Protein AF-A0A443HRE0-F1 (afdb_monomer_lite)

pLDDT: mean 71.19, std 25.76, range [24.81, 97.94]

Organism: Byssochlamys spectabilis (NCBI:txid264951)

InterPro domains:
  IPR018306 Bacteriophage T5, Orf172 DNA-binding [PF10544] (260-358)
  IPR018306 Bacteriophage T5, Orf172 DNA-binding [SM00974] (268-358)

Structure (mmCIF, N/CA/C/O backbone):
data_AF-A0A443HRE0-F1
#
_entry.id   AF-A0A443HRE0-F1
#
loop_
_atom_site.group_PDB
_atom_site.id
_atom_site.type_symbol
_atom_site.label_atom_id
_atom_site.label_alt_id
_atom_site.label_comp_id
_atom_site.label_asym_id
_atom_site.label_entity_id
_atom_site.label_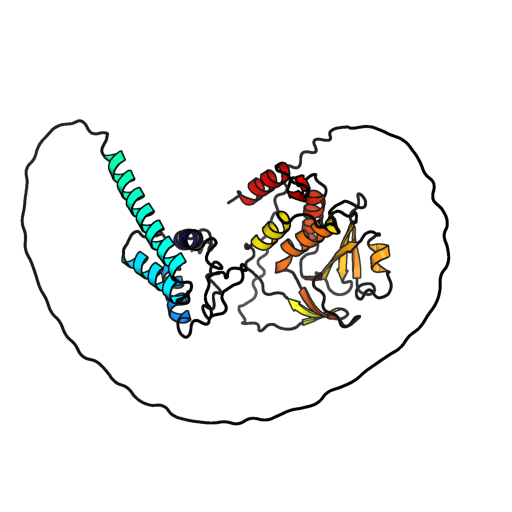seq_id
_atom_site.pdbx_PDB_ins_code
_atom_site.Cartn_x
_atom_site.Cartn_y
_atom_site.Cartn_z
_atom_site.occupancy
_atom_site.B_iso_or_equiv
_atom_site.auth_seq_id
_atom_site.auth_comp_id
_atom_site.auth_asym_id
_atom_site.auth_atom_id
_atom_site.pdbx_PDB_model_num
ATOM 1 N N . MET A 1 1 ? -12.395 -32.234 4.002 1.00 35.81 1 MET A N 1
ATOM 2 C CA . MET A 1 1 ? -12.830 -31.294 5.057 1.00 35.81 1 MET A CA 1
ATOM 3 C C . MET A 1 1 ? -12.174 -29.959 4.759 1.00 35.81 1 MET A C 1
ATOM 5 O O . MET A 1 1 ? -11.003 -29.970 4.407 1.00 35.81 1 MET A O 1
ATOM 9 N N . VAL A 1 2 ? -12.918 -28.852 4.799 1.00 30.12 2 VAL A N 1
ATOM 10 C CA . VAL A 1 2 ? -12.347 -27.514 4.576 1.00 30.12 2 VAL A CA 1
ATOM 11 C C . VAL A 1 2 ? -11.712 -27.064 5.886 1.00 30.12 2 VAL A C 1
ATOM 13 O O . VAL A 1 2 ? -12.402 -27.007 6.900 1.00 30.12 2 VAL A O 1
ATOM 16 N N . THR A 1 3 ? -10.411 -26.787 5.883 1.00 31.67 3 THR A N 1
ATOM 17 C CA . THR A 1 3 ? -9.740 -26.171 7.030 1.00 31.67 3 THR A CA 1
ATOM 18 C C . THR A 1 3 ? -10.227 -24.723 7.169 1.00 31.67 3 THR A C 1
ATOM 20 O O . THR A 1 3 ? -10.134 -23.974 6.193 1.00 31.67 3 THR A O 1
ATOM 23 N N . PRO A 1 4 ? -10.760 -24.305 8.337 1.00 34.38 4 PRO A N 1
ATOM 24 C CA . PRO A 1 4 ? -11.161 -22.918 8.557 1.00 34.38 4 PRO A CA 1
ATOM 25 C C . PRO A 1 4 ? -9.984 -21.981 8.315 1.00 34.38 4 PRO A C 1
ATOM 27 O O . PRO A 1 4 ? -8.842 -22.308 8.659 1.00 34.38 4 PRO A O 1
ATOM 30 N N . THR A 1 5 ? -10.234 -20.801 7.750 1.00 41.81 5 THR A N 1
ATOM 31 C CA . THR A 1 5 ? -9.138 -19.844 7.596 1.00 41.81 5 THR A CA 1
ATOM 32 C C . THR A 1 5 ? -8.691 -19.339 8.976 1.00 41.81 5 THR A C 1
ATOM 34 O O . THR A 1 5 ? -9.512 -19.254 9.892 1.00 41.81 5 THR A O 1
ATOM 37 N N . PRO A 1 6 ? -7.406 -18.986 9.183 1.00 48.91 6 PRO A N 1
ATOM 38 C CA . PRO A 1 6 ? -6.866 -18.732 10.524 1.00 48.91 6 PRO A CA 1
ATOM 39 C C . PRO A 1 6 ? -7.588 -17.691 11.396 1.00 48.91 6 PRO A C 1
ATOM 41 O O . PRO A 1 6 ? -7.419 -17.711 12.611 1.00 48.91 6 PRO A O 1
ATOM 44 N N . CYS A 1 7 ? -8.375 -16.788 10.805 1.00 52.47 7 CYS A N 1
ATOM 45 C CA . CYS A 1 7 ? -9.161 -15.780 11.527 1.00 52.47 7 CYS A CA 1
ATOM 46 C C . CYS A 1 7 ? -10.557 -16.272 11.966 1.00 52.47 7 CYS A C 1
ATOM 48 O O . CYS A 1 7 ? -11.161 -15.661 12.843 1.00 52.47 7 CYS A O 1
ATOM 50 N N . GLU A 1 8 ? -11.065 -17.359 11.379 1.00 65.62 8 GLU A N 1
ATOM 51 C CA . GLU A 1 8 ? -12.365 -17.971 11.713 1.00 65.62 8 GLU A CA 1
ATOM 52 C C . GLU A 1 8 ? -12.234 -19.015 12.830 1.00 65.62 8 GLU A C 1
ATOM 54 O O . GLU A 1 8 ? -13.201 -19.318 13.528 1.00 65.62 8 GLU A O 1
ATOM 59 N N . HIS A 1 9 ? -11.031 -19.561 13.024 1.00 80.75 9 HIS A N 1
ATOM 60 C CA . HIS A 1 9 ? -10.769 -20.580 14.032 1.00 80.75 9 HIS A CA 1
ATOM 61 C C . HIS A 1 9 ? -10.960 -20.015 15.456 1.00 80.75 9 HIS A C 1
ATOM 63 O O . HIS A 1 9 ? -10.274 -19.051 15.825 1.00 80.75 9 HIS A O 1
ATOM 69 N N . PRO A 1 10 ? -11.820 -20.612 16.305 1.00 84.94 10 PRO A N 1
ATOM 70 C CA . PRO A 1 10 ? -12.246 -19.990 17.559 1.00 84.94 10 PRO A CA 1
ATOM 71 C C . PRO A 1 10 ? -11.085 -19.728 18.523 1.00 84.94 10 PRO A C 1
ATOM 73 O O . PRO A 1 10 ? -11.045 -18.683 19.166 1.00 84.94 10 PRO A O 1
ATOM 76 N N . ILE A 1 11 ? -10.098 -20.627 18.586 1.00 87.19 11 ILE A N 1
ATOM 77 C CA . ILE A 1 11 ? -8.918 -20.430 19.442 1.00 87.19 11 ILE A CA 1
ATOM 78 C C . ILE A 1 11 ? -8.002 -19.318 18.923 1.00 87.19 11 ILE A C 1
ATOM 80 O O . ILE A 1 11 ? -7.480 -18.550 19.727 1.00 87.19 11 ILE A O 1
ATOM 84 N N . PHE A 1 12 ? -7.820 -19.175 17.606 1.00 86.56 12 PHE A N 1
ATOM 85 C CA . PHE A 1 12 ? -6.947 -18.126 17.069 1.00 86.56 12 PHE A CA 1
ATOM 86 C C . PHE A 1 12 ? -7.596 -16.744 17.136 1.00 86.56 12 PHE A C 1
ATOM 88 O O . PHE A 1 12 ? -6.883 -15.767 17.353 1.00 86.56 12 PHE A O 1
ATOM 95 N N . LYS A 1 13 ? -8.932 -16.663 17.079 1.00 85.56 13 LYS A N 1
ATOM 96 C CA . LYS A 1 13 ? -9.690 -15.440 17.380 1.00 85.56 13 LYS A CA 1
ATOM 97 C C . LYS A 1 13 ? -9.482 -14.975 18.828 1.00 85.56 13 LYS A C 1
ATOM 99 O O . LYS A 1 13 ? -9.161 -13.813 19.062 1.00 85.56 13 LYS A O 1
ATOM 104 N N . GLU A 1 14 ? -9.594 -15.883 19.795 1.00 88.00 14 GLU A N 1
ATOM 105 C CA . GLU A 1 14 ? -9.359 -15.581 21.218 1.00 88.00 14 GLU A CA 1
ATOM 106 C C . GLU A 1 14 ? -7.882 -15.243 21.491 1.00 88.00 14 GLU A C 1
ATOM 108 O O . GLU A 1 14 ? -7.572 -14.278 22.190 1.00 88.00 14 GLU A O 1
ATOM 113 N N . LEU A 1 15 ? -6.949 -15.974 20.870 1.00 87.12 15 LEU A N 1
ATOM 114 C CA . LEU A 1 15 ? -5.514 -15.691 20.952 1.00 87.12 15 LEU A CA 1
ATOM 115 C C . LEU A 1 15 ? -5.159 -14.324 20.341 1.00 87.12 15 LEU A C 1
ATOM 117 O O . LEU A 1 15 ? -4.272 -13.648 20.859 1.00 87.12 15 LEU A O 1
ATOM 121 N N . ALA A 1 16 ? -5.863 -13.890 19.287 1.00 84.69 16 ALA A N 1
ATOM 122 C CA . ALA A 1 16 ? -5.719 -12.552 18.714 1.00 84.69 16 ALA A CA 1
ATOM 123 C C . ALA A 1 16 ? -6.136 -11.472 19.717 1.00 84.69 16 ALA A C 1
ATOM 125 O O . ALA A 1 16 ? -5.348 -10.572 19.999 1.00 84.69 16 ALA A O 1
ATOM 126 N N . ALA A 1 17 ? -7.323 -11.603 20.318 1.00 85.06 17 ALA A N 1
ATOM 127 C CA . ALA A 1 17 ? -7.837 -10.662 21.317 1.00 85.06 17 ALA A CA 1
ATOM 128 C C . ALA A 1 17 ? -6.963 -10.595 22.588 1.00 85.06 17 ALA A C 1
ATOM 130 O O . ALA A 1 17 ? -6.779 -9.525 23.173 1.00 85.06 17 ALA A O 1
ATOM 131 N N . LEU A 1 18 ? -6.369 -11.722 22.999 1.00 86.19 18 LEU A N 1
ATOM 132 C CA . LEU A 1 18 ? -5.390 -11.790 24.092 1.00 86.19 18 LEU A CA 1
ATOM 133 C C . LEU A 1 18 ? -4.077 -11.056 23.777 1.00 86.19 18 LEU A C 1
ATOM 135 O O . LEU A 1 18 ? -3.436 -10.524 24.682 1.00 86.19 18 LEU A O 1
ATOM 139 N N . GLN A 1 19 ? -3.660 -11.044 22.512 1.00 86.25 19 GLN A N 1
ATOM 140 C CA . GLN A 1 19 ? -2.354 -10.537 22.074 1.00 86.25 19 GLN A CA 1
ATOM 141 C C . GLN A 1 19 ? -2.413 -9.149 21.426 1.00 86.25 19 GLN A C 1
ATOM 143 O O . GLN A 1 19 ? -1.371 -8.541 21.169 1.00 86.25 19 GLN A O 1
ATOM 148 N N . GLU A 1 20 ? -3.611 -8.623 21.182 1.00 84.81 20 GLU A N 1
ATOM 149 C CA . GLU A 1 20 ? -3.850 -7.339 20.530 1.00 84.81 20 GLU A CA 1
ATOM 150 C C . GLU A 1 20 ? -3.110 -6.185 21.226 1.00 84.81 20 GLU A C 1
ATOM 152 O O . GLU A 1 20 ? -3.268 -5.934 22.423 1.00 84.81 20 GLU A O 1
ATOM 157 N N . GLY A 1 21 ? -2.267 -5.476 20.470 1.00 80.75 21 GLY A N 1
ATOM 158 C CA . GLY A 1 21 ? -1.433 -4.385 20.984 1.00 80.75 21 GLY A CA 1
ATOM 159 C C . GLY A 1 21 ? -0.260 -4.823 21.876 1.00 80.75 21 GLY A C 1
ATOM 160 O O . GLY A 1 21 ? 0.529 -3.971 22.285 1.00 80.75 21 GLY A O 1
ATOM 161 N N . ILE A 1 22 ? -0.106 -6.122 22.158 1.00 83.94 22 ILE A N 1
ATOM 162 C CA . ILE A 1 22 ? 1.017 -6.682 22.924 1.00 83.94 22 ILE A CA 1
ATOM 163 C C . ILE A 1 22 ? 2.013 -7.374 21.988 1.00 83.94 22 ILE A C 1
ATOM 165 O O . ILE A 1 22 ? 3.201 -7.059 22.056 1.00 83.94 22 ILE A O 1
ATOM 169 N N . ASP A 1 23 ? 1.539 -8.220 21.066 1.00 83.06 23 ASP A N 1
ATOM 170 C CA . ASP A 1 23 ? 2.387 -9.049 20.200 1.00 83.06 23 ASP A CA 1
ATOM 171 C C . ASP A 1 23 ? 2.206 -8.747 18.710 1.00 83.06 23 ASP A C 1
ATOM 173 O O . ASP A 1 23 ? 1.132 -8.370 18.236 1.00 83.06 23 ASP A O 1
ATOM 177 N N . VAL A 1 24 ? 3.234 -9.077 17.925 1.00 72.06 24 VAL A N 1
ATOM 178 C CA . VAL A 1 24 ? 3.039 -9.407 16.508 1.00 72.06 24 VAL A CA 1
ATOM 179 C C . VAL A 1 24 ? 2.234 -10.709 16.440 1.00 72.06 24 VAL A C 1
ATOM 181 O O . VAL A 1 24 ? 2.763 -11.766 16.804 1.00 72.06 24 VAL A O 1
ATOM 184 N N . PHE A 1 25 ? 0.965 -10.640 16.016 1.00 65.00 25 PHE A N 1
ATOM 185 C CA . PHE A 1 25 ? 0.070 -11.802 15.890 1.00 65.00 25 PHE A CA 1
ATOM 186 C C . PHE A 1 25 ? 0.777 -12.952 15.146 1.00 65.00 25 PHE A C 1
ATOM 188 O O . PHE A 1 25 ? 1.477 -12.689 14.161 1.00 65.00 25 PHE A O 1
ATOM 195 N N . PRO A 1 26 ? 0.693 -14.210 15.623 1.00 58.47 26 PRO A N 1
ATOM 196 C CA . PRO A 1 26 ? 1.440 -15.282 15.007 1.00 58.47 26 PRO A CA 1
ATOM 197 C C . PRO A 1 26 ? 0.769 -15.581 13.673 1.00 58.47 26 PRO A C 1
ATOM 199 O O . PRO A 1 26 ? -0.404 -15.939 13.640 1.00 58.47 26 PRO A O 1
ATOM 202 N N . ASN A 1 27 ? 1.510 -15.486 12.570 1.00 58.12 27 ASN A N 1
ATOM 203 C CA . ASN A 1 27 ? 1.098 -16.223 11.384 1.00 58.12 27 ASN A CA 1
ATOM 204 C C . ASN A 1 27 ? 1.213 -17.709 11.767 1.00 58.12 27 ASN A C 1
ATOM 206 O O . ASN A 1 27 ? 2.345 -18.153 12.005 1.00 58.12 27 ASN A O 1
ATOM 210 N N . PRO A 1 28 ? 0.107 -18.468 11.880 1.00 54.03 28 PRO A N 1
ATOM 211 C CA . PRO A 1 28 ? 0.170 -19.825 12.410 1.00 54.03 28 PRO A CA 1
ATOM 212 C C . PRO A 1 28 ? 0.850 -20.796 11.439 1.00 54.03 28 PRO A C 1
ATOM 214 O O . PRO A 1 28 ? 1.068 -21.950 11.791 1.00 54.03 28 PRO A O 1
ATOM 217 N N . GLU A 1 29 ? 1.171 -20.354 10.220 1.00 52.84 29 GLU A N 1
ATOM 218 C CA . GLU A 1 29 ? 1.813 -21.153 9.172 1.00 52.84 29 GLU A CA 1
ATOM 219 C C . GLU A 1 29 ? 3.332 -20.901 9.080 1.00 52.84 29 GLU A C 1
ATOM 221 O O . GLU A 1 29 ? 4.048 -21.707 8.498 1.00 52.84 29 GLU A O 1
ATOM 226 N N . VAL A 1 30 ? 3.838 -19.771 9.607 1.00 54.94 30 VAL A N 1
ATOM 227 C CA . VAL A 1 30 ? 5.215 -19.284 9.329 1.00 54.94 30 VAL A CA 1
ATOM 228 C C . VAL A 1 30 ? 5.902 -18.652 10.556 1.00 54.94 30 VAL A C 1
ATOM 230 O O . VAL A 1 30 ? 6.903 -17.946 10.429 1.00 54.94 30 VAL A O 1
ATOM 233 N N . SER A 1 31 ? 5.374 -18.845 11.767 1.00 64.75 31 SER A N 1
ATOM 234 C CA . SER A 1 31 ? 6.019 -18.317 12.977 1.00 64.75 31 SER A CA 1
ATOM 235 C C . SER A 1 31 ? 7.231 -19.167 13.358 1.00 64.75 31 SER A C 1
ATOM 237 O O . SER A 1 31 ? 7.110 -20.296 13.814 1.00 64.75 31 SER A O 1
ATOM 239 N N . ASP A 1 32 ? 8.419 -18.595 13.192 1.00 71.69 32 ASP A N 1
ATOM 240 C CA . ASP A 1 32 ? 9.701 -19.250 13.464 1.00 71.69 32 ASP A CA 1
ATOM 241 C C . ASP A 1 32 ? 10.001 -19.427 14.966 1.00 71.69 32 ASP A C 1
ATOM 243 O O . ASP A 1 32 ? 10.860 -20.220 15.345 1.00 71.69 32 ASP A O 1
ATOM 247 N N . TYR A 1 33 ? 9.317 -18.658 15.822 1.00 85.19 33 TYR A N 1
ATOM 248 C CA . TYR A 1 33 ? 9.465 -18.610 17.286 1.00 85.19 33 TYR A CA 1
ATOM 249 C C . TYR A 1 33 ? 10.910 -18.451 17.799 1.00 85.19 33 TYR A C 1
ATOM 251 O O . TYR A 1 33 ? 11.177 -18.640 18.985 1.00 85.19 33 TYR A O 1
ATOM 259 N N . THR A 1 34 ? 11.835 -18.024 16.936 1.00 86.31 34 THR A N 1
ATOM 260 C CA . THR A 1 34 ? 13.259 -17.823 17.254 1.00 86.31 34 THR A CA 1
ATOM 261 C C . THR A 1 34 ? 13.495 -16.625 18.166 1.00 86.31 34 THR A C 1
ATOM 263 O O . THR A 1 34 ? 14.522 -16.554 18.837 1.00 86.31 34 THR A O 1
ATOM 266 N N . SER A 1 35 ? 12.555 -15.678 18.190 1.00 90.62 35 SER A N 1
ATOM 267 C CA . SER A 1 35 ? 12.638 -14.396 18.887 1.00 90.62 35 SER A CA 1
ATOM 268 C C . SER A 1 35 ? 11.299 -14.003 19.513 1.00 90.62 35 SER A C 1
ATOM 270 O O . SER A 1 35 ? 10.226 -14.380 19.030 1.00 90.62 35 SER A O 1
ATOM 272 N N . CYS A 1 36 ? 11.374 -13.233 20.597 1.00 92.38 36 CYS A N 1
ATOM 273 C CA . CYS A 1 36 ? 10.233 -12.740 21.366 1.00 92.38 36 CYS A CA 1
ATOM 274 C C . CYS A 1 36 ? 9.177 -12.048 20.482 1.00 92.38 36 CYS A C 1
ATOM 276 O O . CYS A 1 36 ? 9.503 -11.301 19.557 1.00 92.38 36 CYS A O 1
ATOM 278 N N . ARG A 1 37 ? 7.894 -12.314 20.753 1.00 89.88 37 ARG A N 1
ATOM 279 C CA . ARG A 1 37 ? 6.779 -11.815 19.929 1.00 89.88 37 ARG A CA 1
ATOM 280 C C . ARG A 1 37 ? 6.252 -10.435 20.322 1.00 89.88 37 ARG A C 1
ATOM 282 O O . ARG A 1 37 ? 5.712 -9.743 19.460 1.00 89.88 37 ARG A O 1
ATOM 289 N N . ALA A 1 38 ? 6.472 -10.019 21.566 1.00 90.69 38 ALA A N 1
ATOM 290 C CA . ALA A 1 38 ? 6.030 -8.725 22.069 1.00 90.69 38 ALA A CA 1
ATOM 291 C C . ALA A 1 38 ? 6.627 -7.523 21.311 1.00 90.69 38 ALA A C 1
ATOM 293 O O . ALA A 1 38 ? 7.800 -7.522 20.907 1.00 90.69 38 ALA A O 1
ATOM 294 N N . TYR A 1 39 ? 5.830 -6.462 21.202 1.00 86.88 39 TYR A N 1
ATOM 295 C CA . TYR A 1 39 ? 6.266 -5.146 20.755 1.00 86.88 39 TYR A CA 1
ATOM 296 C C . TYR A 1 39 ? 7.162 -4.458 21.791 1.00 86.88 39 TYR A C 1
ATOM 298 O O . TYR A 1 39 ? 6.932 -4.490 23.000 1.00 86.88 39 TYR A O 1
ATOM 306 N N . THR A 1 40 ? 8.177 -3.758 21.297 1.00 87.56 40 THR A N 1
ATOM 307 C CA . THR A 1 40 ? 8.927 -2.758 22.058 1.00 87.56 40 THR A CA 1
ATOM 308 C C . THR A 1 40 ? 8.134 -1.447 22.163 1.00 87.56 40 THR A C 1
ATOM 310 O O . THR A 1 40 ? 7.144 -1.234 21.462 1.00 87.56 40 THR A O 1
ATOM 313 N N . LYS A 1 41 ? 8.629 -0.497 22.972 1.00 84.56 41 LYS A N 1
ATOM 314 C CA . LYS A 1 41 ? 8.074 0.870 23.065 1.00 84.56 41 LYS A CA 1
ATOM 315 C C . LYS A 1 41 ? 8.020 1.623 21.722 1.00 84.56 41 LYS A C 1
ATOM 317 O O . LYS A 1 41 ? 7.289 2.597 21.619 1.00 84.56 41 LYS A O 1
ATOM 322 N N . THR A 1 42 ? 8.776 1.191 20.708 1.00 83.06 42 THR A N 1
ATOM 323 C CA . THR A 1 42 ? 8.790 1.783 19.358 1.00 83.06 42 THR A CA 1
ATOM 324 C C . THR A 1 42 ? 7.924 1.011 18.352 1.00 83.06 42 THR A C 1
ATOM 326 O O . THR A 1 42 ? 8.116 1.166 17.150 1.00 83.06 42 THR A O 1
ATOM 329 N N . ALA A 1 43 ? 7.013 0.147 18.820 1.00 80.88 43 ALA A N 1
ATOM 330 C CA . ALA A 1 43 ? 6.156 -0.712 17.991 1.00 80.88 43 ALA A CA 1
ATOM 331 C C . ALA A 1 43 ? 6.928 -1.625 17.008 1.00 80.88 43 ALA A C 1
ATOM 333 O O . ALA A 1 43 ? 6.439 -1.974 15.935 1.00 80.88 43 ALA A O 1
ATOM 334 N N . THR A 1 44 ? 8.146 -2.036 17.378 1.00 83.44 44 THR A N 1
ATOM 335 C CA . THR A 1 44 ? 8.956 -3.026 16.644 1.00 83.44 44 THR A CA 1
ATOM 336 C C . THR A 1 44 ? 8.999 -4.351 17.409 1.00 83.44 44 THR A C 1
ATOM 338 O O . THR A 1 44 ? 8.898 -4.348 18.635 1.00 83.44 44 THR A O 1
ATOM 341 N N . ARG A 1 45 ? 9.154 -5.497 16.726 1.00 86.69 45 ARG A N 1
ATOM 342 C CA . ARG A 1 45 ? 9.270 -6.815 17.388 1.00 86.69 45 ARG A CA 1
ATOM 343 C C . ARG A 1 45 ? 10.523 -6.872 18.268 1.00 86.69 45 ARG A C 1
ATOM 345 O O . ARG A 1 45 ? 11.601 -6.439 17.849 1.00 86.69 45 ARG A O 1
ATOM 352 N N . CYS A 1 46 ? 10.398 -7.432 19.468 1.00 90.88 46 CYS A N 1
ATOM 353 C CA . CYS A 1 46 ? 11.527 -7.663 20.362 1.00 90.88 46 CYS A CA 1
ATOM 354 C C . CYS A 1 46 ? 12.533 -8.666 19.764 1.00 90.88 46 CYS A C 1
ATOM 356 O O . CYS A 1 46 ? 12.206 -9.819 19.512 1.00 90.88 46 CYS A O 1
ATOM 358 N N . GLN A 1 47 ? 13.790 -8.246 19.611 1.00 88.94 47 GLN A N 1
ATOM 359 C CA . GLN A 1 47 ? 14.856 -9.056 19.001 1.00 88.94 47 GLN A CA 1
ATOM 360 C C . GLN A 1 47 ? 15.516 -10.066 19.963 1.00 88.94 47 GLN A C 1
ATOM 362 O O . GLN A 1 47 ? 16.540 -10.656 19.628 1.00 88.94 47 GLN A O 1
ATOM 367 N N . LEU A 1 48 ? 14.984 -10.266 21.178 1.00 90.81 48 LEU A N 1
ATOM 368 C CA . LEU A 1 48 ? 15.585 -11.220 22.113 1.00 90.81 48 LEU A CA 1
ATOM 369 C C . LEU A 1 48 ? 15.258 -12.658 21.691 1.00 90.81 48 LEU A C 1
ATOM 371 O O . LEU A 1 48 ? 14.086 -13.036 21.638 1.00 90.81 48 LEU A O 1
ATOM 375 N N . GLY A 1 49 ? 16.302 -13.445 21.429 1.00 87.25 49 GLY A N 1
ATOM 376 C CA . GLY A 1 49 ? 16.187 -14.835 21.001 1.00 87.25 49 GLY A CA 1
ATOM 377 C C . GLY A 1 49 ? 15.597 -15.774 22.061 1.00 87.25 49 GLY A C 1
ATOM 378 O O . GLY A 1 49 ? 15.847 -15.627 23.258 1.00 87.25 49 GLY A O 1
ATOM 379 N N . LEU A 1 50 ? 14.848 -16.776 21.603 1.00 86.56 50 LEU A N 1
ATOM 380 C CA . LEU A 1 50 ? 14.172 -17.804 22.394 1.00 86.56 50 LEU A CA 1
ATOM 381 C C . LEU A 1 50 ? 14.749 -19.184 22.044 1.00 86.56 50 LEU A C 1
ATOM 383 O O . LEU A 1 50 ? 14.171 -19.964 21.289 1.00 86.56 50 LEU A O 1
ATOM 387 N N . LYS A 1 51 ? 15.940 -19.475 22.579 1.00 85.62 51 LYS A N 1
ATOM 388 C CA . LYS A 1 51 ? 16.683 -20.708 22.271 1.00 85.62 51 LYS A CA 1
ATOM 389 C C . LYS A 1 51 ? 15.864 -21.961 22.612 1.00 85.62 51 LYS A C 1
ATOM 391 O O . LYS A 1 51 ? 15.379 -22.090 23.731 1.00 85.62 51 LYS A O 1
ATOM 396 N N . GLY A 1 52 ? 15.735 -22.879 21.650 1.00 83.38 52 GLY A N 1
ATOM 397 C CA . GLY A 1 52 ? 15.145 -24.213 21.837 1.00 83.38 52 GLY A CA 1
ATOM 398 C C . GLY A 1 52 ? 13.624 -24.274 22.038 1.00 83.38 52 GLY A C 1
ATOM 399 O O . GLY A 1 52 ? 13.082 -25.368 22.137 1.00 83.38 52 GLY A O 1
ATOM 400 N N . LYS A 1 53 ? 12.915 -23.138 22.081 1.00 87.12 53 LYS A N 1
ATOM 401 C CA . LYS A 1 53 ? 11.478 -23.101 22.412 1.00 87.12 53 LYS A CA 1
ATOM 402 C C . LYS A 1 53 ? 10.536 -23.310 21.216 1.00 87.12 53 LYS A C 1
ATOM 404 O O . LYS A 1 53 ? 9.381 -23.685 21.411 1.00 87.12 53 LYS A O 1
ATOM 409 N N . ALA A 1 54 ? 11.021 -23.099 19.991 1.00 87.44 54 ALA A N 1
ATOM 410 C CA . ALA A 1 54 ? 10.206 -23.160 18.775 1.00 87.44 54 ALA A CA 1
ATOM 411 C C . ALA A 1 54 ? 9.484 -24.508 18.534 1.00 87.44 54 ALA A C 1
ATOM 413 O O . ALA A 1 54 ? 8.297 -24.463 18.214 1.00 87.44 54 ALA A O 1
ATOM 414 N N . PRO A 1 55 ? 10.096 -25.696 18.750 1.00 90.12 55 PRO A N 1
ATOM 415 C CA . PRO A 1 55 ? 9.399 -26.970 18.552 1.00 90.12 55 PRO A CA 1
ATOM 416 C C . PRO A 1 55 ? 8.166 -27.126 19.450 1.00 90.12 55 PRO A C 1
ATOM 418 O O . PRO A 1 55 ? 7.113 -27.539 18.973 1.00 90.12 55 PRO A O 1
ATOM 421 N N . ARG A 1 56 ? 8.254 -26.728 20.730 1.00 93.19 56 ARG A N 1
ATOM 422 C CA . ARG A 1 56 ? 7.115 -26.796 21.661 1.00 93.19 56 ARG A CA 1
ATOM 423 C C . ARG A 1 56 ? 6.043 -25.749 21.344 1.00 93.19 56 ARG A C 1
ATOM 425 O O . ARG A 1 56 ? 4.863 -26.053 21.464 1.00 93.19 56 ARG A O 1
ATOM 432 N N . ALA A 1 57 ? 6.432 -24.557 20.883 1.00 91.75 57 ALA A N 1
ATOM 433 C CA . ALA A 1 57 ? 5.485 -23.537 20.422 1.00 91.75 57 ALA A CA 1
ATOM 434 C C . ALA A 1 57 ? 4.699 -23.995 19.184 1.00 91.75 57 ALA A C 1
ATOM 436 O O . ALA A 1 57 ? 3.484 -23.813 19.135 1.00 91.75 57 ALA A O 1
ATOM 437 N N . ASN A 1 58 ? 5.370 -24.653 18.235 1.00 88.38 58 ASN A N 1
ATOM 438 C CA . ASN A 1 58 ? 4.728 -25.248 17.064 1.00 88.38 58 ASN A CA 1
ATOM 439 C C . ASN A 1 58 ? 3.839 -26.443 17.435 1.00 88.38 58 ASN A C 1
ATOM 441 O O . ASN A 1 58 ? 2.743 -26.553 16.900 1.00 88.38 58 ASN A O 1
ATOM 445 N N . ALA A 1 59 ? 4.253 -27.292 18.383 1.00 90.50 59 ALA A N 1
ATOM 446 C CA . ALA A 1 59 ? 3.407 -28.375 18.890 1.00 90.50 59 ALA A CA 1
ATOM 447 C C . ALA A 1 59 ? 2.105 -27.837 19.511 1.00 90.50 59 ALA A C 1
ATOM 449 O O . ALA A 1 59 ? 1.028 -28.274 19.122 1.00 90.50 59 ALA A O 1
ATOM 450 N N . LEU A 1 60 ? 2.190 -26.826 20.387 1.00 92.94 60 LEU A N 1
ATOM 451 C CA . LEU A 1 60 ? 1.012 -26.179 20.978 1.00 92.94 60 LEU A CA 1
ATOM 452 C C . LEU A 1 60 ? 0.125 -25.491 19.925 1.00 92.94 60 LEU A C 1
ATOM 454 O O . LEU A 1 60 ? -1.093 -25.602 20.006 1.00 92.94 60 LEU A O 1
ATOM 458 N N . LEU A 1 61 ? 0.699 -24.832 18.907 1.00 89.81 61 LEU A N 1
ATOM 459 C CA . LEU A 1 61 ? -0.087 -24.318 17.773 1.00 89.81 61 LEU A CA 1
ATOM 460 C C . LEU A 1 61 ? -0.853 -25.427 17.043 1.00 89.81 61 LEU A C 1
ATOM 462 O O . LEU A 1 61 ? -1.999 -25.206 16.658 1.00 89.81 61 LEU A O 1
ATOM 466 N N . SER A 1 62 ? -0.224 -26.580 16.816 1.00 88.56 62 SER A N 1
ATOM 467 C CA . SER A 1 62 ? -0.867 -27.722 16.164 1.00 88.56 62 SER A CA 1
ATOM 468 C C . SER A 1 62 ? -1.974 -28.299 17.045 1.00 88.56 62 SER A C 1
ATOM 470 O O . SER A 1 62 ? -3.087 -28.466 16.564 1.00 88.56 62 SER A O 1
ATOM 472 N N . GLU A 1 63 ? -1.725 -28.486 18.347 1.00 89.81 63 GLU A N 1
ATOM 473 C CA . GLU A 1 63 ? -2.756 -28.854 19.329 1.00 89.81 63 GLU A CA 1
ATOM 474 C C . GLU A 1 63 ? -3.948 -27.872 19.278 1.00 89.81 63 GLU A C 1
ATOM 476 O O . GLU A 1 63 ? -5.097 -28.303 19.308 1.00 89.81 63 GLU A O 1
ATOM 481 N N . PHE A 1 64 ? -3.703 -26.563 19.125 1.00 90.62 64 PHE A N 1
ATOM 482 C CA . PHE A 1 64 ? -4.759 -25.553 18.980 1.00 90.62 64 PHE A CA 1
ATOM 483 C C . PHE A 1 64 ? -5.497 -25.582 17.632 1.00 90.62 64 PHE A C 1
ATOM 485 O O . PHE A 1 64 ? -6.639 -25.133 17.599 1.00 90.62 64 PHE A O 1
ATOM 492 N N . ARG A 1 65 ? -4.891 -26.068 16.535 1.00 88.06 65 ARG A N 1
ATOM 493 C CA . ARG A 1 65 ? -5.542 -26.194 15.208 1.00 88.06 65 ARG A CA 1
ATOM 494 C C . ARG A 1 65 ? -6.573 -27.327 15.155 1.00 88.06 65 ARG A C 1
ATOM 496 O O . ARG A 1 65 ? -7.509 -27.242 14.371 1.00 88.06 65 ARG A O 1
ATOM 503 N N . GLU A 1 66 ? -6.405 -28.363 15.974 1.00 87.75 66 GLU A N 1
ATOM 504 C CA . GLU A 1 66 ? -7.291 -29.539 15.991 1.00 87.75 66 GLU A CA 1
ATOM 505 C C . GLU A 1 66 ? -8.542 -29.351 16.876 1.00 87.75 66 GLU A C 1
ATOM 507 O O . GLU A 1 66 ? -9.399 -30.232 16.950 1.00 87.75 66 GLU A O 1
ATOM 512 N N . MET A 1 67 ? -8.672 -28.214 17.572 1.00 87.81 67 MET A N 1
ATOM 513 C CA . MET A 1 67 ? -9.782 -27.945 18.493 1.00 87.81 67 MET A CA 1
ATOM 514 C C . MET A 1 67 ? -10.906 -27.141 17.821 1.00 87.81 67 MET A C 1
ATOM 516 O O . MET A 1 67 ? -10.794 -25.933 17.616 1.00 87.81 67 MET A O 1
ATOM 520 N N . ASP A 1 68 ? -12.045 -27.797 17.585 1.00 85.19 68 ASP A N 1
ATOM 521 C CA . ASP A 1 68 ? -13.245 -27.227 16.948 1.00 85.19 68 ASP A CA 1
ATOM 522 C C . ASP A 1 68 ? -13.875 -26.036 17.700 1.00 85.19 68 ASP A C 1
ATOM 524 O O . ASP A 1 68 ? -14.626 -25.250 17.120 1.00 85.19 68 ASP A O 1
ATOM 528 N N . LYS A 1 69 ? -13.596 -25.907 19.002 1.00 88.38 69 LYS A N 1
ATOM 529 C CA . LYS A 1 69 ? -14.143 -24.907 19.931 1.00 88.38 69 LYS A CA 1
ATOM 530 C C . LYS A 1 69 ? -13.054 -24.433 20.887 1.00 88.38 69 LYS A C 1
ATOM 532 O O . LYS A 1 69 ? -12.112 -25.160 21.163 1.00 88.38 69 LYS A O 1
ATOM 537 N N . CYS A 1 70 ? -13.216 -23.239 21.462 1.00 85.88 70 CYS A N 1
ATOM 538 C CA . CYS A 1 70 ? -12.329 -22.724 22.513 1.00 85.88 70 CYS A CA 1
ATOM 539 C C . CYS A 1 70 ? -12.731 -23.282 23.898 1.00 85.88 70 CYS A C 1
ATOM 541 O O . CYS A 1 70 ? -13.727 -22.803 24.465 1.00 85.88 70 CYS A O 1
ATOM 543 N N . PRO A 1 71 ? -12.002 -24.258 24.481 1.00 88.69 71 PRO A N 1
ATOM 544 C CA . PRO A 1 71 ? -12.437 -24.939 25.699 1.00 88.69 71 PRO A CA 1
ATOM 545 C C . PRO A 1 71 ? -12.456 -24.017 26.927 1.00 88.69 71 PRO A C 1
ATOM 547 O O . PRO A 1 71 ? -11.866 -22.933 26.945 1.00 88.69 71 PRO A O 1
ATOM 550 N N . ARG A 1 72 ? -13.133 -24.464 27.989 1.00 86.81 72 ARG A N 1
ATOM 551 C CA . ARG A 1 72 ? -13.122 -23.840 29.327 1.00 86.81 72 ARG A CA 1
ATOM 552 C C . ARG A 1 72 ? -12.532 -24.804 30.366 1.00 86.81 72 ARG A C 1
ATOM 554 O O . ARG A 1 72 ? -13.124 -25.029 31.413 1.00 86.81 72 ARG A O 1
ATOM 561 N N . THR A 1 73 ? -11.401 -25.426 30.035 1.00 88.31 73 THR A N 1
ATOM 562 C CA . THR A 1 73 ? -10.709 -26.407 30.887 1.00 88.31 73 THR A CA 1
ATOM 563 C C . THR A 1 73 ? -9.372 -25.860 31.385 1.00 88.31 73 THR A C 1
ATOM 565 O O . THR A 1 73 ? -8.701 -25.102 30.681 1.00 88.31 73 THR A O 1
ATOM 568 N N . ASP A 1 74 ? -8.942 -26.283 32.577 1.00 89.12 74 ASP A N 1
ATOM 569 C CA . ASP A 1 74 ? -7.631 -25.903 33.124 1.00 89.12 74 ASP A CA 1
ATOM 570 C C . ASP A 1 74 ? -6.460 -26.397 32.264 1.00 89.12 74 ASP A C 1
ATOM 572 O O . ASP A 1 74 ? -5.438 -25.723 32.179 1.00 89.12 74 ASP A O 1
ATOM 576 N N . ILE A 1 75 ? -6.626 -27.527 31.566 1.00 90.81 75 ILE A N 1
ATOM 577 C CA . ILE A 1 75 ? -5.640 -28.061 30.613 1.00 90.81 75 ILE A CA 1
ATOM 578 C C . ILE A 1 75 ? -5.407 -27.059 29.475 1.00 90.81 75 ILE A C 1
ATOM 580 O O . ILE A 1 75 ? -4.266 -26.686 29.208 1.00 90.81 75 ILE A O 1
ATOM 584 N N . PHE A 1 76 ? -6.483 -26.557 28.859 1.00 91.81 76 PHE A N 1
ATOM 585 C CA . PHE A 1 76 ? -6.383 -25.555 27.798 1.00 91.81 76 PHE A CA 1
ATOM 586 C C . PHE A 1 76 ? -5.801 -24.233 28.309 1.00 91.81 76 PHE A C 1
ATOM 588 O O . PHE A 1 76 ? -4.962 -23.615 27.651 1.00 91.81 76 PHE A O 1
ATOM 595 N N . TYR A 1 77 ? -6.177 -23.827 29.525 1.00 92.31 77 TYR A N 1
ATOM 596 C CA . TYR A 1 77 ? -5.580 -22.664 30.172 1.00 92.31 77 TYR A CA 1
ATOM 597 C C . TYR A 1 77 ? -4.068 -22.827 30.386 1.00 92.31 77 TYR A C 1
ATOM 599 O O . TYR A 1 77 ? -3.295 -21.907 30.114 1.00 92.31 77 TYR A O 1
ATOM 607 N N . HIS A 1 78 ? -3.632 -24.011 30.823 1.00 93.06 78 HIS A N 1
ATOM 608 C CA . HIS A 1 78 ? -2.221 -24.339 30.987 1.00 93.06 78 HIS A CA 1
ATOM 609 C C . HIS A 1 78 ? -1.477 -24.328 29.645 1.00 93.06 78 HIS A C 1
ATOM 611 O O . HIS A 1 78 ? -0.399 -23.745 29.569 1.00 93.06 78 HIS A O 1
ATOM 617 N N . GLN A 1 79 ? -2.054 -24.888 28.577 1.00 94.19 79 GLN A N 1
ATOM 618 C CA . GLN A 1 79 ? -1.479 -24.843 27.225 1.00 94.19 79 GLN A CA 1
ATOM 619 C C . GLN A 1 79 ? -1.318 -23.398 26.715 1.00 94.19 79 GLN A C 1
ATOM 621 O O . GLN A 1 79 ? -0.253 -23.043 26.210 1.00 94.19 79 GLN A O 1
ATOM 626 N N . LEU A 1 80 ? -2.322 -22.527 26.897 1.00 93.50 80 LEU A N 1
ATOM 627 C CA . LEU A 1 80 ? -2.214 -21.097 26.566 1.00 93.50 80 LEU A CA 1
ATOM 628 C C . LEU A 1 80 ? -1.128 -20.393 27.394 1.00 93.50 80 LEU A C 1
ATOM 630 O O . LEU A 1 80 ? -0.322 -19.634 26.851 1.00 93.50 80 LEU A O 1
ATOM 634 N N . LYS A 1 81 ? -1.075 -20.659 28.703 1.00 95.62 81 LYS A N 1
ATOM 635 C CA . LYS A 1 81 ? -0.077 -20.089 29.619 1.00 95.62 81 LYS A CA 1
ATOM 636 C C . LYS A 1 81 ? 1.342 -20.534 29.270 1.00 95.62 81 LYS A C 1
ATOM 638 O O . LYS A 1 81 ? 2.259 -19.708 29.261 1.00 95.62 81 LYS A O 1
ATOM 643 N N . GLU A 1 82 ? 1.519 -21.812 28.943 1.00 95.88 82 GLU A N 1
ATOM 644 C CA . GLU A 1 82 ? 2.772 -22.374 28.444 1.00 95.88 82 GLU A CA 1
ATOM 645 C C . GLU A 1 82 ? 3.167 -21.683 27.137 1.00 95.88 82 GLU A C 1
ATOM 647 O O . GLU A 1 82 ? 4.259 -21.119 27.069 1.00 95.88 82 GLU A O 1
ATOM 652 N N . PHE A 1 83 ? 2.260 -21.622 26.152 1.00 94.75 83 PHE A N 1
ATOM 653 C CA . PHE A 1 83 ? 2.483 -20.966 24.863 1.00 94.75 83 PHE A CA 1
ATOM 654 C C . PHE A 1 83 ? 2.969 -19.519 25.032 1.00 94.75 83 PHE A C 1
ATOM 656 O O . PHE A 1 83 ? 4.046 -19.167 24.551 1.00 94.75 83 PHE A O 1
ATOM 663 N N . LEU A 1 84 ? 2.251 -18.686 25.794 1.00 93.75 84 LEU A N 1
ATOM 664 C CA . LEU A 1 84 ? 2.667 -17.301 26.039 1.00 93.75 84 LEU A CA 1
ATOM 665 C C . LEU A 1 84 ? 4.035 -17.219 26.738 1.00 93.75 84 LEU A C 1
ATOM 667 O O . LEU A 1 84 ? 4.843 -16.363 26.380 1.00 93.75 84 LEU A O 1
ATOM 671 N N . THR A 1 85 ? 4.332 -18.120 27.677 1.00 94.50 85 THR A N 1
ATOM 672 C CA . THR A 1 85 ? 5.619 -18.172 28.399 1.00 94.50 85 THR A CA 1
ATOM 673 C C . THR A 1 85 ? 6.780 -18.629 27.507 1.00 94.50 85 THR A C 1
ATOM 675 O O . THR A 1 85 ? 7.932 -18.219 27.699 1.00 94.50 85 THR A O 1
ATOM 678 N N . ILE A 1 86 ? 6.520 -19.478 26.507 1.00 94.12 86 ILE A N 1
ATOM 679 C CA . ILE A 1 86 ? 7.560 -19.942 25.586 1.00 94.12 86 ILE A CA 1
ATOM 680 C C . ILE A 1 86 ? 7.773 -19.014 24.389 1.00 94.12 86 ILE A C 1
ATOM 682 O O . ILE A 1 86 ? 8.900 -18.948 23.907 1.00 94.12 86 ILE A O 1
ATOM 686 N N . THR A 1 87 ? 6.771 -18.230 23.972 1.00 93.12 87 THR A N 1
ATOM 687 C CA . THR A 1 87 ? 6.919 -17.238 22.887 1.00 93.12 87 THR A CA 1
ATOM 688 C C . THR A 1 87 ? 7.354 -15.842 23.349 1.00 93.12 87 THR A C 1
ATOM 690 O O . THR A 1 87 ? 7.519 -14.939 22.521 1.00 93.12 87 THR A O 1
ATOM 693 N N . HIS A 1 88 ? 7.558 -15.649 24.655 1.00 94.00 88 HIS A N 1
ATOM 694 C CA . HIS A 1 88 ? 8.029 -14.397 25.246 1.00 94.00 88 HIS A CA 1
ATOM 695 C C . HIS A 1 88 ? 9.358 -14.545 25.977 1.00 94.00 88 HIS A C 1
ATOM 697 O O . HIS A 1 88 ? 9.733 -15.606 26.477 1.00 94.00 88 HIS A O 1
ATOM 703 N N . CYS A 1 89 ? 10.089 -13.432 26.047 1.00 94.06 89 CYS A N 1
ATOM 704 C CA . CYS A 1 89 ? 11.215 -13.302 26.956 1.00 94.06 89 CYS A CA 1
ATOM 705 C C . CYS A 1 89 ? 10.739 -12.884 28.353 1.00 94.06 89 CYS A C 1
ATOM 707 O O . CYS A 1 89 ? 9.688 -12.259 28.497 1.00 94.06 89 CYS A O 1
ATOM 709 N N . GLY A 1 90 ? 11.563 -13.133 29.376 1.00 92.25 90 GLY A N 1
ATOM 710 C CA . GLY A 1 90 ? 11.226 -12.808 30.768 1.00 92.25 90 GLY A CA 1
ATOM 711 C C . GLY A 1 90 ? 10.857 -11.338 31.023 1.00 92.25 90 GLY A C 1
ATOM 712 O O . GLY A 1 90 ? 10.096 -11.058 31.937 1.00 92.25 90 GLY A O 1
ATOM 713 N N . LYS A 1 91 ? 11.324 -10.402 30.180 1.00 92.31 91 LYS A N 1
ATOM 714 C CA . LYS A 1 91 ? 10.981 -8.968 30.262 1.00 92.31 91 LYS A CA 1
ATOM 715 C C . LYS A 1 91 ? 9.610 -8.608 29.675 1.00 92.31 91 LYS A C 1
ATOM 717 O O . LYS A 1 91 ? 9.147 -7.496 29.894 1.00 92.31 91 LYS A O 1
ATOM 722 N N . HIS A 1 92 ? 8.997 -9.497 28.893 1.00 94.38 92 HIS A N 1
ATOM 723 C CA . HIS A 1 92 ? 7.741 -9.234 28.181 1.00 94.38 92 HIS A CA 1
ATOM 724 C C . HIS A 1 92 ? 6.641 -10.272 28.452 1.00 94.38 92 HIS A C 1
ATOM 726 O O . HIS A 1 92 ? 5.522 -10.066 28.004 1.00 94.38 92 HIS A O 1
ATOM 732 N N . GLN A 1 93 ? 6.918 -11.348 29.196 1.00 93.62 93 GLN A N 1
ATOM 733 C CA . GLN A 1 93 ? 5.927 -12.381 29.540 1.00 93.62 93 GLN A CA 1
ATOM 734 C C . GLN A 1 93 ? 4.808 -11.887 30.478 1.00 93.62 93 GLN A C 1
ATOM 736 O O . GLN A 1 93 ? 3.702 -12.410 30.438 1.00 93.62 93 GLN A O 1
ATOM 741 N N . GLU A 1 94 ? 5.075 -10.871 31.302 1.00 94.00 94 GLU A N 1
ATOM 742 C CA . GLU A 1 94 ? 4.149 -10.383 32.335 1.00 94.00 94 GLU A CA 1
ATOM 743 C C . GLU A 1 94 ? 2.820 -9.875 31.753 1.00 94.00 94 GLU A C 1
ATOM 745 O O . GLU A 1 94 ? 1.753 -10.265 32.218 1.00 94.00 94 GLU A O 1
ATOM 750 N N . LYS A 1 95 ? 2.868 -9.057 30.690 1.00 92.88 95 LYS A N 1
ATOM 751 C CA . LYS A 1 95 ? 1.664 -8.460 30.087 1.00 92.88 95 LYS A CA 1
ATOM 752 C C . LYS A 1 95 ? 0.736 -9.488 29.414 1.00 92.88 95 LYS A C 1
ATOM 754 O O . LYS A 1 95 ? -0.454 -9.453 29.726 1.00 92.88 95 LYS A O 1
ATOM 759 N N . PRO A 1 96 ? 1.217 -10.400 28.539 1.00 91.62 96 PRO A N 1
ATOM 760 C CA . PRO A 1 96 ? 0.386 -11.479 28.006 1.00 91.62 96 PRO A CA 1
ATOM 761 C C . PRO A 1 96 ? -0.227 -12.353 29.104 1.00 91.62 96 PRO A C 1
ATOM 763 O O . PRO A 1 96 ? -1.400 -12.700 29.015 1.00 91.62 96 PRO A O 1
ATOM 766 N N . LEU A 1 97 ? 0.539 -12.684 30.152 1.00 94.62 97 LEU A N 1
ATOM 767 C CA . LEU A 1 97 ? 0.057 -13.533 31.245 1.00 94.62 97 LEU A CA 1
ATOM 768 C C . LEU A 1 97 ? -1.025 -12.843 32.085 1.00 94.62 97 LEU A C 1
ATOM 770 O O . LEU A 1 97 ? -2.073 -13.440 32.308 1.00 94.62 97 LEU A O 1
ATOM 774 N N . ALA A 1 98 ? -0.839 -11.574 32.456 1.00 93.94 98 ALA A N 1
ATOM 775 C CA . ALA A 1 98 ? -1.858 -10.810 33.176 1.00 93.94 98 ALA A CA 1
ATOM 776 C C . ALA A 1 98 ? -3.163 -10.664 32.367 1.00 93.94 98 ALA A C 1
ATOM 778 O O . ALA A 1 98 ? -4.255 -10.749 32.927 1.00 93.94 98 ALA A O 1
ATOM 779 N N . ARG A 1 99 ? -3.066 -10.490 31.039 1.00 94.19 99 ARG A N 1
ATOM 780 C CA . ARG A 1 99 ? -4.238 -10.427 30.149 1.00 94.19 99 ARG A CA 1
ATOM 781 C C . ARG A 1 99 ? -4.923 -11.787 29.987 1.00 94.19 99 ARG A C 1
ATOM 783 O O . ARG A 1 99 ? -6.145 -11.826 29.890 1.00 94.19 99 ARG A O 1
ATOM 790 N N . LEU A 1 100 ? -4.164 -12.883 30.021 1.00 94.62 100 LEU A N 1
ATOM 791 C CA . LEU A 1 100 ? -4.691 -14.250 30.044 1.00 94.62 100 LEU A CA 1
ATOM 792 C C . LEU A 1 100 ? -5.431 -14.561 31.363 1.00 94.62 100 LEU A C 1
ATOM 794 O O . LEU A 1 100 ? -6.538 -15.100 31.312 1.00 94.62 100 LEU A O 1
ATOM 798 N N . ASP A 1 101 ? -4.879 -14.165 32.518 1.00 94.44 101 ASP A N 1
ATOM 799 C CA . ASP A 1 101 ? -5.540 -14.315 33.826 1.00 94.44 101 ASP A CA 1
ATOM 800 C C . ASP A 1 101 ? -6.846 -13.496 33.894 1.00 94.44 101 ASP A C 1
ATOM 802 O O . ASP A 1 101 ? -7.847 -13.962 34.436 1.00 94.44 101 ASP A O 1
ATOM 806 N N . GLU A 1 102 ? -6.874 -12.295 33.312 1.00 93.62 102 GLU A N 1
ATOM 807 C CA . GLU A 1 102 ? -8.075 -11.453 33.261 1.00 93.62 102 GLU A CA 1
ATOM 808 C C . GLU A 1 102 ? -9.150 -12.002 32.303 1.00 93.62 102 GLU A C 1
ATOM 810 O O . GLU A 1 102 ? -10.313 -12.145 32.681 1.00 93.62 102 GLU A O 1
ATOM 815 N N . TRP A 1 103 ? -8.758 -12.418 31.096 1.00 93.12 103 TRP A N 1
ATOM 816 C CA . TRP A 1 103 ? -9.642 -13.087 30.132 1.00 93.12 103 TRP A CA 1
ATOM 817 C C . TRP A 1 103 ? -10.272 -14.368 30.702 1.00 93.12 103 TRP A C 1
ATOM 819 O O . TRP A 1 103 ? -11.456 -14.636 30.479 1.00 93.12 103 TRP A O 1
ATOM 829 N N . ARG A 1 104 ? -9.522 -15.139 31.505 1.00 93.25 104 ARG A N 1
ATOM 830 C CA . ARG A 1 104 ? -10.056 -16.310 32.217 1.00 93.25 104 ARG A CA 1
ATOM 831 C C . ARG A 1 104 ? -11.184 -15.922 33.174 1.00 93.25 104 ARG A C 1
ATOM 833 O O . ARG A 1 104 ? -12.269 -16.495 33.068 1.00 93.25 104 ARG A O 1
ATOM 840 N N . LYS A 1 105 ? -10.967 -14.928 34.045 1.00 92.75 105 LYS A N 1
ATOM 841 C CA . LYS A 1 105 ? -11.995 -14.452 34.993 1.00 92.75 105 LYS A CA 1
ATOM 842 C C . LYS A 1 105 ? -13.261 -14.002 34.271 1.00 92.75 105 LYS A C 1
ATOM 844 O O . LYS A 1 105 ? -14.359 -14.341 34.701 1.00 92.75 105 LYS A O 1
ATOM 849 N N . GLN A 1 106 ? -13.123 -13.283 33.157 1.00 89.31 106 GLN A N 1
ATOM 850 C CA . GLN A 1 106 ? -14.264 -12.817 32.363 1.00 89.31 106 GLN A CA 1
ATOM 851 C C . GLN A 1 106 ? -15.092 -13.991 31.813 1.00 89.31 106 GLN A C 1
ATOM 853 O O . GLN A 1 106 ? -16.323 -13.962 31.873 1.00 89.31 106 GLN A O 1
ATOM 858 N N . ARG A 1 107 ? -14.445 -15.075 31.354 1.00 87.56 107 ARG A N 1
ATOM 859 C CA . ARG A 1 107 ? -15.144 -16.293 30.893 1.00 87.56 107 ARG A CA 1
ATOM 860 C C . ARG A 1 107 ? -15.806 -17.070 32.038 1.00 87.56 107 ARG A C 1
ATOM 862 O O . ARG A 1 107 ? -16.893 -17.611 31.831 1.00 87.56 107 ARG A O 1
ATOM 869 N N . GLU A 1 108 ? -15.200 -17.105 33.224 1.00 88.38 108 GLU A N 1
ATOM 870 C CA . GLU A 1 108 ? -15.770 -17.718 34.439 1.00 88.38 108 GLU A CA 1
ATOM 871 C C . GLU A 1 108 ? -16.986 -16.927 34.968 1.00 88.38 108 GLU A C 1
ATOM 873 O O . GLU A 1 108 ? -18.020 -17.511 35.306 1.00 88.38 108 GLU A O 1
ATOM 878 N N . GLN A 1 109 ? -16.917 -15.592 34.954 1.00 88.06 109 GLN A N 1
ATOM 879 C CA . GLN A 1 109 ? -18.036 -14.709 35.297 1.00 88.06 109 GLN A CA 1
ATOM 880 C C . GLN A 1 109 ? -19.192 -14.851 34.299 1.00 88.06 109 GLN A C 1
ATOM 882 O O . GLN A 1 109 ? -20.329 -15.065 34.713 1.00 88.06 109 GLN A O 1
ATOM 887 N N . ALA A 1 110 ? -18.913 -14.829 32.990 1.00 84.06 110 ALA A N 1
ATOM 888 C CA . ALA A 1 110 ? -19.935 -15.021 31.960 1.00 84.06 110 ALA A CA 1
ATOM 889 C C . ALA A 1 110 ? -20.623 -16.397 32.059 1.00 84.06 110 ALA A C 1
ATOM 891 O O . ALA A 1 110 ? -21.834 -16.496 31.868 1.00 84.06 110 ALA A O 1
ATOM 892 N N . ALA A 1 111 ? -19.881 -17.459 32.402 1.00 82.81 111 ALA A N 1
ATOM 893 C CA . ALA A 1 111 ? -20.461 -18.773 32.695 1.00 82.81 111 ALA A CA 1
ATOM 894 C C . ALA A 1 111 ? -21.419 -18.728 33.899 1.00 82.81 111 ALA A C 1
ATOM 896 O O . ALA A 1 111 ? -22.517 -19.280 33.846 1.00 82.81 111 ALA A O 1
ATOM 897 N N . SER A 1 112 ? -21.010 -18.033 34.962 1.00 82.75 112 SER A N 1
ATOM 898 C CA . SER A 1 112 ? -21.777 -17.903 36.204 1.00 82.75 112 SER A CA 1
ATOM 899 C C . SER A 1 112 ? -23.067 -17.094 36.022 1.00 82.75 112 SER A C 1
ATOM 901 O O . SER A 1 112 ? -24.069 -17.403 36.664 1.00 82.75 112 SER A O 1
ATOM 903 N N . SER A 1 113 ? -23.068 -16.088 35.140 1.00 77.44 113 SER A N 1
ATOM 904 C CA . SER A 1 113 ? -24.263 -15.295 34.816 1.00 77.44 113 SER A CA 1
ATOM 905 C C . SER A 1 113 ? -25.286 -16.090 33.999 1.00 77.44 113 SER A C 1
ATOM 907 O O . SER A 1 113 ? -26.445 -16.148 34.401 1.00 77.44 113 SER A O 1
ATOM 909 N N . LEU A 1 114 ? -24.868 -16.804 32.939 1.00 71.75 114 LEU A N 1
ATOM 910 C CA . LEU A 1 114 ? -25.784 -17.667 32.164 1.00 71.75 114 LEU A CA 1
ATOM 911 C C . LEU A 1 114 ? -26.477 -18.730 33.040 1.00 71.75 114 LEU A C 1
ATOM 913 O O . LEU A 1 114 ? -27.639 -19.072 32.816 1.00 71.75 114 LEU A O 1
ATOM 917 N N . SER A 1 115 ? -25.783 -19.232 34.066 1.00 66.62 115 SER A N 1
ATOM 918 C CA . SER A 1 115 ? -26.352 -20.201 35.008 1.00 66.62 115 SER A CA 1
ATOM 919 C C . SER A 1 115 ? -27.431 -19.615 35.930 1.00 66.62 115 SER A C 1
ATOM 921 O O . SER A 1 115 ? -28.180 -20.391 36.521 1.00 66.62 115 SER A O 1
ATOM 923 N N . LYS A 1 116 ? -27.514 -18.287 36.092 1.00 59.34 116 LYS A N 1
ATOM 924 C CA . LYS A 1 116 ? -28.502 -17.632 36.969 1.00 59.34 116 LYS A CA 1
ATOM 925 C C . LYS A 1 116 ? -29.800 -17.295 36.245 1.00 59.34 116 LYS A C 1
ATOM 927 O O . LYS A 1 116 ? -30.869 -17.525 36.807 1.00 59.34 116 LYS A O 1
ATOM 932 N N . ASP A 1 117 ? -29.725 -16.839 34.998 1.00 51.47 117 ASP A N 1
ATOM 933 C CA . ASP A 1 117 ? -30.921 -16.438 34.241 1.00 51.47 117 ASP A CA 1
ATOM 934 C C . ASP A 1 117 ? -31.829 -17.633 33.899 1.00 51.47 117 ASP A C 1
ATOM 936 O O . ASP A 1 117 ? -33.047 -17.493 33.814 1.00 51.47 117 ASP A O 1
ATOM 940 N N . THR A 1 118 ? -31.264 -18.842 33.821 1.00 50.53 118 THR A N 1
ATOM 941 C CA . THR A 1 118 ? -32.032 -20.085 33.608 1.00 50.53 118 THR A CA 1
ATOM 942 C C . THR A 1 118 ? -32.829 -20.533 34.852 1.00 50.53 118 THR A C 1
ATOM 944 O O . THR A 1 118 ? -33.669 -21.422 34.752 1.00 50.53 118 THR A O 1
ATOM 947 N N . SER A 1 119 ? -32.612 -19.928 36.030 1.00 47.50 119 SER A N 1
ATOM 948 C CA . SER A 1 119 ? -33.262 -20.339 37.289 1.00 47.50 119 SER A CA 1
ATOM 949 C C . SER A 1 119 ? -34.525 -19.540 37.655 1.00 47.50 119 SER A C 1
ATOM 951 O O . SER A 1 119 ? -35.125 -19.810 38.696 1.00 47.50 119 SER A O 1
ATOM 953 N N . SER A 1 120 ? -34.939 -18.568 36.834 1.00 42.69 120 SER A N 1
ATOM 954 C CA . SER A 1 120 ? -35.998 -17.599 37.180 1.00 42.69 120 SER A CA 1
ATOM 955 C C . SER A 1 120 ? -37.344 -17.812 36.465 1.00 42.69 120 SER A C 1
ATOM 957 O O . SER A 1 120 ? -38.126 -16.870 36.374 1.00 42.69 120 SER A O 1
ATOM 959 N N . THR A 1 121 ? -37.659 -19.038 36.020 1.00 42.75 121 THR A N 1
ATOM 960 C CA . THR A 1 121 ? -39.020 -19.411 35.568 1.00 42.75 121 THR A CA 1
ATOM 961 C C . THR A 1 121 ? -39.361 -20.871 35.907 1.00 42.75 121 THR A C 1
ATOM 963 O O . THR A 1 121 ? -39.389 -21.725 35.024 1.00 42.75 121 THR A O 1
ATOM 966 N N . ALA A 1 122 ? -39.641 -21.169 37.181 1.00 39.66 122 ALA A N 1
ATOM 967 C CA . ALA A 1 122 ? -40.314 -22.411 37.596 1.00 39.66 122 ALA A CA 1
ATOM 968 C C . ALA A 1 122 ? -40.927 -22.292 39.008 1.00 39.66 122 ALA A C 1
ATOM 970 O O . ALA A 1 122 ? -40.397 -22.811 39.989 1.00 39.66 1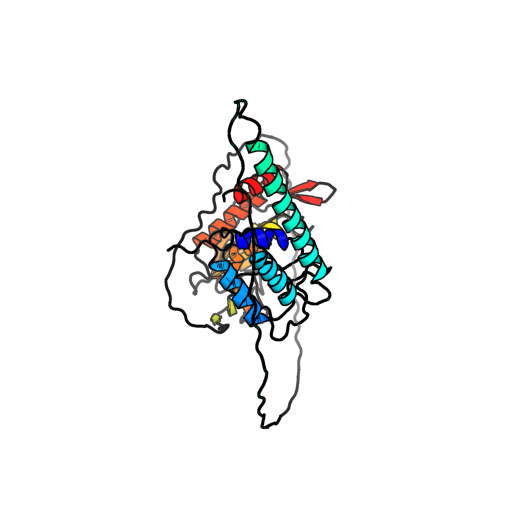22 ALA A O 1
ATOM 971 N N . THR A 1 123 ? -42.070 -21.617 39.126 1.00 44.62 123 THR A N 1
ATOM 972 C CA . THR A 1 123 ? -42.928 -21.717 40.318 1.00 44.62 123 THR A CA 1
ATOM 973 C C . THR A 1 123 ? -43.710 -23.034 40.241 1.00 44.62 123 THR A C 1
ATOM 975 O O . THR A 1 123 ? -44.561 -23.162 39.364 1.00 44.62 123 THR A O 1
ATOM 978 N N . GLY A 1 124 ? -43.451 -24.016 41.118 1.00 36.16 124 GLY A N 1
ATOM 979 C CA . GLY A 1 124 ? -44.190 -25.293 41.063 1.00 36.16 124 GLY A CA 1
ATOM 980 C C . GLY A 1 124 ? -43.668 -26.457 41.917 1.00 36.16 124 GLY A C 1
ATOM 981 O O . GLY A 1 124 ? -43.193 -27.438 41.365 1.00 36.16 124 GLY A O 1
ATOM 982 N N . THR A 1 125 ? -43.809 -26.343 43.242 1.00 36.09 125 THR A N 1
ATOM 983 C CA . THR A 1 125 ? -44.118 -27.430 44.214 1.00 36.09 125 THR A CA 1
ATOM 984 C C . THR A 1 125 ? -43.495 -28.843 44.092 1.00 36.09 125 THR A C 1
ATOM 986 O O . THR A 1 125 ? -43.934 -29.656 43.285 1.00 36.09 125 THR A O 1
ATOM 989 N N . ASP A 1 126 ? -42.673 -29.151 45.108 1.00 36.59 126 ASP A N 1
ATOM 990 C CA . ASP A 1 126 ? -42.658 -30.371 45.952 1.00 36.59 126 ASP A CA 1
ATOM 991 C C . ASP A 1 126 ? -42.112 -31.748 45.497 1.00 36.59 126 ASP A C 1
ATOM 993 O O . ASP A 1 126 ? -42.323 -32.225 44.389 1.00 36.59 126 ASP A O 1
ATOM 997 N N . TYR A 1 127 ? -41.529 -32.430 46.509 1.00 35.56 127 TYR A N 1
ATOM 998 C CA . TYR A 1 127 ? -41.253 -33.882 46.651 1.00 35.56 127 TYR A CA 1
ATOM 999 C C . TYR A 1 127 ? -40.207 -34.494 45.673 1.00 35.56 127 TYR A C 1
ATOM 1001 O O . TYR A 1 127 ? -40.450 -34.611 44.484 1.00 35.56 127 TYR A O 1
ATOM 1009 N N . PHE A 1 128 ? -39.035 -35.012 46.086 1.00 35.00 128 PHE A N 1
ATOM 1010 C CA . PHE A 1 128 ? -38.802 -35.971 47.181 1.00 35.00 128 PHE A CA 1
ATOM 1011 C C . PHE A 1 128 ? -37.311 -36.091 47.615 1.00 35.00 128 PHE A C 1
ATOM 1013 O O . PHE A 1 128 ? -36.406 -35.524 47.014 1.00 35.00 128 PHE A O 1
ATOM 1020 N N . SER A 1 129 ? -37.096 -36.870 48.679 1.00 35.53 129 SER A N 1
ATOM 1021 C CA . SER A 1 129 ? -35.884 -37.093 49.491 1.00 35.53 129 SER A CA 1
ATOM 1022 C C . SER A 1 129 ? -34.559 -37.522 48.815 1.00 35.53 129 SER A C 1
ATOM 1024 O O . SER A 1 129 ? -34.535 -38.353 47.914 1.00 35.53 129 SER A O 1
ATOM 1026 N N . SER A 1 130 ? -33.464 -37.027 49.408 1.00 37.94 130 SER A N 1
ATOM 1027 C CA . SER A 1 130 ? -32.182 -37.675 49.763 1.00 37.94 130 SER A CA 1
ATOM 1028 C C . SER A 1 130 ? -31.773 -39.048 49.199 1.00 37.94 130 SER A C 1
ATOM 1030 O O . SER A 1 130 ? -32.466 -40.039 49.403 1.00 37.94 130 SER A O 1
ATOM 1032 N N . ILE A 1 131 ? -30.490 -39.148 48.817 1.00 41.62 131 ILE A N 1
ATOM 1033 C CA . ILE A 1 131 ? -29.556 -40.180 49.326 1.00 41.62 131 ILE A CA 1
ATOM 1034 C C . ILE A 1 131 ? -28.127 -39.613 49.438 1.00 41.62 131 ILE A C 1
ATOM 1036 O O . ILE A 1 131 ? -27.769 -38.666 48.743 1.00 41.62 131 ILE A O 1
ATOM 1040 N N . ALA A 1 132 ? -27.334 -40.182 50.349 1.00 35.16 132 ALA A N 1
ATOM 1041 C CA . ALA A 1 132 ? -25.959 -39.788 50.674 1.00 35.16 132 ALA A CA 1
ATOM 1042 C C . ALA A 1 132 ? -24.960 -40.937 50.400 1.00 35.16 132 ALA A C 1
ATOM 1044 O O . ALA A 1 132 ? -25.382 -42.010 49.970 1.00 35.16 132 ALA A O 1
ATOM 1045 N N . SER A 1 133 ? -23.684 -40.720 50.768 1.00 33.59 133 SER A N 1
ATOM 1046 C CA . SER A 1 133 ? -22.567 -41.699 50.832 1.00 33.59 133 SER A CA 1
ATOM 1047 C C . SER A 1 133 ? -21.757 -41.907 49.538 1.00 33.59 133 SER A C 1
ATOM 1049 O O . SER A 1 133 ? -22.320 -41.830 48.454 1.00 33.59 133 SER A O 1
ATOM 1051 N N . LEU A 1 134 ? -20.468 -42.292 49.558 1.00 32.53 134 LEU A N 1
ATOM 1052 C CA . LEU A 1 134 ? -19.285 -42.004 50.417 1.00 32.53 134 LEU A CA 1
ATOM 1053 C C . LEU A 1 134 ? -18.075 -42.799 49.842 1.00 32.53 134 LEU A C 1
ATOM 1055 O O . LEU A 1 134 ? -18.287 -43.702 49.039 1.00 32.53 134 LEU A O 1
ATOM 1059 N N . SER A 1 135 ? -16.855 -42.553 50.354 1.00 34.44 135 SER A N 1
ATOM 1060 C CA . SER A 1 135 ? -15.632 -43.403 50.243 1.00 34.44 135 SER A CA 1
ATOM 1061 C C . SER A 1 135 ? -14.901 -43.418 48.867 1.00 34.44 135 SER A C 1
ATOM 1063 O O . SER A 1 135 ? -15.547 -43.488 47.831 1.00 34.44 135 SER A O 1
ATOM 1065 N N . GLU A 1 136 ? -13.606 -43.050 48.774 1.00 36.84 136 GLU A N 1
ATOM 1066 C CA . GLU A 1 136 ? -12.351 -43.845 48.979 1.00 36.84 136 GLU A CA 1
ATOM 1067 C C . GLU A 1 136 ? -11.927 -44.661 47.729 1.00 36.84 136 GLU A C 1
ATOM 1069 O O . GLU A 1 136 ? -12.775 -45.003 46.919 1.00 36.84 136 GLU A O 1
ATOM 1074 N N . ALA A 1 137 ? -10.669 -45.058 47.473 1.00 34.88 137 ALA A N 1
ATOM 1075 C CA . ALA A 1 137 ? -9.312 -44.614 47.854 1.00 34.88 137 ALA A CA 1
ATOM 1076 C C . ALA A 1 137 ? -8.283 -45.376 46.960 1.00 34.88 137 ALA A C 1
ATOM 1078 O O . ALA A 1 137 ? -8.661 -46.303 46.248 1.00 34.88 137 ALA A O 1
ATOM 1079 N N . GLY A 1 138 ? -6.981 -45.045 47.027 1.00 29.83 138 GLY A N 1
ATOM 1080 C CA . GLY A 1 138 ? -5.882 -45.803 46.381 1.00 29.83 138 GLY A CA 1
ATOM 1081 C C . GLY A 1 138 ? -5.201 -45.030 45.235 1.00 29.83 138 GLY A C 1
ATOM 1082 O O . GLY A 1 138 ? -5.850 -44.718 44.248 1.00 29.83 138 GLY A O 1
ATOM 1083 N N . SER A 1 139 ? -3.954 -44.545 45.308 1.00 32.19 139 SER A N 1
ATOM 1084 C CA . SER A 1 139 ? -2.666 -45.115 45.762 1.00 32.19 139 SER A CA 1
ATOM 1085 C C . SER A 1 139 ? -1.986 -46.026 44.732 1.00 32.19 139 SER A C 1
ATOM 1087 O O . SER A 1 139 ? -2.385 -47.173 44.556 1.00 32.19 139 SER A O 1
ATOM 1089 N N . THR A 1 140 ? -0.907 -45.544 44.102 1.00 32.91 140 THR A N 1
ATOM 1090 C CA . THR A 1 140 ? 0.457 -46.115 44.228 1.00 32.91 140 THR A CA 1
ATOM 1091 C C . THR A 1 140 ? 1.491 -45.275 43.457 1.00 32.91 140 THR A C 1
ATOM 1093 O O . THR A 1 140 ? 1.152 -44.519 42.551 1.00 32.91 140 THR A O 1
ATOM 1096 N N . ALA A 1 141 ? 2.757 -45.362 43.873 1.00 35.16 141 ALA A N 1
ATOM 1097 C CA . ALA A 1 141 ? 3.896 -44.624 43.314 1.00 35.16 141 ALA A CA 1
ATOM 1098 C C . ALA A 1 141 ? 4.773 -45.511 42.402 1.00 35.16 141 ALA A C 1
ATOM 1100 O O . ALA A 1 141 ? 4.461 -46.690 42.237 1.00 35.16 141 ALA A O 1
ATOM 1101 N N . THR A 1 142 ? 5.902 -44.951 41.922 1.00 33.34 142 THR A N 1
ATOM 1102 C CA . THR A 1 142 ? 7.183 -45.575 41.458 1.00 33.34 142 THR A CA 1
ATOM 1103 C C . THR A 1 142 ? 7.589 -45.076 40.054 1.00 33.34 142 THR A C 1
ATOM 1105 O O . THR A 1 142 ? 6.716 -44.932 39.211 1.00 33.34 142 THR A O 1
ATOM 1108 N N . SER A 1 143 ? 8.859 -44.885 39.662 1.00 30.50 143 SER A N 1
ATOM 1109 C CA . SER A 1 143 ? 10.082 -44.351 40.310 1.00 30.50 143 SER A CA 1
ATOM 1110 C C . SER A 1 143 ? 11.206 -44.262 39.242 1.00 30.50 143 SER A C 1
ATOM 1112 O O . SER A 1 143 ? 11.097 -44.909 38.206 1.00 30.50 143 SER A O 1
ATOM 1114 N N . ILE A 1 144 ? 12.318 -43.584 39.565 1.00 32.31 144 ILE A N 1
ATOM 1115 C CA . ILE A 1 144 ? 13.681 -43.755 38.990 1.00 32.31 144 ILE A CA 1
ATOM 1116 C C . ILE A 1 144 ? 14.012 -43.126 37.600 1.00 32.31 144 ILE A C 1
ATOM 1118 O O . ILE A 1 144 ? 13.350 -43.318 36.588 1.00 32.31 144 ILE A O 1
ATOM 1122 N N . LEU A 1 145 ? 15.125 -42.374 37.614 1.00 34.72 145 LEU A N 1
ATOM 1123 C CA . LEU A 1 145 ? 15.933 -41.777 36.526 1.00 34.72 145 LEU A CA 1
ATOM 1124 C C . LEU A 1 145 ? 17.131 -42.719 36.181 1.00 34.72 145 LEU A C 1
ATOM 1126 O O . LEU A 1 145 ? 17.195 -43.812 36.730 1.00 34.72 145 LEU A O 1
ATOM 1130 N N . PRO A 1 146 ? 18.232 -42.268 35.544 1.00 53.72 146 PRO A N 1
ATOM 1131 C CA . PRO A 1 146 ? 18.438 -41.658 34.221 1.00 53.72 146 PRO A CA 1
ATOM 1132 C C . PRO A 1 146 ? 19.408 -42.514 33.360 1.00 53.72 146 PRO A C 1
ATOM 1134 O O . PRO A 1 146 ? 19.948 -43.507 33.841 1.00 53.72 146 PRO A O 1
ATOM 1137 N N . LEU A 1 147 ? 19.776 -42.064 32.149 1.00 28.03 147 LEU A N 1
ATOM 1138 C CA . LEU A 1 147 ? 21.130 -42.336 31.634 1.00 28.03 147 LEU A CA 1
ATOM 1139 C C . LEU A 1 147 ? 21.640 -41.251 30.667 1.00 28.03 147 LEU A C 1
ATOM 1141 O O . LEU A 1 147 ? 20.933 -40.827 29.756 1.00 28.03 147 LEU A O 1
ATOM 1145 N N . SER A 1 148 ? 22.881 -40.817 30.887 1.00 35.25 148 SER A N 1
ATOM 1146 C CA . SER A 1 148 ? 23.695 -40.014 29.959 1.00 35.25 148 SER A CA 1
ATOM 1147 C C . SER A 1 148 ? 24.345 -40.907 28.893 1.00 35.25 148 SER A C 1
ATOM 1149 O O . SER A 1 148 ? 24.428 -42.108 29.127 1.00 35.25 148 SER A O 1
ATOM 1151 N N . ILE A 1 149 ? 24.898 -40.329 27.810 1.00 35.34 149 ILE A N 1
ATOM 1152 C CA . ILE A 1 149 ? 26.248 -40.643 27.268 1.00 35.34 149 ILE A CA 1
ATOM 1153 C C . ILE A 1 149 ? 26.613 -39.725 26.067 1.00 35.34 149 ILE A C 1
ATOM 1155 O O . ILE A 1 149 ? 25.901 -39.654 25.074 1.00 35.34 149 ILE A O 1
ATOM 1159 N N . GLU A 1 150 ? 27.717 -38.993 26.258 1.00 29.62 150 GLU A N 1
ATOM 1160 C CA . GLU A 1 150 ? 28.838 -38.654 25.346 1.00 29.62 150 GLU A CA 1
ATOM 1161 C C . GLU A 1 150 ? 28.682 -37.897 23.994 1.00 29.62 150 GLU A C 1
ATOM 1163 O O . GLU A 1 150 ? 28.091 -38.347 23.018 1.00 29.62 150 GLU A O 1
ATOM 1168 N N . GLN A 1 151 ? 29.398 -36.760 23.940 1.00 33.84 151 GLN A N 1
ATOM 1169 C CA . GLN A 1 151 ? 30.139 -36.197 22.788 1.00 33.84 151 GLN A CA 1
ATOM 1170 C C . GLN A 1 151 ? 31.426 -37.020 22.527 1.00 33.84 151 GLN A C 1
ATOM 1172 O O . GLN A 1 151 ? 31.914 -37.602 23.499 1.00 33.84 151 GLN A O 1
ATOM 1177 N N . PRO A 1 152 ? 32.034 -37.055 21.308 1.00 39.53 152 PRO A N 1
ATOM 1178 C CA . PRO A 1 152 ? 32.694 -35.908 20.627 1.00 39.53 152 PRO A CA 1
ATOM 1179 C C . PRO A 1 152 ? 32.465 -35.892 19.075 1.00 39.53 152 PRO A C 1
ATOM 1181 O O . PRO A 1 152 ? 31.498 -36.500 18.632 1.00 39.53 152 PRO A O 1
ATOM 1184 N N . THR A 1 153 ? 33.160 -35.165 18.172 1.00 30.41 153 THR A N 1
ATOM 1185 C CA . THR A 1 153 ? 34.445 -34.413 18.214 1.00 30.41 153 THR A CA 1
ATOM 1186 C C . THR A 1 153 ? 34.486 -33.209 17.228 1.00 30.41 153 THR A C 1
ATOM 1188 O O . THR A 1 153 ? 33.528 -32.904 16.525 1.00 30.41 153 THR A O 1
ATOM 1191 N N . GLU A 1 154 ? 35.626 -32.517 17.239 1.00 29.08 154 GLU A N 1
ATOM 1192 C CA . GLU A 1 154 ? 36.196 -31.433 16.410 1.00 29.08 154 GLU A CA 1
ATOM 1193 C C . GLU A 1 154 ? 36.034 -31.457 14.864 1.00 29.08 154 GLU A C 1
ATOM 1195 O O . GLU A 1 154 ? 36.092 -32.511 14.240 1.00 29.08 154 GLU A O 1
ATOM 1200 N N . HIS A 1 155 ? 35.989 -30.272 14.216 1.00 32.50 155 HIS A N 1
ATOM 1201 C CA . HIS A 1 155 ? 37.194 -29.593 13.672 1.00 32.50 155 HIS A CA 1
ATOM 1202 C C . HIS A 1 155 ? 36.934 -28.175 13.087 1.00 32.50 155 HIS A C 1
ATOM 1204 O O . HIS A 1 155 ? 35.842 -27.834 12.644 1.00 32.50 155 HIS A O 1
ATOM 1210 N N . SER A 1 156 ? 37.993 -27.354 13.116 1.00 29.45 156 SER A N 1
ATOM 1211 C CA . SER A 1 156 ? 38.196 -26.020 12.489 1.00 29.45 156 SER A CA 1
ATOM 1212 C C . SER A 1 156 ? 39.003 -26.213 11.160 1.00 29.45 156 SER A C 1
ATOM 1214 O O . SER A 1 156 ? 39.349 -27.373 10.923 1.00 29.45 156 SER A O 1
ATOM 1216 N N . PRO A 1 157 ? 39.405 -25.217 10.311 1.00 44.25 157 PRO A N 1
ATOM 1217 C CA . PRO A 1 157 ? 39.537 -23.771 10.560 1.00 44.25 157 PRO A CA 1
ATOM 1218 C C . PRO A 1 157 ? 39.223 -22.789 9.386 1.00 44.25 157 PRO A C 1
ATOM 1220 O O . PRO A 1 157 ? 38.637 -23.130 8.365 1.00 44.25 157 PRO A O 1
ATOM 1223 N N . ALA A 1 158 ? 39.611 -21.525 9.608 1.00 27.86 158 ALA A N 1
ATOM 1224 C CA . ALA A 1 158 ? 39.390 -20.296 8.832 1.00 27.86 158 ALA A CA 1
ATOM 1225 C C . ALA A 1 158 ? 40.174 -20.119 7.506 1.00 27.86 158 ALA A C 1
ATOM 1227 O O . ALA A 1 158 ? 41.151 -20.820 7.275 1.00 27.86 158 ALA A O 1
ATOM 1228 N N . CYS A 1 159 ? 39.796 -19.084 6.727 1.00 26.53 159 CYS A N 1
ATOM 1229 C CA . CYS A 1 159 ? 40.657 -18.047 6.094 1.00 26.53 159 CYS A CA 1
ATOM 1230 C C . CYS A 1 159 ? 39.754 -16.971 5.413 1.00 26.53 159 CYS A C 1
ATOM 1232 O O . CYS A 1 159 ? 38.753 -17.329 4.808 1.00 26.53 159 CYS A O 1
ATOM 1234 N N . GLN A 1 160 ? 39.865 -15.655 5.661 1.00 27.88 160 GLN A N 1
ATOM 1235 C CA . GLN A 1 160 ? 40.861 -14.639 5.237 1.00 27.88 160 GLN A CA 1
ATOM 1236 C C . GLN A 1 160 ? 40.502 -13.879 3.920 1.00 27.88 160 GLN A C 1
ATOM 1238 O O . GLN A 1 160 ? 40.736 -14.399 2.839 1.00 27.88 160 GLN A O 1
ATOM 1243 N N . SER A 1 161 ? 40.053 -12.611 4.070 1.00 31.27 161 SER A N 1
ATOM 1244 C CA . SER A 1 161 ? 40.538 -11.399 3.338 1.00 31.27 161 SER A CA 1
ATOM 1245 C C . SER A 1 161 ? 40.195 -11.220 1.811 1.00 31.27 161 SER A C 1
ATOM 1247 O O . SER A 1 161 ? 39.680 -12.148 1.208 1.00 31.27 161 SER A O 1
ATOM 1249 N N . ILE A 1 162 ? 40.343 -10.073 1.092 1.00 29.44 162 ILE A N 1
ATOM 1250 C CA . ILE A 1 162 ? 40.841 -8.693 1.369 1.00 29.44 162 ILE A CA 1
ATOM 1251 C C . ILE A 1 162 ? 40.478 -7.657 0.230 1.00 29.44 162 ILE A C 1
ATOM 1253 O O . ILE A 1 162 ? 40.198 -8.081 -0.884 1.00 29.44 162 ILE A O 1
ATOM 1257 N N . ILE A 1 163 ? 40.585 -6.333 0.502 1.00 29.62 163 ILE A N 1
ATOM 1258 C CA . ILE A 1 163 ? 40.827 -5.138 -0.393 1.00 29.62 163 ILE A CA 1
ATOM 1259 C C . ILE A 1 163 ? 39.766 -4.601 -1.410 1.00 29.62 163 ILE A C 1
ATOM 1261 O O . ILE A 1 163 ? 39.514 -5.159 -2.470 1.00 29.62 163 ILE A O 1
ATOM 1265 N N . ASP A 1 164 ? 39.242 -3.412 -1.064 1.00 26.06 164 ASP A N 1
ATOM 1266 C CA . ASP A 1 164 ? 39.234 -2.068 -1.708 1.00 26.06 164 ASP A CA 1
ATOM 1267 C C . ASP A 1 164 ? 39.038 -1.751 -3.225 1.00 26.06 164 ASP A C 1
ATOM 1269 O O . ASP A 1 164 ? 39.704 -2.279 -4.109 1.00 26.06 164 ASP A O 1
ATOM 1273 N N . SER A 1 165 ? 38.325 -0.621 -3.449 1.00 29.09 165 SER A N 1
ATOM 1274 C CA . SER A 1 165 ? 38.860 0.681 -3.962 1.00 29.09 165 SER A CA 1
ATOM 1275 C C . SER A 1 165 ? 38.369 1.307 -5.296 1.00 29.09 165 SER A C 1
ATOM 1277 O O . SER A 1 165 ? 38.477 0.708 -6.357 1.00 29.09 165 SER A O 1
ATOM 1279 N N . LEU A 1 166 ? 38.049 2.622 -5.205 1.00 27.08 166 LEU A N 1
ATOM 1280 C CA . LEU A 1 166 ? 38.215 3.708 -6.216 1.00 27.08 166 LEU A CA 1
ATOM 1281 C C . LEU A 1 166 ? 37.348 3.678 -7.516 1.00 27.08 166 LEU A C 1
ATOM 1283 O O . LEU A 1 166 ? 36.926 2.625 -7.964 1.00 27.08 166 LEU A O 1
ATOM 1287 N N . SER A 1 167 ? 37.072 4.780 -8.245 1.00 28.12 167 SER A N 1
ATOM 1288 C CA . SER A 1 167 ? 36.908 6.217 -7.908 1.00 28.12 167 SER A CA 1
ATOM 1289 C C . SER A 1 167 ? 36.391 7.050 -9.110 1.00 28.12 167 SER A C 1
ATOM 1291 O O . SER A 1 167 ? 36.701 6.740 -10.252 1.00 28.12 167 SER A O 1
ATOM 1293 N N . SER A 1 168 ? 35.751 8.192 -8.809 1.00 27.47 168 SER A N 1
ATOM 1294 C CA . SER A 1 168 ? 35.843 9.501 -9.513 1.00 27.47 168 SER A CA 1
ATOM 1295 C C . SER A 1 168 ? 35.327 9.771 -10.952 1.00 27.47 168 SER A C 1
ATOM 1297 O O . SER A 1 168 ? 35.797 9.206 -11.930 1.00 27.47 168 SER A O 1
ATOM 1299 N N . SER A 1 169 ? 34.578 10.891 -11.044 1.00 26.72 169 SER A N 1
ATOM 1300 C CA . SER A 1 169 ? 34.505 11.871 -12.165 1.00 26.72 169 SER A CA 1
ATOM 1301 C C . SER A 1 169 ? 33.754 11.449 -13.461 1.00 26.72 169 SER A C 1
ATOM 1303 O O . SER A 1 169 ? 33.624 10.273 -13.751 1.00 26.72 169 SER A O 1
ATOM 1305 N N . SER A 1 170 ? 33.169 12.336 -14.291 1.00 29.45 170 SER A N 1
ATOM 1306 C CA . SER A 1 170 ? 33.399 13.783 -14.490 1.00 29.45 170 SER A CA 1
ATOM 1307 C C . SER A 1 170 ? 32.159 14.595 -14.942 1.00 29.45 170 SER A C 1
ATOM 1309 O O . SER A 1 170 ? 31.267 14.086 -15.607 1.00 29.45 170 SER A O 1
ATOM 1311 N N . ARG A 1 171 ? 32.207 15.899 -14.630 1.00 27.36 171 ARG A N 1
ATOM 1312 C CA . ARG A 1 171 ? 31.583 17.102 -15.247 1.00 27.36 171 ARG A CA 1
ATOM 1313 C C . ARG A 1 171 ? 30.977 16.998 -16.671 1.00 27.36 171 ARG A C 1
ATOM 1315 O O . ARG A 1 171 ? 31.644 16.479 -17.557 1.00 27.36 171 ARG A O 1
ATOM 1322 N N . SER A 1 172 ? 29.901 17.762 -16.940 1.00 27.50 172 SER A N 1
ATOM 1323 C CA . SER A 1 172 ? 29.913 18.868 -17.937 1.00 27.50 172 SER A CA 1
ATOM 1324 C C . SER A 1 172 ? 28.699 19.824 -17.809 1.00 27.50 172 SER A C 1
ATOM 1326 O O . SER A 1 172 ? 27.790 19.569 -17.025 1.00 27.50 172 SER A O 1
ATOM 1328 N N . LEU A 1 173 ? 28.748 20.950 -18.533 1.00 30.17 173 LEU A N 1
ATOM 1329 C CA . LEU A 1 173 ? 27.904 22.163 -18.463 1.00 30.17 173 LEU A CA 1
ATOM 1330 C C . LEU A 1 173 ? 26.870 22.269 -19.614 1.00 30.17 173 LEU A C 1
ATOM 1332 O O . LEU A 1 173 ? 26.934 21.470 -20.546 1.00 30.17 173 LEU A O 1
ATOM 1336 N N . ARG A 1 174 ? 26.090 23.376 -19.596 1.00 31.34 174 ARG A N 1
ATOM 1337 C CA . ARG A 1 174 ? 25.253 23.985 -20.673 1.00 31.34 174 ARG A CA 1
ATOM 1338 C C . ARG A 1 174 ? 23.804 23.486 -20.769 1.00 31.34 174 ARG A C 1
ATOM 1340 O O . ARG A 1 174 ? 23.548 22.319 -20.508 1.00 31.34 174 ARG A O 1
ATOM 1347 N N . ASP A 1 175 ? 22.814 24.291 -21.168 1.00 28.58 175 ASP A N 1
ATOM 1348 C CA . ASP A 1 175 ? 22.679 25.764 -21.277 1.00 28.58 175 ASP A CA 1
ATOM 1349 C C . ASP A 1 175 ? 21.166 26.113 -21.165 1.00 28.58 175 ASP A C 1
ATOM 1351 O O . ASP A 1 175 ? 20.319 25.225 -21.275 1.00 28.58 175 ASP A O 1
ATOM 1355 N N . ALA A 1 176 ? 20.807 27.380 -20.917 1.00 29.72 176 ALA A N 1
ATOM 1356 C CA . ALA A 1 176 ? 19.407 27.853 -20.917 1.00 29.72 176 ALA A CA 1
ATOM 1357 C C . ALA A 1 176 ? 18.895 28.143 -22.355 1.00 29.72 176 ALA A C 1
ATOM 1359 O O . ALA A 1 176 ? 19.720 28.244 -23.266 1.00 29.72 176 ALA A O 1
ATOM 1360 N N . PRO A 1 177 ? 17.570 28.318 -22.585 1.00 39.78 177 PRO A N 1
ATOM 1361 C CA . PRO A 1 177 ? 17.020 29.677 -22.447 1.00 39.78 177 PRO A CA 1
ATOM 1362 C C . PRO A 1 177 ? 15.551 29.829 -21.965 1.00 39.78 177 PRO A C 1
ATOM 1364 O O . PRO A 1 177 ? 14.682 28.989 -22.169 1.00 39.78 177 PRO A O 1
ATOM 1367 N N . SER A 1 178 ? 15.323 30.993 -21.351 1.00 30.00 178 SER A N 1
ATOM 1368 C CA . SER A 1 178 ? 14.153 31.895 -21.335 1.00 30.00 178 SER A CA 1
ATOM 1369 C C . SER A 1 178 ? 12.753 31.480 -21.847 1.00 30.00 178 SER A C 1
ATOM 1371 O O . SER A 1 178 ? 12.527 31.351 -23.042 1.00 30.00 178 SER A O 1
ATOM 1373 N N . ARG A 1 179 ? 11.788 31.524 -20.910 1.00 32.75 179 ARG A N 1
ATOM 1374 C CA . ARG A 1 179 ? 10.656 32.491 -20.821 1.00 32.75 179 ARG A CA 1
ATOM 1375 C C . ARG A 1 179 ? 9.894 32.892 -22.101 1.00 32.75 179 ARG A C 1
ATOM 1377 O O . ARG A 1 179 ? 10.419 33.675 -22.875 1.00 32.75 179 ARG A O 1
ATOM 1384 N N . GLU A 1 180 ? 8.599 32.556 -22.117 1.00 29.67 180 GLU A N 1
ATOM 1385 C CA . GLU A 1 180 ? 7.379 33.314 -22.515 1.00 29.67 180 GLU A CA 1
ATOM 1386 C C . GLU A 1 180 ? 6.191 32.334 -22.335 1.00 29.67 180 GLU A C 1
ATOM 1388 O O . GLU A 1 180 ? 6.403 31.132 -22.446 1.00 29.67 180 GLU A O 1
ATOM 1393 N N . GLN A 1 181 ? 4.932 32.645 -22.021 1.00 29.08 181 GLN A N 1
ATOM 1394 C CA . GLN A 1 181 ? 4.138 33.820 -21.641 1.00 29.08 181 GLN A CA 1
ATOM 1395 C C . GLN A 1 181 ? 2.809 33.219 -21.101 1.00 29.08 181 GLN A C 1
ATOM 1397 O O . GLN A 1 181 ? 2.399 32.154 -21.563 1.00 29.08 181 GLN A O 1
ATOM 1402 N N . ALA A 1 182 ? 2.134 33.849 -20.137 1.00 28.78 182 ALA A N 1
ATOM 1403 C CA . ALA A 1 182 ? 0.792 33.427 -19.706 1.00 28.78 182 ALA A CA 1
ATOM 1404 C C . ALA A 1 182 ? -0.289 34.245 -20.431 1.00 28.78 182 ALA A C 1
ATOM 1406 O O . ALA A 1 182 ? -0.005 35.363 -20.865 1.00 28.78 182 ALA A O 1
ATOM 1407 N N . PRO A 1 183 ? -1.535 33.749 -20.466 1.00 36.19 183 PRO A N 1
ATOM 1408 C CA . PRO A 1 183 ? -2.675 34.640 -20.295 1.00 36.19 183 PRO A CA 1
ATOM 1409 C C . PRO A 1 183 ? -3.561 34.225 -19.113 1.00 36.19 183 PRO A C 1
ATOM 1411 O O . PRO A 1 183 ? -3.885 33.053 -18.922 1.00 36.19 183 PRO A O 1
ATOM 1414 N N . GLU A 1 184 ? -3.977 35.224 -18.340 1.00 28.88 184 GLU A N 1
ATOM 1415 C CA . GLU A 1 184 ? -5.112 35.137 -17.421 1.00 28.88 184 GLU A CA 1
ATOM 1416 C C . GLU A 1 184 ? -6.411 34.942 -18.215 1.00 28.88 184 GLU A C 1
ATOM 1418 O O . GLU A 1 184 ? -6.617 35.626 -19.219 1.00 28.88 184 GLU A O 1
ATOM 1423 N N . ILE A 1 185 ? -7.333 34.108 -17.721 1.00 32.19 185 ILE A N 1
ATOM 1424 C CA . ILE A 1 185 ? -8.768 34.312 -17.963 1.00 32.19 185 ILE A CA 1
ATOM 1425 C C . ILE A 1 185 ? -9.523 34.161 -16.639 1.00 32.19 185 ILE A C 1
ATOM 1427 O O . ILE A 1 185 ? -9.457 33.138 -15.961 1.00 32.19 185 ILE A O 1
ATOM 1431 N N . THR A 1 186 ? -10.247 35.220 -16.298 1.00 28.27 186 THR A N 1
ATOM 1432 C CA . THR A 1 186 ? -11.143 35.367 -15.148 1.00 28.27 186 THR A CA 1
ATOM 1433 C C . THR A 1 186 ? -12.526 34.780 -15.466 1.00 28.27 186 THR A C 1
ATOM 1435 O O . THR A 1 186 ? -13.030 35.051 -16.551 1.00 28.27 186 THR A O 1
ATOM 1438 N N . HIS A 1 187 ? -13.178 34.065 -14.535 1.00 26.12 187 HIS A N 1
ATOM 1439 C CA . HIS A 1 187 ? -14.496 34.415 -13.944 1.00 26.12 187 HIS A CA 1
ATOM 1440 C C . HIS A 1 187 ? -15.105 33.268 -13.096 1.00 26.12 187 HIS A C 1
ATOM 1442 O O . HIS A 1 187 ? -14.680 32.120 -13.160 1.00 26.12 187 HIS A O 1
ATOM 1448 N N . CYS A 1 188 ? -16.079 33.637 -12.260 1.00 24.81 188 CYS A N 1
ATOM 1449 C CA . CYS A 1 188 ? -16.714 32.890 -11.173 1.00 24.81 188 CYS A CA 1
ATOM 1450 C C . CYS A 1 188 ? -17.854 31.912 -11.540 1.00 24.81 188 CYS A C 1
ATOM 1452 O O . CYS A 1 188 ? -18.514 32.063 -12.565 1.00 24.81 188 CYS A O 1
ATOM 1454 N N . GLU A 1 189 ? -18.131 31.047 -10.550 1.00 27.88 189 GLU A N 1
ATOM 1455 C CA . GLU A 1 189 ? -19.432 30.471 -10.142 1.00 27.88 189 GLU A CA 1
ATOM 1456 C C . GLU A 1 189 ? -20.207 29.523 -11.079 1.00 27.88 189 GLU A C 1
ATOM 1458 O O . GLU A 1 189 ? -20.896 29.945 -12.005 1.00 27.88 189 GLU A O 1
ATOM 1463 N N . ARG A 1 190 ? -20.330 28.259 -10.638 1.00 29.84 190 ARG A N 1
ATOM 1464 C CA . ARG A 1 190 ? -21.581 27.774 -10.016 1.00 29.84 190 ARG A CA 1
ATOM 1465 C C . ARG A 1 190 ? -21.318 26.565 -9.109 1.00 29.84 190 ARG A C 1
ATOM 1467 O O . ARG A 1 190 ? -20.524 25.697 -9.453 1.00 29.84 190 ARG A O 1
ATOM 1474 N N . VAL A 1 191 ? -21.992 26.521 -7.960 1.00 36.28 191 VAL A N 1
ATOM 1475 C CA . VAL A 1 191 ? -22.037 25.348 -7.076 1.00 36.28 191 VAL A CA 1
ATOM 1476 C C . VAL A 1 191 ? -23.253 24.516 -7.473 1.00 36.28 191 VAL A C 1
ATOM 1478 O O . VAL A 1 191 ? -24.373 25.007 -7.362 1.00 36.28 191 VAL A O 1
ATOM 1481 N N . GLU A 1 192 ? -23.046 23.285 -7.931 1.00 28.59 192 GLU A N 1
ATOM 1482 C CA . GLU A 1 192 ? -24.110 22.288 -8.088 1.00 28.59 192 GLU A CA 1
ATOM 1483 C C . GLU A 1 192 ? -23.669 21.004 -7.373 1.00 28.59 192 GLU A C 1
ATOM 1485 O O . GLU A 1 192 ? -22.612 20.438 -7.659 1.00 28.59 192 GLU A O 1
ATOM 1490 N N . GLU A 1 193 ? -24.456 20.595 -6.376 1.00 32.28 193 GLU A N 1
ATOM 1491 C CA . GLU A 1 193 ? -24.216 19.404 -5.561 1.00 32.28 193 GLU A CA 1
ATOM 1492 C C . GLU A 1 193 ? -24.471 18.148 -6.396 1.00 32.28 193 GLU A C 1
ATOM 1494 O O . GLU A 1 193 ? -25.600 17.677 -6.525 1.00 32.28 193 GLU A O 1
ATOM 1499 N N . LEU A 1 194 ? -23.410 17.584 -6.974 1.00 26.75 194 LEU A N 1
ATOM 1500 C CA . LEU A 1 194 ? -23.503 16.304 -7.664 1.00 26.75 194 LEU A CA 1
ATOM 1501 C C . LEU A 1 194 ? -23.367 15.154 -6.656 1.00 26.75 194 LEU A C 1
ATOM 1503 O O . LEU A 1 194 ? -22.281 14.593 -6.476 1.00 26.75 194 LEU A O 1
ATOM 1507 N N . GLU A 1 195 ? -24.485 14.786 -6.020 1.00 30.48 195 GLU A N 1
ATOM 1508 C CA . GLU A 1 195 ? -24.635 13.531 -5.268 1.00 30.48 195 GLU A CA 1
ATOM 1509 C C . GLU A 1 195 ? -24.439 12.328 -6.203 1.00 30.48 195 GLU A C 1
ATOM 1511 O O . GLU A 1 195 ? -25.370 11.687 -6.689 1.00 30.48 195 GLU A O 1
ATOM 1516 N N . THR A 1 196 ? -23.177 12.023 -6.489 1.00 30.55 196 THR A N 1
ATOM 1517 C CA . THR A 1 196 ? -22.818 10.906 -7.353 1.00 30.55 196 THR A CA 1
ATOM 1518 C C . THR A 1 196 ? -22.870 9.643 -6.505 1.00 30.55 196 THR A C 1
ATOM 1520 O O . THR A 1 196 ? -21.975 9.390 -5.697 1.00 30.55 196 THR A O 1
ATOM 1523 N N . SER A 1 197 ? -23.947 8.871 -6.664 1.00 30.94 197 SER A N 1
ATOM 1524 C CA . SER A 1 197 ? -24.097 7.549 -6.056 1.00 30.94 197 SER A CA 1
ATOM 1525 C C . SER A 1 197 ? -22.896 6.663 -6.413 1.00 30.94 197 SER A C 1
ATOM 1527 O O . SER A 1 197 ? -22.696 6.297 -7.570 1.00 30.94 197 SER A O 1
ATOM 1529 N N . VAL A 1 198 ? -22.079 6.349 -5.403 1.00 37.66 198 VAL A N 1
ATOM 1530 C CA . VAL A 1 198 ? -20.987 5.361 -5.466 1.00 37.66 198 VAL A CA 1
ATOM 1531 C C . VAL A 1 198 ? -21.323 4.202 -4.532 1.00 37.66 198 VAL A C 1
ATOM 1533 O O . VAL A 1 198 ? -20.598 3.887 -3.587 1.00 37.66 198 VAL A O 1
ATOM 1536 N N . GLU A 1 199 ? -22.476 3.589 -4.779 1.00 32.06 199 GLU A N 1
ATOM 1537 C CA . GLU A 1 199 ? -22.737 2.239 -4.298 1.00 32.06 199 GLU A CA 1
ATOM 1538 C C . GLU A 1 199 ? -21.961 1.239 -5.175 1.00 32.06 199 GLU A C 1
ATOM 1540 O O . GLU A 1 199 ? -21.818 1.425 -6.381 1.00 32.06 199 GLU A O 1
ATOM 1545 N N . ASP A 1 200 ? -21.427 0.202 -4.530 1.00 33.25 200 ASP A N 1
ATOM 1546 C CA . ASP A 1 200 ? -20.618 -0.878 -5.113 1.00 33.25 200 ASP A CA 1
ATOM 1547 C C . ASP A 1 200 ? -19.195 -0.525 -5.625 1.00 33.25 200 ASP A C 1
ATOM 1549 O O . ASP A 1 200 ? -18.855 -0.608 -6.806 1.00 33.25 200 ASP A O 1
ATOM 1553 N N . LEU A 1 201 ? -18.298 -0.218 -4.678 1.00 31.91 201 LEU A N 1
ATOM 1554 C CA . LEU A 1 201 ? -16.845 -0.402 -4.837 1.00 31.91 201 LEU A CA 1
ATOM 1555 C C . LEU A 1 201 ? -16.378 -1.704 -4.158 1.00 31.91 201 LEU A C 1
ATOM 1557 O O . LEU A 1 201 ? -15.428 -1.703 -3.371 1.00 31.91 201 LEU A O 1
ATOM 1561 N N . THR A 1 202 ? -17.032 -2.836 -4.442 1.00 32.28 202 THR A N 1
ATOM 1562 C CA . THR A 1 202 ? -16.542 -4.138 -3.971 1.00 32.28 202 THR A CA 1
ATOM 1563 C C . THR A 1 202 ? -15.310 -4.590 -4.767 1.00 32.28 202 THR A C 1
ATOM 1565 O O . THR A 1 202 ? -15.345 -4.820 -5.977 1.00 32.28 202 THR A O 1
ATOM 1568 N N . LEU A 1 203 ? -1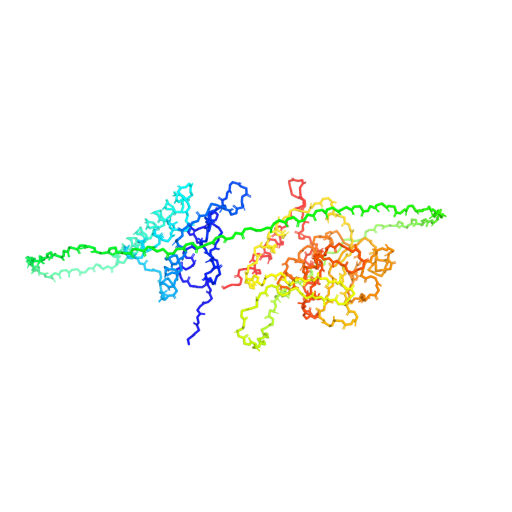4.176 -4.751 -4.074 1.00 33.75 203 LEU A N 1
ATOM 1569 C CA . LEU A 1 203 ? -12.955 -5.341 -4.636 1.00 33.75 203 LEU A CA 1
ATOM 1570 C C . LEU A 1 203 ? -13.139 -6.857 -4.817 1.00 33.75 203 LEU A C 1
ATOM 1572 O O . LEU A 1 203 ? -12.665 -7.668 -4.017 1.00 33.75 203 LEU A O 1
ATOM 1576 N N . SER A 1 204 ? -13.832 -7.229 -5.895 1.00 27.31 204 SER A N 1
ATOM 1577 C CA . SER A 1 204 ? -14.018 -8.615 -6.330 1.00 27.31 204 SER A CA 1
ATOM 1578 C C . SER A 1 204 ? -12.661 -9.272 -6.606 1.00 27.31 204 SER A C 1
ATOM 1580 O O . SER A 1 204 ? -12.073 -9.142 -7.679 1.00 27.31 204 SER A O 1
ATOM 1582 N N . THR A 1 205 ? -12.137 -9.973 -5.601 1.00 34.22 205 THR A N 1
ATOM 1583 C CA . THR A 1 205 ? -10.831 -10.635 -5.656 1.00 34.22 205 THR A CA 1
ATOM 1584 C C . THR A 1 205 ? -10.982 -11.937 -6.437 1.00 34.22 205 THR A C 1
ATOM 1586 O O . THR A 1 205 ? -11.397 -12.952 -5.883 1.00 34.22 205 THR A O 1
ATOM 1589 N N . SER A 1 206 ? -10.681 -11.907 -7.739 1.00 29.03 206 SER A N 1
ATOM 1590 C CA . SER A 1 206 ? -10.841 -13.085 -8.599 1.00 29.03 206 SER A CA 1
ATOM 1591 C C . SER A 1 206 ? -9.969 -14.255 -8.129 1.00 29.03 206 SER A C 1
ATOM 1593 O O . SER A 1 206 ? -8.737 -14.169 -8.079 1.00 29.03 206 SER A O 1
ATOM 1595 N N . HIS A 1 207 ? -10.615 -15.376 -7.806 1.00 27.09 207 HIS A N 1
ATOM 1596 C CA . HIS A 1 207 ? -9.950 -16.615 -7.424 1.00 27.09 207 HIS A CA 1
ATOM 1597 C C . HIS A 1 207 ? -9.492 -17.389 -8.667 1.00 27.09 207 HIS A C 1
ATOM 1599 O O . HIS A 1 207 ? -10.229 -18.195 -9.235 1.00 27.09 207 HIS A O 1
ATOM 1605 N N . HIS A 1 208 ? -8.234 -17.192 -9.059 1.00 28.12 208 HIS A N 1
ATOM 1606 C CA . HIS A 1 208 ? -7.567 -18.028 -10.057 1.00 28.12 208 HIS A CA 1
ATOM 1607 C C . HIS A 1 208 ? -6.407 -18.798 -9.425 1.00 28.12 208 HIS A C 1
ATOM 1609 O O . HIS A 1 208 ? -5.258 -18.357 -9.403 1.00 28.12 208 HIS A O 1
ATOM 1615 N N . THR A 1 209 ? -6.732 -19.979 -8.901 1.00 28.50 209 THR A N 1
ATOM 1616 C CA . THR A 1 209 ? -5.757 -20.955 -8.411 1.00 28.50 209 THR A CA 1
ATOM 1617 C C . THR A 1 209 ? -5.056 -21.614 -9.596 1.00 28.50 209 THR A C 1
ATOM 1619 O O . THR A 1 209 ? -5.551 -22.594 -10.148 1.00 28.50 209 THR A O 1
ATOM 1622 N N . THR A 1 210 ? -3.877 -21.124 -9.977 1.00 28.88 210 THR A N 1
ATOM 1623 C CA . THR A 1 210 ? -2.932 -21.948 -10.741 1.00 28.88 210 THR A CA 1
ATOM 1624 C C . THR A 1 210 ? -2.219 -22.878 -9.768 1.00 28.88 210 THR A C 1
ATOM 1626 O O . THR A 1 210 ? -1.366 -22.432 -8.998 1.00 28.88 210 THR A O 1
ATOM 1629 N N . ALA A 1 211 ? -2.586 -24.159 -9.785 1.00 34.06 211 ALA A N 1
ATOM 1630 C CA . ALA A 1 211 ? -1.831 -25.190 -9.089 1.00 34.06 211 ALA A CA 1
ATOM 1631 C C . ALA A 1 211 ? -0.412 -25.270 -9.677 1.00 34.06 211 ALA A C 1
ATOM 1633 O O . ALA A 1 211 ? -0.240 -25.358 -10.891 1.00 34.06 211 ALA A O 1
ATOM 1634 N N . SER A 1 212 ? 0.592 -25.229 -8.807 1.00 31.98 212 SER A N 1
ATOM 1635 C CA . SER A 1 212 ? 1.979 -25.571 -9.115 1.00 31.98 212 SER A CA 1
ATOM 1636 C C . SER A 1 212 ? 2.557 -26.219 -7.867 1.00 31.98 212 SER A C 1
ATOM 1638 O O . SER A 1 212 ? 2.313 -25.729 -6.763 1.00 31.98 212 SER A O 1
ATOM 1640 N N . ASP A 1 213 ? 3.270 -27.326 -8.056 1.00 29.83 213 ASP A N 1
ATOM 1641 C CA . ASP A 1 213 ? 3.705 -28.207 -6.977 1.00 29.83 213 ASP A CA 1
ATOM 1642 C C . ASP A 1 213 ? 4.581 -27.527 -5.923 1.00 29.83 213 ASP A C 1
ATOM 1644 O O . ASP A 1 213 ? 5.273 -26.535 -6.169 1.00 29.83 213 ASP A O 1
ATOM 1648 N N . GLY A 1 214 ? 4.549 -28.102 -4.721 1.00 37.62 214 GLY A N 1
ATOM 1649 C CA . GLY A 1 214 ? 5.359 -27.658 -3.599 1.00 37.62 214 GLY A CA 1
ATOM 1650 C C . GLY A 1 214 ? 6.836 -27.989 -3.792 1.00 37.62 214 GLY A C 1
ATOM 1651 O O . GLY A 1 214 ? 7.279 -29.079 -3.439 1.00 37.62 214 GLY A O 1
ATOM 1652 N N . SER A 1 215 ? 7.614 -27.010 -4.246 1.00 29.48 215 SER A N 1
ATOM 1653 C CA . SER A 1 215 ? 9.065 -26.965 -4.052 1.00 29.48 215 SER A CA 1
ATOM 1654 C C . SER A 1 215 ? 9.447 -25.802 -3.139 1.00 29.48 215 SER A C 1
ATOM 1656 O O . SER A 1 215 ? 9.004 -24.662 -3.302 1.00 29.48 215 SER A O 1
ATOM 1658 N N . CYS A 1 216 ? 10.294 -26.100 -2.156 1.00 30.89 216 CYS A N 1
ATOM 1659 C CA . CYS A 1 216 ? 10.921 -25.125 -1.273 1.00 30.89 216 CYS A CA 1
ATOM 1660 C C . CYS A 1 216 ? 11.888 -24.240 -2.074 1.00 30.89 216 CYS A C 1
ATOM 1662 O O . CYS A 1 216 ? 13.065 -24.559 -2.224 1.00 30.89 216 CYS A O 1
ATOM 1664 N N . HIS A 1 217 ? 11.384 -23.136 -2.619 1.00 29.92 217 HIS A N 1
ATOM 1665 C CA . HIS A 1 217 ? 12.227 -22.169 -3.307 1.00 29.92 217 HIS A CA 1
ATOM 1666 C C . HIS A 1 217 ? 12.920 -21.243 -2.309 1.00 29.92 217 HIS A C 1
ATOM 1668 O O . HIS A 1 217 ? 12.270 -20.454 -1.618 1.00 29.92 217 HIS A O 1
ATOM 1674 N N . ASP A 1 218 ? 14.253 -21.316 -2.309 1.00 34.50 218 ASP A N 1
ATOM 1675 C CA . ASP A 1 218 ? 15.129 -20.209 -1.934 1.00 34.50 218 ASP A CA 1
ATOM 1676 C C . ASP A 1 218 ? 14.672 -18.895 -2.589 1.00 34.50 218 ASP A C 1
ATOM 1678 O O . ASP A 1 218 ? 13.966 -18.891 -3.603 1.00 34.50 218 ASP A O 1
ATOM 1682 N N . GLU A 1 219 ? 15.102 -17.762 -2.027 1.00 48.19 219 GLU A N 1
ATOM 1683 C CA . GLU A 1 219 ? 14.830 -16.423 -2.565 1.00 48.19 219 GLU A CA 1
ATOM 1684 C C . GLU A 1 219 ? 15.565 -16.211 -3.901 1.00 48.19 219 GLU A C 1
ATOM 1686 O O . GLU A 1 219 ? 16.587 -15.535 -3.977 1.00 48.19 219 GLU A O 1
ATOM 1691 N N . ALA A 1 220 ? 15.041 -16.822 -4.965 1.00 55.25 220 ALA A N 1
ATOM 1692 C CA . ALA A 1 220 ? 15.616 -16.800 -6.297 1.00 55.25 220 ALA A CA 1
ATOM 1693 C C . ALA A 1 220 ? 15.622 -15.368 -6.843 1.00 55.25 220 ALA A C 1
ATOM 1695 O O . ALA A 1 220 ? 14.585 -14.819 -7.228 1.00 55.25 220 ALA A O 1
ATOM 1696 N N . GLU A 1 221 ? 16.806 -14.761 -6.879 1.00 68.19 221 GLU A N 1
ATOM 1697 C CA . GLU A 1 221 ? 17.014 -13.479 -7.536 1.00 68.19 221 GLU A CA 1
ATOM 1698 C C . GLU A 1 221 ? 16.811 -13.652 -9.047 1.00 68.19 221 GLU A C 1
ATOM 1700 O O . GLU A 1 221 ? 17.589 -14.309 -9.741 1.00 68.19 221 GLU A O 1
ATOM 1705 N N . VAL A 1 222 ? 15.746 -13.055 -9.577 1.00 76.50 222 VAL A N 1
ATOM 1706 C CA . VAL A 1 222 ? 15.434 -13.081 -11.003 1.00 76.50 222 VAL A CA 1
ATOM 1707 C C . VAL A 1 222 ? 16.107 -11.884 -11.660 1.00 76.50 222 VAL A C 1
ATOM 1709 O O . VAL A 1 222 ? 15.830 -10.727 -11.332 1.00 76.50 222 VAL A O 1
ATOM 1712 N N . ARG A 1 223 ? 16.987 -12.145 -12.628 1.00 80.06 223 ARG A N 1
ATOM 1713 C CA . ARG A 1 223 ? 17.518 -11.094 -13.497 1.00 80.06 223 ARG A CA 1
ATOM 1714 C C . ARG A 1 223 ? 16.505 -10.787 -14.597 1.00 80.06 223 ARG A C 1
ATOM 1716 O O . ARG A 1 223 ? 16.182 -11.650 -15.406 1.00 80.06 223 ARG A O 1
ATOM 1723 N N . ILE A 1 224 ? 16.026 -9.550 -14.626 1.00 79.75 224 ILE A N 1
ATOM 1724 C CA . ILE A 1 224 ? 15.010 -9.069 -15.563 1.00 79.75 224 ILE A CA 1
ATOM 1725 C C . ILE A 1 224 ? 15.678 -8.125 -16.562 1.00 79.75 224 ILE A C 1
ATOM 1727 O O . ILE A 1 224 ? 16.121 -7.045 -16.174 1.00 79.75 224 ILE A O 1
ATOM 1731 N N . THR A 1 225 ? 15.748 -8.512 -17.835 1.00 78.69 225 THR A N 1
ATOM 1732 C CA . THR A 1 225 ? 16.390 -7.726 -18.904 1.00 78.69 225 THR A CA 1
ATOM 1733 C C . THR A 1 225 ? 15.891 -6.281 -18.933 1.00 78.69 225 THR A C 1
ATOM 1735 O O . THR A 1 225 ? 14.687 -6.036 -18.939 1.00 78.69 225 THR A O 1
ATOM 1738 N N . GLY A 1 226 ? 16.814 -5.315 -18.927 1.00 76.69 226 GLY A N 1
ATOM 1739 C CA . GLY A 1 226 ? 16.498 -3.884 -18.996 1.00 76.69 226 GLY A CA 1
ATOM 1740 C C . GLY A 1 226 ? 16.066 -3.264 -17.663 1.00 76.69 226 GLY A C 1
ATOM 1741 O O . GLY A 1 226 ? 16.064 -2.040 -17.535 1.00 76.69 226 GLY A O 1
ATOM 1742 N N . ILE A 1 227 ? 15.767 -4.083 -16.649 1.00 78.12 227 ILE A N 1
ATOM 1743 C CA . ILE A 1 227 ? 15.436 -3.635 -15.292 1.00 78.12 227 ILE A CA 1
ATOM 1744 C C . ILE A 1 227 ? 16.558 -3.982 -14.319 1.00 78.12 227 ILE A C 1
ATOM 1746 O O . ILE A 1 227 ? 16.960 -3.096 -13.574 1.00 78.12 227 ILE A O 1
ATOM 1750 N N . GLY A 1 228 ? 17.103 -5.198 -14.345 1.00 80.06 228 GLY A N 1
ATOM 1751 C CA . GLY A 1 228 ? 18.221 -5.667 -13.523 1.00 80.06 228 GLY A CA 1
ATOM 1752 C C . GLY A 1 228 ? 17.864 -6.773 -12.530 1.00 80.06 228 GLY A C 1
ATOM 1753 O O . GLY A 1 228 ? 16.930 -7.544 -12.740 1.00 80.06 228 GLY A O 1
ATOM 1754 N N . LEU A 1 229 ? 18.655 -6.881 -11.460 1.00 79.81 229 LEU A N 1
ATOM 1755 C CA . LEU A 1 229 ? 18.512 -7.930 -10.447 1.00 79.81 229 LEU A CA 1
ATOM 1756 C C . LEU A 1 229 ? 17.330 -7.615 -9.527 1.00 79.81 229 LEU A C 1
ATOM 1758 O O . LEU A 1 229 ? 17.310 -6.551 -8.895 1.00 79.81 229 LEU A O 1
ATOM 1762 N N . ALA A 1 230 ? 16.359 -8.521 -9.446 1.00 77.25 230 ALA A N 1
ATOM 1763 C CA . ALA A 1 230 ? 15.135 -8.308 -8.696 1.00 77.25 230 ALA A CA 1
ATOM 1764 C C . ALA A 1 230 ? 14.690 -9.554 -7.924 1.00 77.25 230 ALA A C 1
ATOM 1766 O O . ALA A 1 230 ? 14.827 -10.679 -8.391 1.00 77.25 230 ALA A O 1
ATOM 1767 N N . SER A 1 231 ? 14.090 -9.340 -6.757 1.00 77.56 231 SER A N 1
ATOM 1768 C CA . SER A 1 231 ? 13.409 -10.382 -5.992 1.00 77.56 231 SER A CA 1
ATOM 1769 C C . SER A 1 231 ? 11.944 -10.006 -5.787 1.00 77.56 231 SER A C 1
ATOM 1771 O O . SER A 1 231 ? 11.588 -8.832 -5.630 1.00 77.56 231 SER A O 1
ATOM 1773 N N . LEU A 1 232 ? 11.059 -11.002 -5.817 1.00 73.31 232 LEU A N 1
ATOM 1774 C CA . LEU A 1 232 ? 9.677 -10.806 -5.391 1.00 73.31 232 LEU A CA 1
ATOM 1775 C C . LEU A 1 232 ? 9.687 -10.619 -3.868 1.00 73.31 232 LEU A C 1
ATOM 1777 O O . LEU A 1 232 ? 10.286 -11.429 -3.160 1.00 73.31 232 LEU A O 1
ATOM 1781 N N . GLN A 1 233 ? 9.036 -9.577 -3.339 1.00 66.06 233 GLN A N 1
ATOM 1782 C CA . GLN A 1 233 ? 8.863 -9.511 -1.886 1.00 66.06 233 GLN A CA 1
ATOM 1783 C C . GLN A 1 233 ? 8.050 -10.730 -1.436 1.00 66.06 233 GLN A C 1
ATOM 1785 O O . GLN A 1 233 ? 7.035 -11.046 -2.060 1.00 66.06 233 GLN A O 1
ATOM 1790 N N . ARG A 1 234 ? 8.501 -11.419 -0.372 1.00 57.38 234 ARG A N 1
ATOM 1791 C CA . ARG A 1 234 ? 7.831 -12.623 0.155 1.00 57.38 234 ARG A CA 1
ATOM 1792 C C . ARG A 1 234 ? 6.322 -12.404 0.193 1.00 57.38 234 ARG A C 1
ATOM 1794 O O . ARG A 1 234 ? 5.863 -11.401 0.744 1.00 57.38 234 ARG A O 1
ATOM 1801 N N . LYS A 1 235 ? 5.561 -13.363 -0.345 1.00 49.56 235 LYS A N 1
ATOM 1802 C CA . LYS A 1 235 ? 4.101 -13.376 -0.240 1.00 49.56 235 LYS A CA 1
ATOM 1803 C C . LYS A 1 235 ? 3.715 -13.367 1.242 1.00 49.56 235 LYS A C 1
ATOM 1805 O O . LYS A 1 235 ? 3.667 -14.411 1.885 1.00 49.56 235 LYS A O 1
ATOM 1810 N N . GLY A 1 236 ? 3.416 -12.186 1.783 1.00 46.41 236 GLY A N 1
ATOM 1811 C CA . GLY A 1 236 ? 2.588 -12.085 2.980 1.00 46.41 236 GLY A CA 1
ATOM 1812 C C . GLY A 1 236 ? 1.247 -12.769 2.711 1.00 46.41 236 GLY A C 1
ATOM 1813 O O . GLY A 1 236 ? 0.856 -12.929 1.550 1.00 46.41 236 GLY A O 1
ATOM 1814 N N . THR A 1 237 ? 0.520 -13.151 3.756 1.00 50.62 237 THR A N 1
ATOM 1815 C CA . THR A 1 237 ? -0.833 -13.688 3.581 1.00 50.62 237 THR A CA 1
ATOM 1816 C C . THR A 1 237 ? -1.706 -12.646 2.876 1.00 50.62 237 THR A C 1
ATOM 1818 O O . THR A 1 237 ? -1.665 -11.462 3.220 1.00 50.62 237 THR A O 1
ATOM 1821 N N . LEU A 1 238 ? -2.508 -13.078 1.894 1.00 51.50 238 LEU A N 1
ATOM 1822 C CA . LEU A 1 238 ? -3.371 -12.202 1.078 1.00 51.50 238 LEU A CA 1
ATOM 1823 C C . LEU A 1 238 ? -4.343 -11.337 1.909 1.00 51.50 238 LEU A C 1
ATOM 1825 O O . LEU A 1 238 ? -4.904 -10.381 1.388 1.00 51.50 238 LEU A O 1
ATOM 1829 N N . ARG A 1 239 ? -4.537 -11.673 3.192 1.00 53.16 239 ARG A N 1
ATOM 1830 C CA . ARG A 1 239 ? -5.490 -11.050 4.119 1.00 53.16 239 ARG A CA 1
ATOM 1831 C C . ARG A 1 239 ? -4.902 -10.035 5.107 1.00 53.16 239 ARG A C 1
ATOM 1833 O O . ARG A 1 239 ? -5.673 -9.439 5.847 1.00 53.16 239 ARG A O 1
ATOM 1840 N N . ASP A 1 240 ? -3.585 -9.816 5.169 1.00 63.41 240 ASP A N 1
ATOM 1841 C CA . ASP A 1 240 ? -3.042 -8.786 6.077 1.00 63.41 240 ASP A CA 1
ATOM 1842 C C . ASP A 1 240 ? -3.268 -7.365 5.508 1.00 63.41 240 ASP A C 1
ATOM 1844 O O . ASP A 1 240 ? -2.411 -6.755 4.872 1.00 63.41 240 ASP A O 1
ATOM 1848 N N . THR A 1 241 ? -4.461 -6.825 5.741 1.00 70.31 241 THR A N 1
ATOM 1849 C CA . THR A 1 241 ? -4.862 -5.470 5.336 1.00 70.31 241 THR A CA 1
ATOM 1850 C C . THR A 1 241 ? -4.160 -4.365 6.136 1.00 70.31 241 THR A C 1
ATOM 1852 O O . THR A 1 241 ? -4.298 -3.189 5.790 1.00 70.31 241 THR A O 1
ATOM 1855 N N . SER A 1 242 ? -3.361 -4.698 7.163 1.00 78.94 242 SER A N 1
ATOM 1856 C CA . SER A 1 242 ? -2.789 -3.720 8.097 1.00 78.94 242 SER A CA 1
ATOM 1857 C C . SER A 1 242 ? -1.984 -2.611 7.405 1.00 78.94 242 SER A C 1
ATOM 1859 O O . SER A 1 242 ? -2.209 -1.446 7.735 1.00 78.94 242 SER A O 1
ATOM 1861 N N . PRO A 1 243 ? -1.113 -2.867 6.402 1.00 83.50 243 PRO A N 1
ATOM 1862 C CA . PRO A 1 243 ? -0.392 -1.783 5.730 1.00 83.50 243 PRO A CA 1
ATOM 1863 C C . PRO A 1 243 ? -1.266 -0.912 4.825 1.00 83.50 243 PRO A C 1
ATOM 1865 O O . PRO A 1 243 ? -0.907 0.242 4.600 1.00 83.50 243 PRO A O 1
ATOM 1868 N N . VAL A 1 244 ? -2.394 -1.434 4.329 1.00 86.00 244 VAL A N 1
ATOM 1869 C CA . VAL A 1 244 ? -3.374 -0.646 3.568 1.00 86.00 244 VAL A CA 1
ATOM 1870 C C . VAL A 1 244 ? -4.088 0.300 4.528 1.00 86.00 244 VAL A C 1
ATOM 1872 O O . VAL A 1 244 ? -3.980 1.510 4.358 1.00 86.00 244 VAL A O 1
ATOM 1875 N N . LEU A 1 245 ? -4.691 -0.222 5.602 1.00 85.81 245 LEU A N 1
ATOM 1876 C CA . LEU A 1 245 ? -5.351 0.586 6.637 1.00 85.81 245 LEU A CA 1
ATOM 1877 C C . LEU A 1 245 ? -4.392 1.623 7.246 1.00 85.81 245 LEU A C 1
ATOM 1879 O O . LEU A 1 245 ? -4.708 2.809 7.317 1.00 85.81 245 LEU A O 1
ATOM 1883 N N . LYS A 1 246 ? -3.169 1.213 7.598 1.00 88.00 246 LYS A N 1
ATOM 1884 C CA . LYS A 1 246 ? -2.127 2.104 8.130 1.00 88.00 246 LYS A CA 1
ATOM 1885 C C . LYS A 1 246 ? -1.759 3.236 7.172 1.00 88.00 246 LYS A C 1
ATOM 1887 O O . LYS A 1 246 ? -1.452 4.334 7.634 1.00 88.00 246 LYS A O 1
ATOM 1892 N N . GLU A 1 247 ? -1.750 2.995 5.861 1.00 92.19 247 GLU A N 1
ATOM 1893 C CA . GLU A 1 247 ? -1.527 4.069 4.896 1.00 92.19 247 GLU A CA 1
ATOM 1894 C C . GLU A 1 247 ? -2.797 4.908 4.683 1.00 92.19 247 GLU A C 1
ATOM 1896 O O . GLU A 1 247 ? -2.647 6.110 4.517 1.00 92.19 247 GLU A O 1
ATOM 1901 N N . ILE A 1 248 ? -4.015 4.359 4.780 1.00 89.88 248 ILE 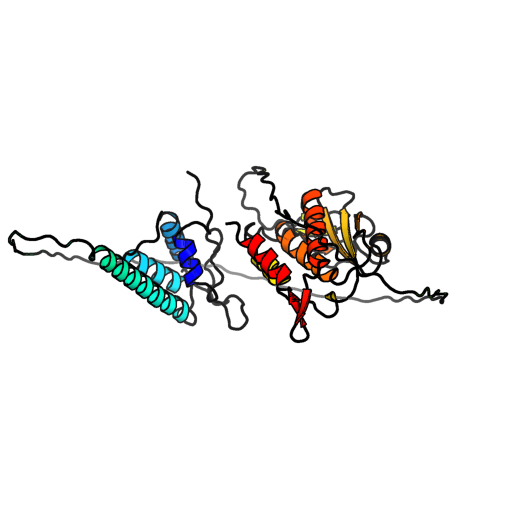A N 1
ATOM 1902 C CA . ILE A 1 248 ? -5.279 5.124 4.699 1.00 89.88 248 ILE A CA 1
ATOM 1903 C C . ILE A 1 248 ? -5.382 6.148 5.837 1.00 89.88 248 ILE A C 1
ATOM 1905 O O . ILE A 1 248 ? -5.485 7.346 5.564 1.00 89.88 248 ILE A O 1
ATOM 1909 N N . TYR A 1 249 ? -5.262 5.705 7.093 1.00 88.69 249 TYR A N 1
ATOM 1910 C CA . TYR A 1 249 ? -5.415 6.551 8.289 1.00 88.69 249 TYR A CA 1
ATOM 1911 C C . TYR A 1 249 ? -4.261 7.538 8.528 1.00 88.69 249 TYR A C 1
ATOM 1913 O O . TYR A 1 249 ? -4.353 8.443 9.359 1.00 88.69 249 TYR A O 1
ATOM 1921 N N . LYS A 1 250 ? -3.148 7.397 7.807 1.00 91.25 250 LYS A N 1
ATOM 1922 C CA . LYS A 1 250 ? -2.012 8.317 7.903 1.00 91.25 250 LYS A CA 1
ATOM 1923 C C . LYS A 1 250 ? -2.357 9.679 7.291 1.00 91.25 250 LYS A C 1
ATOM 1925 O O . LYS A 1 250 ? -2.778 9.749 6.140 1.00 91.25 250 LYS A O 1
ATOM 1930 N N . TYR A 1 251 ? -2.090 10.757 8.025 1.00 91.12 251 TYR A N 1
ATOM 1931 C CA . TYR A 1 251 ? -2.300 12.138 7.568 1.00 91.12 251 TYR A CA 1
ATOM 1932 C C . TYR A 1 251 ? -1.584 12.450 6.242 1.00 91.12 251 TYR A C 1
ATOM 1934 O O . TYR A 1 251 ? -0.486 11.936 6.002 1.00 91.12 251 TYR A O 1
ATOM 1942 N N . LEU A 1 252 ? -2.155 13.335 5.414 1.00 89.56 252 LEU A N 1
ATOM 1943 C CA . LEU A 1 252 ? -1.463 13.823 4.213 1.00 89.56 252 LEU A CA 1
ATOM 1944 C C . LEU A 1 252 ? -0.302 14.743 4.609 1.00 89.56 252 LEU A C 1
ATOM 1946 O O . LEU A 1 252 ? -0.505 15.793 5.223 1.00 89.56 252 LEU A O 1
ATOM 1950 N N . THR A 1 253 ? 0.917 14.373 4.220 1.00 88.44 253 THR A N 1
ATOM 1951 C CA . THR A 1 253 ? 2.092 15.250 4.330 1.00 88.44 253 THR A CA 1
ATOM 1952 C C . THR A 1 253 ? 1.997 16.432 3.359 1.00 88.44 253 THR A C 1
ATOM 1954 O O . THR A 1 253 ? 1.279 16.369 2.366 1.00 88.44 253 THR A O 1
ATOM 1957 N N . GLY A 1 254 ? 2.772 17.498 3.585 1.00 88.19 254 GLY A N 1
ATOM 1958 C CA . GLY A 1 254 ? 2.778 18.675 2.701 1.00 88.19 254 GLY A CA 1
ATOM 1959 C C . GLY A 1 254 ? 3.203 18.402 1.246 1.00 88.19 254 GLY A C 1
ATOM 1960 O O . GLY A 1 254 ? 2.911 19.211 0.376 1.00 88.19 254 GLY A O 1
ATOM 1961 N N . GLU A 1 255 ? 3.857 17.271 0.948 1.00 86.00 255 GLU A N 1
ATOM 1962 C CA . GLU A 1 255 ? 4.073 16.812 -0.440 1.00 86.00 255 GLU A CA 1
ATOM 1963 C C . GLU A 1 255 ? 2.870 16.047 -1.014 1.00 86.00 255 GLU A C 1
ATOM 1965 O O . GLU A 1 255 ? 2.654 16.072 -2.220 1.00 86.00 255 GLU A O 1
ATOM 1970 N N . GLU A 1 256 ? 2.079 15.372 -0.175 1.00 89.88 256 GLU A N 1
ATOM 1971 C CA . GLU A 1 256 ? 0.846 14.684 -0.589 1.00 89.88 256 GLU A CA 1
ATOM 1972 C C . GLU A 1 256 ? -0.328 15.648 -0.772 1.00 89.88 256 GLU A C 1
ATOM 1974 O O . GLU A 1 256 ? -1.229 15.347 -1.541 1.00 89.88 256 GLU A O 1
ATOM 1979 N N . GLN A 1 257 ? -0.295 16.816 -0.127 1.00 90.19 257 GLN A N 1
ATOM 1980 C CA . GLN A 1 257 ? -1.265 17.901 -0.330 1.00 90.19 257 GLN A CA 1
ATOM 1981 C C . GLN A 1 257 ? -1.052 18.672 -1.647 1.00 90.19 257 GLN A C 1
ATOM 1983 O O . GLN A 1 257 ? -1.816 19.580 -1.953 1.00 90.19 257 GLN A O 1
ATOM 1988 N N . LYS A 1 258 ? -0.018 18.338 -2.429 1.00 92.38 258 LYS A N 1
ATOM 1989 C CA . LYS A 1 258 ? 0.231 18.946 -3.740 1.00 92.38 258 LYS A CA 1
ATOM 1990 C C . LYS A 1 258 ? -0.484 18.163 -4.829 1.00 92.38 258 LYS A C 1
ATOM 1992 O O . LYS A 1 258 ? -0.598 16.938 -4.756 1.00 92.38 258 LYS A O 1
ATOM 1997 N N . GLU A 1 259 ? -0.905 18.885 -5.855 1.00 94.94 259 GLU A N 1
ATOM 1998 C CA . GLU A 1 259 ? -1.503 18.304 -7.048 1.00 94.94 259 GLU A CA 1
ATOM 1999 C C . GLU A 1 259 ? -0.502 17.468 -7.849 1.00 94.94 259 GLU A C 1
ATOM 2001 O O . GLU A 1 259 ? 0.711 17.715 -7.864 1.00 94.94 259 GLU A O 1
ATOM 2006 N N . GLY A 1 260 ? -1.041 16.470 -8.538 1.00 96.69 260 GLY A N 1
ATOM 2007 C CA . GLY A 1 260 ? -0.344 15.676 -9.535 1.00 96.69 260 GLY A CA 1
ATOM 2008 C C . GLY A 1 260 ? -1.272 14.628 -10.134 1.00 96.69 260 GLY A C 1
ATOM 2009 O O . GLY A 1 260 ? -2.451 14.571 -9.807 1.00 96.69 260 GLY A O 1
ATOM 2010 N N . ILE A 1 261 ? -0.722 13.772 -10.980 1.00 97.38 261 ILE A N 1
ATOM 2011 C CA . ILE A 1 261 ? -1.410 12.611 -11.549 1.00 97.38 261 ILE A CA 1
ATOM 2012 C C . ILE A 1 261 ? -0.773 11.314 -11.048 1.00 97.38 261 ILE A C 1
ATOM 2014 O O . ILE A 1 261 ? 0.398 11.286 -10.635 1.00 97.38 261 ILE A O 1
ATOM 2018 N N . VAL A 1 262 ? -1.522 10.220 -11.140 1.00 97.88 262 VAL A N 1
ATOM 2019 C CA . VAL A 1 262 ? -1.003 8.854 -11.029 1.00 97.88 262 VAL A CA 1
ATOM 2020 C C . VAL A 1 262 ? -0.889 8.264 -12.438 1.00 97.88 262 VAL A C 1
ATOM 2022 O O . VAL A 1 262 ? -1.611 8.645 -13.357 1.00 97.88 262 VAL A O 1
ATOM 2025 N N . TYR A 1 263 ? 0.090 7.382 -12.644 1.00 97.94 263 TYR A N 1
ATOM 2026 C CA . TYR A 1 263 ? 0.296 6.719 -13.931 1.00 97.94 263 TYR A CA 1
ATOM 2027 C C . TYR A 1 263 ? 0.797 5.289 -13.767 1.00 97.94 263 TYR A C 1
ATOM 2029 O O . TYR A 1 263 ? 1.472 4.950 -12.787 1.00 97.94 263 TYR A O 1
ATOM 2037 N N . VAL A 1 264 ? 0.515 4.467 -14.778 1.00 97.94 264 VAL A N 1
ATOM 2038 C CA . VAL A 1 264 ? 1.008 3.092 -14.882 1.00 97.94 264 VAL A CA 1
ATOM 2039 C C . VAL A 1 264 ? 1.787 2.922 -16.179 1.00 97.94 264 VAL A C 1
ATOM 2041 O O . VAL A 1 264 ? 1.294 3.245 -17.262 1.00 97.94 264 VAL A O 1
ATOM 2044 N N . LEU A 1 265 ? 3.005 2.394 -16.063 1.00 97.31 265 LEU A N 1
ATOM 2045 C CA . LEU A 1 265 ? 3.815 1.960 -17.200 1.00 97.31 265 LEU A CA 1
ATOM 2046 C C . LEU A 1 265 ? 3.796 0.432 -17.296 1.00 97.31 265 LEU A C 1
ATOM 2048 O O . LEU A 1 265 ? 3.909 -0.241 -16.274 1.00 97.31 265 LEU A O 1
ATOM 2052 N N . 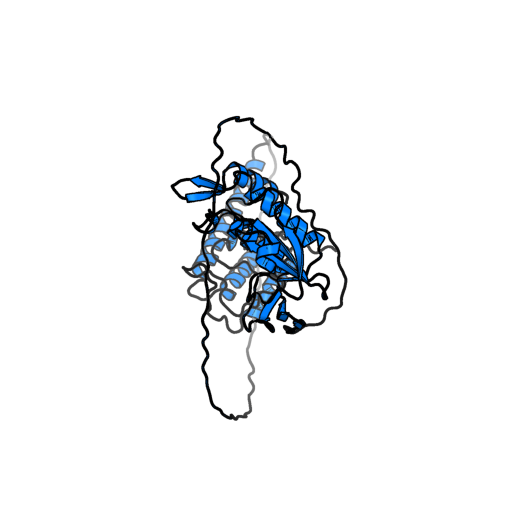GLU A 1 266 ? 3.705 -0.109 -18.506 1.00 95.81 266 GLU A N 1
ATOM 2053 C CA . GLU A 1 266 ? 3.841 -1.541 -18.817 1.00 95.81 266 GLU A CA 1
ATOM 2054 C C . GLU A 1 266 ? 5.203 -1.795 -19.471 1.00 95.81 266 GLU A C 1
ATOM 2056 O O . GLU A 1 266 ? 5.586 -1.045 -20.372 1.00 95.81 266 GLU A O 1
ATOM 2061 N N . HIS A 1 267 ? 5.934 -2.832 -19.047 1.00 93.81 267 HIS A N 1
ATOM 2062 C CA . HIS A 1 267 ? 7.179 -3.232 -19.709 1.00 93.81 267 HIS A CA 1
ATOM 2063 C C . HIS A 1 267 ? 6.881 -3.806 -21.101 1.00 93.81 267 HIS A C 1
ATOM 2065 O O . HIS A 1 267 ? 6.014 -4.665 -21.250 1.00 93.81 267 HIS A O 1
ATOM 2071 N N . VAL A 1 268 ? 7.592 -3.346 -22.133 1.00 91.00 268 VAL A N 1
ATOM 2072 C CA . VAL A 1 268 ? 7.241 -3.677 -23.529 1.00 91.00 268 VAL A CA 1
ATOM 2073 C C . VAL A 1 268 ? 7.563 -5.126 -23.906 1.00 91.00 268 VAL A C 1
ATOM 2075 O O . VAL A 1 268 ? 6.828 -5.727 -24.684 1.00 91.00 268 VAL A O 1
ATOM 2078 N N . GLU A 1 269 ? 8.608 -5.707 -23.311 1.00 87.69 269 GLU A N 1
ATOM 2079 C CA . GLU A 1 269 ? 9.051 -7.089 -23.572 1.00 87.69 269 GLU A CA 1
ATOM 2080 C C . GLU A 1 269 ? 8.486 -8.116 -22.576 1.00 87.69 269 GLU A C 1
ATOM 2082 O O . GLU A 1 269 ? 8.426 -9.305 -22.879 1.00 87.69 269 GLU A O 1
ATOM 2087 N N . ILE A 1 270 ? 8.087 -7.684 -21.372 1.00 86.44 270 ILE A N 1
ATOM 2088 C CA . ILE A 1 270 ? 7.809 -8.587 -20.241 1.00 86.44 270 ILE A CA 1
ATOM 2089 C C . ILE A 1 270 ? 6.376 -8.365 -19.774 1.00 86.44 270 ILE A C 1
ATOM 2091 O O . ILE A 1 270 ? 6.068 -7.423 -19.043 1.00 86.44 270 ILE A O 1
ATOM 2095 N N . LYS A 1 271 ? 5.486 -9.247 -20.234 1.00 89.06 271 LYS A N 1
ATOM 2096 C CA . LYS A 1 271 ? 4.059 -9.201 -19.906 1.00 89.06 271 LYS A CA 1
ATOM 2097 C C . LYS A 1 271 ? 3.845 -9.366 -18.401 1.00 89.06 271 LYS A C 1
ATOM 2099 O O . LYS A 1 271 ? 4.489 -10.194 -17.765 1.00 89.06 271 LYS A O 1
ATOM 2104 N N . GLY A 1 272 ? 2.906 -8.597 -17.855 1.00 88.88 272 GLY A N 1
ATOM 2105 C CA . GLY A 1 272 ? 2.569 -8.622 -16.430 1.00 88.88 272 GLY A CA 1
ATOM 2106 C C . GLY A 1 272 ? 3.480 -7.776 -15.533 1.00 88.88 272 GLY A C 1
ATOM 2107 O O . GLY A 1 272 ? 3.241 -7.715 -14.328 1.00 88.88 272 GLY A O 1
ATOM 2108 N N . LEU A 1 273 ? 4.501 -7.111 -16.089 1.00 92.75 273 LEU A N 1
ATOM 2109 C CA . LEU A 1 273 ? 5.429 -6.273 -15.334 1.00 92.75 273 LEU A CA 1
ATOM 2110 C C . LEU A 1 273 ? 5.085 -4.785 -15.482 1.00 92.75 273 LEU A C 1
ATOM 2112 O O . LEU A 1 273 ? 5.213 -4.199 -16.560 1.00 92.75 273 LEU A O 1
ATOM 2116 N N . PHE A 1 274 ? 4.674 -4.168 -14.374 1.00 96.12 274 PHE A N 1
ATOM 2117 C CA . PHE A 1 274 ? 4.146 -2.804 -14.338 1.00 96.12 274 PHE A CA 1
ATOM 2118 C C . PHE A 1 274 ? 4.898 -1.903 -13.362 1.00 96.12 274 PHE A C 1
ATOM 2120 O O . PHE A 1 274 ? 5.359 -2.357 -12.314 1.00 96.12 274 PHE A O 1
ATOM 2127 N N . LYS A 1 275 ? 4.961 -0.602 -13.660 1.00 96.06 275 LYS A N 1
ATOM 2128 C CA . LYS A 1 275 ? 5.438 0.440 -12.741 1.00 96.06 275 LYS A CA 1
ATOM 2129 C C . LYS A 1 275 ? 4.295 1.378 -12.364 1.00 96.06 275 LYS A C 1
ATOM 2131 O O . LYS A 1 275 ? 3.721 1.996 -13.254 1.00 96.06 275 LYS A O 1
ATOM 2136 N N . VAL A 1 276 ? 4.026 1.560 -11.068 1.00 97.50 276 VAL A N 1
ATOM 2137 C CA . VAL A 1 276 ? 3.033 2.542 -10.574 1.00 97.50 276 VAL A CA 1
ATOM 2138 C C . VAL A 1 276 ? 3.740 3.792 -10.047 1.00 97.50 276 VAL A C 1
ATOM 2140 O O . VAL A 1 276 ? 4.491 3.739 -9.063 1.00 97.50 276 VAL A O 1
ATOM 2143 N N . GLY A 1 277 ? 3.507 4.926 -10.706 1.00 96.38 277 GLY A N 1
ATOM 2144 C CA . GLY A 1 277 ? 4.161 6.204 -10.439 1.00 96.38 277 GLY A CA 1
ATOM 2145 C C . GLY A 1 277 ? 3.187 7.358 -10.198 1.00 96.38 277 GLY A C 1
ATOM 2146 O O . GLY A 1 277 ? 1.977 7.216 -10.306 1.00 96.38 277 GLY A O 1
ATOM 2147 N N . CYS A 1 278 ? 3.745 8.513 -9.840 1.00 96.44 278 CYS A N 1
ATOM 2148 C CA . CYS A 1 278 ? 3.037 9.790 -9.791 1.00 96.44 278 CYS A CA 1
ATOM 2149 C C . CYS A 1 278 ? 3.992 10.909 -10.224 1.00 96.44 278 CYS A C 1
ATOM 2151 O O . CYS A 1 278 ? 5.217 10.745 -10.156 1.00 96.44 278 CYS A O 1
ATOM 2153 N N . THR A 1 279 ? 3.446 12.016 -10.712 1.00 95.38 279 THR A N 1
ATOM 2154 C CA . THR A 1 279 ? 4.188 13.175 -11.240 1.00 95.38 279 THR A CA 1
ATOM 2155 C C . THR A 1 279 ? 3.282 14.412 -11.209 1.00 95.38 279 THR A C 1
ATOM 2157 O O . THR A 1 279 ? 2.073 14.267 -11.065 1.00 95.38 279 THR A O 1
ATOM 2160 N N . ARG A 1 280 ? 3.849 15.622 -11.306 1.00 94.38 280 ARG A N 1
ATOM 2161 C CA . ARG A 1 280 ? 3.074 16.874 -11.468 1.00 94.38 280 ARG A CA 1
ATOM 2162 C C . ARG A 1 280 ? 2.891 17.292 -12.936 1.00 94.38 280 ARG A C 1
ATOM 2164 O O . ARG A 1 280 ? 2.110 18.179 -13.233 1.00 94.38 280 ARG A O 1
ATOM 2171 N N . GLU A 1 281 ? 3.624 16.637 -13.830 1.00 93.94 281 GLU A N 1
ATOM 2172 C CA . GLU A 1 281 ? 3.524 16.734 -15.294 1.00 93.94 281 GLU A CA 1
ATOM 2173 C C . GLU A 1 281 ? 2.748 15.531 -15.854 1.00 93.94 281 GLU A C 1
ATOM 2175 O O . GLU A 1 281 ? 2.491 14.595 -15.107 1.00 93.94 281 GLU A O 1
ATOM 2180 N N . THR A 1 282 ? 2.479 15.469 -17.161 1.00 94.06 282 THR A N 1
ATOM 2181 C CA . THR A 1 282 ? 1.908 14.258 -17.792 1.00 94.06 282 THR A CA 1
ATOM 2182 C C . THR A 1 282 ? 2.832 13.038 -17.672 1.00 94.06 282 THR A C 1
ATOM 2184 O O . THR A 1 282 ? 4.061 13.167 -17.543 1.00 94.06 282 THR A O 1
ATOM 2187 N N . ALA A 1 283 ? 2.276 11.827 -17.763 1.00 94.12 283 ALA A N 1
ATOM 2188 C CA . ALA A 1 283 ? 3.060 10.595 -17.744 1.00 94.12 283 ALA A CA 1
ATOM 2189 C C . ALA A 1 283 ? 3.962 10.516 -18.979 1.00 94.12 283 ALA A C 1
ATOM 2191 O O . ALA A 1 283 ? 5.107 10.085 -18.865 1.00 94.12 283 ALA A O 1
ATOM 2192 N N . ALA A 1 284 ? 3.502 11.023 -20.129 1.00 92.19 284 ALA A N 1
ATOM 2193 C CA . ALA A 1 284 ? 4.310 11.152 -21.340 1.00 92.19 284 ALA A CA 1
ATOM 2194 C C . ALA A 1 284 ? 5.550 12.045 -21.132 1.00 92.19 284 ALA A C 1
ATOM 2196 O O . ALA A 1 284 ? 6.665 11.614 -21.437 1.00 92.19 284 ALA A O 1
ATOM 2197 N N . LYS A 1 285 ? 5.401 13.252 -20.558 1.00 92.88 285 LYS A N 1
ATOM 2198 C CA . LYS A 1 285 ? 6.544 14.122 -20.213 1.00 92.88 285 LYS A CA 1
ATOM 2199 C C . LYS A 1 285 ? 7.482 13.437 -19.220 1.00 92.88 285 LYS A C 1
ATOM 2201 O O . LYS A 1 285 ? 8.699 13.456 -19.397 1.00 92.88 285 LYS A O 1
ATOM 2206 N N . ARG A 1 286 ? 6.925 12.797 -18.185 1.00 92.56 286 ARG A N 1
ATOM 2207 C CA . ARG A 1 286 ? 7.715 12.089 -17.172 1.00 92.56 286 ARG A CA 1
ATOM 2208 C C . ARG A 1 286 ? 8.479 10.904 -17.766 1.00 92.56 286 ARG A C 1
ATOM 2210 O O . ARG A 1 286 ? 9.627 10.696 -17.393 1.00 92.56 286 ARG A O 1
ATOM 2217 N N . HIS A 1 287 ? 7.880 10.155 -18.684 1.00 91.44 287 HIS A N 1
ATOM 2218 C CA . HIS A 1 287 ? 8.490 9.010 -19.356 1.00 91.44 287 HIS A CA 1
ATOM 2219 C C . HIS A 1 287 ? 9.740 9.412 -20.155 1.00 91.44 287 HIS A C 1
ATOM 2221 O O . HIS A 1 287 ? 10.788 8.789 -20.004 1.00 91.44 287 HIS A O 1
ATOM 2227 N N . HIS A 1 288 ? 9.657 10.510 -20.914 1.00 89.38 288 HIS A N 1
ATOM 2228 C CA . HIS A 1 288 ? 10.752 11.032 -21.742 1.00 89.38 288 HIS A CA 1
ATOM 2229 C C . HIS A 1 288 ? 11.796 11.866 -20.974 1.00 89.38 288 HIS A C 1
ATOM 2231 O O . HIS A 1 288 ? 12.773 12.321 -21.568 1.00 89.38 288 HIS A O 1
ATOM 2237 N N . GLN A 1 289 ? 11.617 12.099 -19.669 1.00 87.12 289 GLN A N 1
ATOM 2238 C CA . GLN A 1 289 ? 12.542 12.930 -18.899 1.00 87.12 289 GLN A CA 1
ATOM 2239 C C . GLN A 1 289 ? 13.948 12.283 -18.822 1.00 87.12 289 GLN A C 1
ATOM 2241 O O . GLN A 1 289 ? 14.055 11.118 -18.417 1.00 87.12 289 GLN A O 1
ATOM 2246 N N . PRO A 1 290 ? 15.034 13.024 -19.141 1.00 84.88 290 PRO A N 1
ATOM 2247 C CA . PRO A 1 290 ? 16.398 12.498 -19.122 1.00 84.88 290 PRO A CA 1
ATOM 2248 C C . PRO A 1 290 ? 16.791 11.849 -17.789 1.00 84.88 290 PRO A C 1
ATOM 2250 O O . PRO A 1 290 ? 16.453 12.339 -16.711 1.00 84.88 290 PRO A O 1
ATOM 2253 N N . GLY A 1 291 ? 17.536 10.743 -17.867 1.00 80.94 291 GLY A N 1
ATOM 2254 C CA . GLY A 1 291 ? 18.025 10.002 -16.699 1.00 80.94 291 GLY A CA 1
ATOM 2255 C C . GLY A 1 291 ? 17.015 9.042 -16.052 1.00 80.94 291 GLY A C 1
ATOM 2256 O O . GLY A 1 291 ? 17.351 8.399 -15.056 1.00 80.94 291 GLY A O 1
ATOM 2257 N N . ASN A 1 292 ? 15.800 8.897 -16.594 1.00 85.50 292 ASN A N 1
ATOM 2258 C CA . ASN A 1 292 ? 14.865 7.861 -16.150 1.00 85.50 292 ASN A CA 1
ATOM 2259 C C . ASN A 1 292 ? 15.227 6.483 -16.725 1.00 85.50 292 ASN A C 1
ATOM 2261 O O . ASN A 1 292 ? 15.076 6.228 -17.915 1.00 85.50 292 ASN A O 1
ATOM 2265 N N . CYS A 1 293 ? 15.583 5.552 -15.839 1.00 85.38 293 CYS A N 1
ATOM 2266 C CA . CYS A 1 293 ? 15.885 4.145 -16.140 1.00 85.38 293 CYS A CA 1
ATOM 2267 C C . CYS A 1 293 ? 14.740 3.321 -16.761 1.00 85.38 293 CYS A C 1
ATOM 2269 O O . CYS A 1 293 ? 14.954 2.170 -17.118 1.00 85.38 293 CYS A O 1
ATOM 2271 N N . TYR A 1 294 ? 13.528 3.869 -16.851 1.00 81.81 294 TYR A N 1
ATOM 2272 C CA . TYR A 1 294 ? 12.334 3.193 -17.370 1.00 81.81 294 TYR A CA 1
ATOM 2273 C C . TYR A 1 294 ? 11.807 3.804 -18.681 1.00 81.81 294 TYR A C 1
ATOM 2275 O O . TYR A 1 294 ? 10.802 3.327 -19.196 1.00 81.81 294 TYR A O 1
ATOM 2283 N N . GLY A 1 295 ? 12.462 4.836 -19.230 1.00 79.69 295 GLY A N 1
ATOM 2284 C CA . GLY A 1 295 ? 11.976 5.550 -20.420 1.00 79.69 295 GLY A CA 1
ATOM 2285 C C . GLY A 1 295 ? 12.138 4.813 -21.758 1.00 79.69 295 GLY A C 1
ATOM 2286 O O . GLY A 1 295 ? 11.572 5.252 -22.752 1.00 79.69 295 GLY A O 1
ATOM 2287 N N . THR A 1 296 ? 12.911 3.721 -21.817 1.00 79.12 296 THR A N 1
ATOM 2288 C CA . THR A 1 296 ? 13.189 2.987 -23.070 1.00 79.12 296 THR A CA 1
ATOM 2289 C C . THR A 1 296 ? 12.348 1.724 -23.235 1.00 79.12 296 THR A C 1
ATOM 2291 O O . THR A 1 296 ? 11.856 1.453 -24.324 1.00 79.12 296 THR A O 1
ATOM 2294 N N . ASN A 1 297 ? 12.164 0.956 -22.156 1.00 87.25 297 ASN A N 1
ATOM 2295 C CA . ASN A 1 297 ? 11.571 -0.386 -22.208 1.00 87.25 297 ASN A CA 1
ATOM 2296 C C . ASN A 1 297 ? 10.153 -0.423 -21.614 1.00 87.25 297 ASN A C 1
ATOM 2298 O O . ASN A 1 297 ? 9.652 -1.485 -21.244 1.00 87.25 297 ASN A O 1
ATOM 2302 N N . THR A 1 298 ? 9.490 0.728 -21.492 1.00 93.50 298 THR A N 1
ATOM 2303 C CA . THR A 1 298 ? 8.101 0.796 -21.028 1.00 93.50 298 THR A CA 1
ATOM 2304 C C . THR A 1 298 ? 7.239 1.668 -21.931 1.00 93.50 298 THR A C 1
ATOM 2306 O O . THR A 1 298 ? 7.737 2.404 -22.778 1.00 93.50 298 THR A O 1
ATOM 2309 N N . LYS A 1 299 ? 5.923 1.555 -21.766 1.00 95.38 299 LYS A N 1
ATOM 2310 C CA . LYS A 1 299 ? 4.923 2.434 -22.380 1.00 95.38 299 LYS A CA 1
ATOM 2311 C C . LYS A 1 299 ? 3.887 2.829 -21.334 1.00 95.38 299 LYS A C 1
ATOM 2313 O O . LYS A 1 299 ? 3.569 2.031 -20.451 1.00 95.38 299 LYS A O 1
ATOM 2318 N N . VAL A 1 300 ? 3.340 4.037 -21.440 1.00 96.69 300 VAL A N 1
ATOM 2319 C CA . VAL A 1 300 ? 2.208 4.472 -20.608 1.00 96.69 300 VAL A CA 1
ATOM 2320 C C . VAL A 1 300 ? 0.975 3.645 -20.985 1.00 96.69 300 VAL A C 1
ATOM 2322 O O . VAL A 1 300 ? 0.654 3.524 -22.166 1.00 96.69 300 VAL A O 1
ATOM 2325 N N . ILE A 1 301 ? 0.297 3.066 -19.991 1.00 97.00 301 ILE A N 1
ATOM 2326 C CA . ILE A 1 301 ? -0.982 2.354 -20.175 1.00 97.00 301 ILE A CA 1
ATOM 2327 C C . ILE A 1 301 ? -2.139 2.948 -19.366 1.00 97.00 301 ILE A C 1
ATOM 2329 O O . ILE A 1 301 ? -3.284 2.562 -19.582 1.00 97.00 301 ILE A O 1
ATOM 2333 N N . HIS A 1 302 ? -1.839 3.864 -18.442 1.00 97.12 302 HIS A N 1
ATOM 2334 C CA . HIS A 1 302 ? -2.807 4.656 -17.686 1.00 97.12 302 HIS A CA 1
ATOM 2335 C C . HIS A 1 302 ? -2.153 5.951 -17.207 1.00 97.12 302 HIS A C 1
ATOM 2337 O O . HIS A 1 302 ? -0.988 5.948 -16.801 1.00 97.12 302 HIS A O 1
ATOM 2343 N N . GLU A 1 303 ? -2.931 7.022 -17.237 1.00 96.88 303 GLU A N 1
ATOM 2344 C CA . GLU A 1 303 ? -2.663 8.360 -16.713 1.00 96.88 303 GLU A CA 1
ATOM 2345 C C . GLU A 1 303 ? -4.013 8.891 -16.207 1.00 96.88 303 GLU A C 1
ATOM 2347 O O . GLU A 1 303 ? -5.030 8.649 -16.860 1.00 96.88 303 GLU A O 1
ATOM 2352 N N . THR A 1 304 ? -4.042 9.558 -15.048 1.00 95.56 304 THR A N 1
ATOM 2353 C CA . THR A 1 304 ? -5.266 10.185 -14.516 1.00 95.56 304 THR A CA 1
ATOM 2354 C C . THR A 1 304 ? -5.883 11.120 -15.563 1.00 95.56 304 THR A C 1
ATOM 2356 O O . THR A 1 304 ? -5.239 12.076 -15.995 1.00 95.56 304 THR A O 1
ATOM 2359 N N . THR A 1 305 ? -7.121 10.843 -15.980 1.00 91.88 305 THR A N 1
ATOM 2360 C CA . THR A 1 305 ? -7.784 11.526 -17.107 1.00 91.88 305 THR A CA 1
ATOM 2361 C C . THR A 1 305 ? -8.332 12.899 -16.755 1.00 91.88 305 THR A C 1
ATOM 2363 O O . THR A 1 305 ? -8.350 13.787 -17.603 1.00 91.88 305 THR A O 1
ATOM 2366 N N . ASP A 1 306 ? -8.740 13.084 -15.503 1.00 89.88 306 ASP A N 1
ATOM 2367 C CA . ASP A 1 306 ? -9.545 14.234 -15.070 1.00 89.88 306 ASP A CA 1
ATOM 2368 C C . ASP A 1 306 ? -8.666 15.421 -14.624 1.00 89.88 306 ASP A C 1
ATOM 2370 O O . ASP A 1 306 ? -9.124 16.362 -13.982 1.00 89.88 306 ASP A O 1
ATOM 2374 N N . GLY A 1 307 ? -7.378 15.368 -14.980 1.00 90.94 307 GLY A N 1
ATOM 2375 C CA . GLY A 1 307 ? -6.354 16.342 -14.619 1.00 90.94 307 GLY A CA 1
ATOM 2376 C C . GLY A 1 307 ? -5.622 16.030 -13.304 1.00 90.94 307 GLY A C 1
ATOM 2377 O O . GLY A 1 307 ? -5.853 15.000 -12.663 1.00 90.94 307 GLY A O 1
ATOM 2378 N N . PRO A 1 308 ? -4.674 16.899 -12.906 1.00 95.50 308 PRO A N 1
ATOM 2379 C CA . PRO A 1 308 ? -3.986 16.790 -11.627 1.00 95.50 308 PRO A CA 1
ATOM 2380 C C . PRO A 1 308 ? -4.947 16.960 -10.444 1.00 95.50 308 PRO A C 1
ATOM 2382 O O . PRO A 1 308 ? -5.810 17.831 -10.462 1.00 95.50 308 PRO A O 1
ATOM 2385 N N . PHE A 1 309 ? -4.754 16.176 -9.382 1.00 94.62 309 PHE A N 1
ATOM 2386 C CA . PHE A 1 309 ? -5.559 16.246 -8.162 1.00 94.62 309 PHE A CA 1
ATOM 2387 C C . PHE A 1 309 ? -4.693 16.242 -6.898 1.00 94.62 309 PHE A C 1
ATOM 2389 O O . PHE A 1 309 ? -3.610 15.643 -6.845 1.00 94.62 309 PHE A O 1
ATOM 2396 N N . VAL A 1 310 ? -5.183 16.911 -5.852 1.00 92.81 310 VAL A N 1
ATOM 2397 C CA . VAL A 1 310 ? -4.590 16.888 -4.509 1.00 92.81 310 VAL A CA 1
ATOM 2398 C C . VAL A 1 310 ? -4.619 15.456 -3.977 1.00 92.81 310 VAL A C 1
ATOM 2400 O O . VAL A 1 310 ? -5.659 14.808 -3.975 1.00 92.81 310 VAL A O 1
ATOM 2403 N N . GLY A 1 311 ? -3.481 14.942 -3.509 1.00 93.44 311 GLY A N 1
ATOM 2404 C CA . GLY A 1 311 ? -3.398 13.570 -3.004 1.00 93.44 311 GLY A CA 1
ATOM 2405 C C . GLY A 1 311 ? -2.874 12.535 -4.003 1.00 93.44 311 GLY A C 1
ATOM 2406 O O . GLY A 1 311 ? -2.733 11.377 -3.624 1.00 93.44 311 GLY A O 1
ATOM 2407 N N . ALA A 1 312 ? -2.466 12.880 -5.227 1.00 95.88 312 ALA A N 1
ATOM 2408 C CA . ALA A 1 312 ? -1.926 11.888 -6.172 1.00 95.88 312 ALA A CA 1
ATOM 2409 C C . ALA A 1 312 ? -0.734 11.063 -5.623 1.00 95.88 312 ALA A C 1
ATOM 2411 O O . ALA A 1 312 ? -0.625 9.852 -5.841 1.00 95.88 312 ALA A O 1
ATOM 2412 N N . GLN A 1 313 ? 0.142 11.672 -4.814 1.00 95.62 313 GLN A N 1
ATOM 2413 C CA . GLN A 1 313 ? 1.219 10.950 -4.118 1.00 95.62 313 GLN A CA 1
ATOM 2414 C C . GLN A 1 313 ? 0.685 10.009 -3.012 1.00 95.62 313 GLN A C 1
ATOM 2416 O O . GLN A 1 313 ? 1.301 8.971 -2.745 1.00 95.62 313 GLN A O 1
ATOM 2421 N N . LYS A 1 314 ? -0.467 10.313 -2.405 1.00 95.12 314 LYS A N 1
ATOM 2422 C CA . LYS A 1 314 ? -1.183 9.420 -1.482 1.00 95.12 314 LYS A CA 1
ATOM 2423 C C . LYS A 1 314 ? -1.810 8.248 -2.231 1.00 95.12 314 LYS A C 1
ATOM 2425 O O . LYS A 1 314 ? -1.567 7.103 -1.855 1.00 95.12 314 LYS A O 1
ATOM 2430 N N . ALA A 1 315 ? -2.515 8.524 -3.329 1.00 95.44 315 ALA A N 1
ATOM 2431 C CA . ALA A 1 315 ? -3.115 7.514 -4.197 1.00 95.44 315 ALA A CA 1
ATOM 2432 C C . ALA A 1 315 ? -2.064 6.502 -4.690 1.00 95.44 315 ALA A C 1
ATOM 2434 O O . ALA A 1 315 ? -2.222 5.296 -4.506 1.00 95.44 315 ALA A O 1
ATOM 2435 N N . LYS A 1 316 ? -0.897 6.971 -5.159 1.00 96.38 316 LYS A N 1
ATOM 2436 C CA . LYS A 1 316 ? 0.243 6.084 -5.448 1.00 96.38 316 LYS A CA 1
ATOM 2437 C C . LYS A 1 316 ? 0.606 5.192 -4.252 1.00 96.38 316 LYS A C 1
ATOM 2439 O O . LYS A 1 316 ? 0.781 3.991 -4.433 1.00 96.38 316 LYS A O 1
ATOM 2444 N N . ARG A 1 317 ? 0.781 5.745 -3.044 1.00 95.38 317 ARG A N 1
ATOM 2445 C CA . ARG A 1 317 ? 1.197 4.958 -1.861 1.00 95.38 317 ARG A CA 1
ATOM 2446 C C . ARG A 1 317 ? 0.166 3.893 -1.491 1.00 95.38 317 ARG A C 1
ATOM 2448 O O . ARG A 1 317 ? 0.564 2.768 -1.206 1.00 95.38 317 ARG A O 1
ATOM 2455 N N . LEU A 1 318 ? -1.119 4.230 -1.557 1.00 94.06 318 LEU A N 1
ATOM 2456 C CA . LEU A 1 318 ? -2.230 3.309 -1.322 1.00 94.06 318 LEU A CA 1
ATOM 2457 C C . LEU A 1 318 ? -2.258 2.173 -2.354 1.00 94.06 318 LEU A C 1
ATOM 2459 O O . LEU A 1 318 ? -2.243 1.007 -1.965 1.00 94.06 318 LEU A O 1
ATOM 2463 N N . ALA A 1 319 ? -2.164 2.482 -3.651 1.00 95.06 319 ALA A N 1
ATOM 2464 C CA . ALA A 1 319 ? -2.079 1.462 -4.698 1.00 95.06 319 ALA A CA 1
ATOM 2465 C C . ALA A 1 319 ? -0.854 0.543 -4.507 1.00 95.06 319 ALA A C 1
ATOM 2467 O O . ALA A 1 319 ? -0.965 -0.677 -4.601 1.00 95.06 319 ALA A O 1
ATOM 2468 N N . GLN A 1 320 ? 0.309 1.100 -4.145 1.00 94.62 320 GLN A N 1
ATOM 2469 C CA . GLN A 1 320 ? 1.512 0.315 -3.834 1.00 94.62 320 GLN A CA 1
ATOM 2470 C C . GLN A 1 320 ? 1.399 -0.524 -2.544 1.00 94.62 320 GLN A C 1
ATOM 2472 O O . GLN A 1 320 ? 2.141 -1.499 -2.400 1.00 94.62 320 GLN A O 1
ATOM 2477 N N . ALA A 1 321 ? 0.523 -0.150 -1.604 1.00 91.88 321 ALA A N 1
ATOM 2478 C CA . ALA A 1 321 ? 0.235 -0.917 -0.393 1.00 91.88 321 ALA A CA 1
ATOM 2479 C C . ALA A 1 321 ? -0.725 -2.082 -0.679 1.00 91.88 321 ALA A C 1
ATOM 2481 O O . ALA A 1 321 ? -0.483 -3.186 -0.200 1.00 91.88 321 ALA A O 1
ATOM 2482 N N . ILE A 1 322 ? -1.752 -1.870 -1.508 1.00 90.19 322 ILE A N 1
ATOM 2483 C CA . ILE A 1 322 ? -2.675 -2.926 -1.961 1.00 90.19 322 ILE A CA 1
ATOM 2484 C C . ILE A 1 322 ? -1.923 -3.944 -2.833 1.00 90.19 322 ILE A C 1
ATOM 2486 O O . ILE A 1 322 ? -1.941 -5.145 -2.566 1.00 90.19 322 ILE A O 1
ATOM 2490 N N . LEU A 1 323 ? -1.141 -3.473 -3.811 1.00 90.38 323 LEU A N 1
ATOM 2491 C CA . LEU A 1 323 ? -0.351 -4.321 -4.714 1.00 90.38 323 LEU A CA 1
ATOM 2492 C C . LEU A 1 323 ? 0.908 -4.937 -4.067 1.00 90.38 323 LEU A C 1
ATOM 2494 O O . LEU A 1 323 ? 1.723 -5.540 -4.765 1.00 90.38 323 LEU A O 1
ATOM 2498 N N . ARG A 1 324 ? 1.098 -4.832 -2.743 1.00 89.06 324 ARG A N 1
ATOM 2499 C CA . ARG A 1 324 ? 2.319 -5.284 -2.042 1.00 89.06 324 ARG A CA 1
ATOM 2500 C C . ARG A 1 324 ? 2.696 -6.753 -2.296 1.00 89.06 324 ARG A C 1
ATOM 2502 O O . ARG A 1 324 ? 3.879 -7.061 -2.339 1.00 89.06 324 ARG A O 1
ATOM 2509 N N . HIS A 1 325 ? 1.722 -7.647 -2.490 1.00 82.94 325 HIS A N 1
ATOM 2510 C CA . HIS A 1 325 ? 1.964 -9.080 -2.743 1.00 82.94 325 HIS A CA 1
ATOM 2511 C C . HIS A 1 325 ? 2.495 -9.364 -4.151 1.00 82.94 325 HIS A C 1
ATOM 2513 O O . HIS A 1 325 ? 3.097 -10.405 -4.393 1.00 82.94 325 HIS A O 1
ATOM 2519 N N . HIS A 1 326 ? 2.285 -8.416 -5.061 1.00 86.19 326 HIS A N 1
ATOM 2520 C CA . HIS A 1 326 ? 2.798 -8.416 -6.424 1.00 86.19 326 HIS A CA 1
ATOM 2521 C C . HIS A 1 326 ? 4.112 -7.631 -6.529 1.00 86.19 326 HIS A C 1
ATOM 2523 O O . HIS A 1 326 ? 4.663 -7.486 -7.614 1.00 86.19 326 HIS A O 1
ATOM 2529 N N . LYS A 1 327 ? 4.603 -7.057 -5.424 1.00 89.31 327 LYS A N 1
ATOM 2530 C CA . LYS A 1 327 ? 5.681 -6.074 -5.443 1.00 89.31 327 LYS A CA 1
ATOM 2531 C C . LYS A 1 327 ? 7.028 -6.717 -5.723 1.00 89.31 327 LYS A C 1
ATOM 2533 O O . LYS A 1 327 ? 7.530 -7.541 -4.958 1.00 89.31 327 LYS A O 1
ATOM 2538 N N . LEU A 1 328 ? 7.645 -6.240 -6.791 1.00 88.56 328 LEU A N 1
ATOM 2539 C CA . LEU A 1 328 ? 8.988 -6.598 -7.186 1.00 88.56 328 LEU A CA 1
ATOM 2540 C C . LEU A 1 328 ? 9.977 -5.587 -6.589 1.00 88.56 328 LEU A C 1
ATOM 2542 O O . LEU A 1 328 ? 9.890 -4.379 -6.830 1.00 88.56 328 LEU A O 1
ATOM 2546 N N . GLN A 1 329 ? 10.935 -6.084 -5.813 1.00 88.19 329 GLN A N 1
ATOM 2547 C CA . GLN A 1 329 ? 12.040 -5.297 -5.289 1.00 88.19 329 GLN A CA 1
ATOM 2548 C C . GLN A 1 329 ? 13.243 -5.444 -6.223 1.00 88.19 329 GLN A C 1
ATOM 2550 O O . GLN A 1 329 ? 13.966 -6.435 -6.180 1.00 88.19 329 GLN A O 1
ATOM 2555 N N . VAL A 1 330 ? 13.479 -4.432 -7.058 1.00 87.31 330 VAL A N 1
ATOM 2556 C CA . VAL A 1 330 ? 14.707 -4.358 -7.861 1.00 87.31 330 VAL A CA 1
ATOM 2557 C C . VAL A 1 330 ? 15.830 -3.923 -6.927 1.00 87.31 330 VAL A C 1
ATOM 2559 O O . VAL A 1 330 ? 15.756 -2.842 -6.339 1.00 87.31 330 VAL A O 1
ATOM 2562 N N . ILE A 1 331 ? 16.850 -4.762 -6.768 1.00 87.75 331 ILE A N 1
ATOM 2563 C CA . ILE A 1 331 ? 17.990 -4.527 -5.873 1.00 87.75 331 ILE A CA 1
ATOM 2564 C C . ILE A 1 331 ? 18.981 -3.578 -6.550 1.00 87.75 331 ILE A C 1
ATOM 2566 O O . ILE A 1 331 ? 19.367 -2.559 -5.973 1.00 87.75 331 ILE A O 1
ATOM 2570 N N . LYS A 1 332 ? 19.343 -3.879 -7.802 1.00 87.75 332 LYS A N 1
ATOM 2571 C CA . LYS A 1 332 ? 20.291 -3.102 -8.605 1.00 87.75 332 LYS A CA 1
ATOM 2572 C C . LYS A 1 332 ? 19.794 -2.995 -10.040 1.00 87.75 332 LYS A C 1
ATOM 2574 O O . LYS A 1 332 ? 19.753 -3.992 -10.759 1.00 87.75 332 LYS A O 1
ATOM 2579 N N . CYS A 1 333 ? 19.435 -1.781 -10.447 1.00 88.75 333 CYS A N 1
ATOM 2580 C CA . CYS A 1 333 ? 18.956 -1.527 -11.795 1.00 88.75 333 CYS A CA 1
ATOM 2581 C C . CYS A 1 333 ? 20.087 -1.550 -12.828 1.00 88.75 333 CYS A C 1
ATOM 2583 O O . CYS A 1 333 ? 21.129 -0.937 -12.598 1.00 88.75 333 CYS A O 1
ATOM 2585 N N . GLU A 1 334 ? 19.867 -2.184 -13.980 1.00 87.69 334 GLU A N 1
ATOM 2586 C CA . GLU A 1 334 ? 20.832 -2.189 -15.092 1.00 87.69 334 GLU A CA 1
ATOM 2587 C C . GLU A 1 334 ? 21.069 -0.786 -15.673 1.00 87.69 334 GLU A C 1
ATOM 2589 O O . GLU A 1 334 ? 22.207 -0.432 -15.964 1.00 87.69 334 GLU A O 1
ATOM 2594 N N . GLN A 1 335 ? 20.026 0.045 -15.762 1.00 86.69 335 GLN A N 1
ATOM 2595 C CA . GLN A 1 335 ? 20.093 1.366 -16.401 1.00 86.69 335 GLN A CA 1
ATOM 2596 C C . GLN A 1 335 ? 20.613 2.488 -15.485 1.00 86.69 335 GLN A C 1
ATOM 2598 O O . GLN A 1 335 ? 21.212 3.446 -15.963 1.00 86.69 335 GLN A O 1
ATOM 2603 N N . CYS A 1 336 ? 20.379 2.422 -14.165 1.00 88.62 336 CYS A N 1
ATOM 2604 C CA . CYS A 1 336 ? 20.802 3.491 -13.240 1.00 88.62 336 CYS A CA 1
ATOM 2605 C C . CYS A 1 336 ? 21.538 3.027 -11.975 1.00 88.62 336 CYS A C 1
ATOM 2607 O O . CYS A 1 336 ? 21.778 3.846 -11.086 1.00 88.62 336 CYS A O 1
ATOM 2609 N N . GLY A 1 337 ? 21.835 1.731 -11.833 1.00 86.44 337 GLY A N 1
ATOM 2610 C CA . GLY A 1 337 ? 22.582 1.159 -10.703 1.00 86.44 337 GLY A CA 1
ATOM 2611 C C . GLY A 1 337 ? 21.883 1.188 -9.335 1.00 86.44 337 GLY A C 1
ATOM 2612 O O . GLY A 1 337 ? 22.451 0.707 -8.359 1.00 86.44 337 GLY A O 1
ATOM 2613 N N . LYS A 1 338 ? 20.668 1.743 -9.238 1.00 89.00 338 LYS A N 1
ATOM 2614 C CA . LYS A 1 338 ? 19.915 1.949 -7.984 1.00 89.00 338 LYS A CA 1
ATOM 2615 C C . LYS A 1 338 ? 18.819 0.897 -7.814 1.00 89.00 338 LYS A C 1
ATOM 2617 O O . LYS A 1 338 ? 18.390 0.293 -8.791 1.00 89.00 338 LYS A O 1
ATOM 2622 N N . GLY A 1 339 ? 18.340 0.710 -6.587 1.00 89.88 339 GLY A N 1
ATOM 2623 C CA . GLY A 1 339 ? 17.164 -0.121 -6.326 1.00 89.88 339 GLY A CA 1
ATOM 2624 C C . GLY A 1 339 ? 15.843 0.594 -6.636 1.00 89.88 339 GLY A C 1
ATOM 2625 O O . GLY A 1 339 ? 15.758 1.823 -6.556 1.00 89.88 339 GLY A O 1
ATOM 2626 N N . HIS A 1 340 ? 14.793 -0.174 -6.935 1.00 90.38 340 HIS A N 1
ATOM 2627 C CA . HIS A 1 340 ? 13.437 0.329 -7.189 1.00 90.38 340 HIS A CA 1
ATOM 2628 C C . HIS A 1 340 ? 12.389 -0.443 -6.392 1.00 90.38 340 HIS A C 1
ATOM 2630 O O . HIS A 1 340 ? 12.488 -1.658 -6.222 1.00 90.38 340 HIS A O 1
ATOM 2636 N N . LYS A 1 341 ? 11.353 0.271 -5.936 1.00 90.12 341 LYS A N 1
ATOM 2637 C CA . LYS A 1 341 ? 10.244 -0.289 -5.144 1.00 90.12 341 LYS A CA 1
ATOM 2638 C C . LYS A 1 341 ? 8.874 0.002 -5.763 1.00 90.12 341 LYS A C 1
ATOM 2640 O O . LYS A 1 341 ? 7.861 -0.140 -5.087 1.00 90.12 341 LYS A O 1
ATOM 2645 N N . GLU A 1 342 ? 8.836 0.451 -7.016 1.00 93.38 342 GLU A N 1
ATOM 2646 C CA . GLU A 1 342 ? 7.603 0.834 -7.716 1.00 93.38 342 GLU A CA 1
ATOM 2647 C C . GLU A 1 342 ? 7.185 -0.164 -8.805 1.00 93.38 342 GLU A C 1
ATOM 2649 O O . GLU A 1 342 ? 6.313 0.174 -9.601 1.00 93.38 342 GLU A O 1
ATOM 2654 N N . TRP A 1 343 ? 7.821 -1.339 -8.866 1.00 93.94 343 TRP A N 1
ATOM 2655 C CA . TRP A 1 343 ? 7.548 -2.385 -9.853 1.00 93.94 343 TRP A CA 1
ATOM 2656 C C . TRP A 1 343 ? 6.665 -3.495 -9.275 1.00 93.94 343 TRP A C 1
ATOM 2658 O O . TRP A 1 343 ? 6.776 -3.833 -8.095 1.00 93.94 343 TRP A O 1
ATOM 2668 N N . PHE A 1 344 ? 5.807 -4.066 -10.119 1.00 93.44 344 PHE A N 1
ATOM 2669 C CA . PHE A 1 344 ? 4.800 -5.057 -9.749 1.00 93.44 344 PHE A CA 1
ATOM 2670 C C . PHE A 1 344 ? 4.669 -6.135 -10.826 1.00 93.44 344 PHE A C 1
ATOM 2672 O O . PHE A 1 344 ? 4.625 -5.806 -12.009 1.00 93.44 344 PHE A O 1
ATOM 2679 N N . TRP A 1 345 ? 4.576 -7.396 -10.409 1.00 90.69 345 TRP A N 1
ATOM 2680 C CA . TRP A 1 345 ? 4.308 -8.553 -11.261 1.00 90.69 345 TRP A CA 1
ATOM 2681 C C . TRP A 1 345 ? 2.877 -9.049 -11.011 1.00 90.69 345 TRP A C 1
ATOM 2683 O O . TRP A 1 345 ? 2.604 -9.675 -9.987 1.00 90.69 345 TRP A O 1
ATOM 2693 N N . ALA A 1 346 ? 1.950 -8.729 -11.913 1.00 90.56 346 ALA A N 1
ATOM 2694 C CA . ALA A 1 346 ? 0.512 -8.954 -11.743 1.00 90.56 346 ALA A CA 1
ATOM 2695 C C . ALA A 1 346 ? -0.212 -9.093 -13.096 1.00 90.56 346 ALA A C 1
ATOM 2697 O O . ALA A 1 346 ? 0.396 -8.973 -14.157 1.00 90.56 346 ALA A O 1
ATOM 2698 N N . GLN A 1 347 ? -1.528 -9.317 -13.069 1.00 90.56 347 GLN A N 1
ATOM 2699 C CA . GLN A 1 347 ? -2.383 -9.110 -14.244 1.00 90.56 347 GLN A CA 1
ATOM 2700 C C . GLN A 1 347 ? -2.598 -7.606 -14.486 1.00 90.56 347 GLN A C 1
ATOM 2702 O O . GLN A 1 347 ? -2.546 -6.805 -13.548 1.00 90.56 347 GLN A O 1
ATOM 2707 N N . ARG A 1 348 ? -2.824 -7.216 -15.745 1.00 93.31 348 ARG A N 1
ATOM 2708 C CA . ARG A 1 348 ? -2.950 -5.807 -16.161 1.00 93.31 348 ARG A CA 1
ATOM 2709 C C . ARG A 1 348 ? -4.155 -5.149 -15.494 1.00 93.31 348 ARG A C 1
ATOM 2711 O O . ARG A 1 348 ? -4.051 -4.048 -14.963 1.00 93.31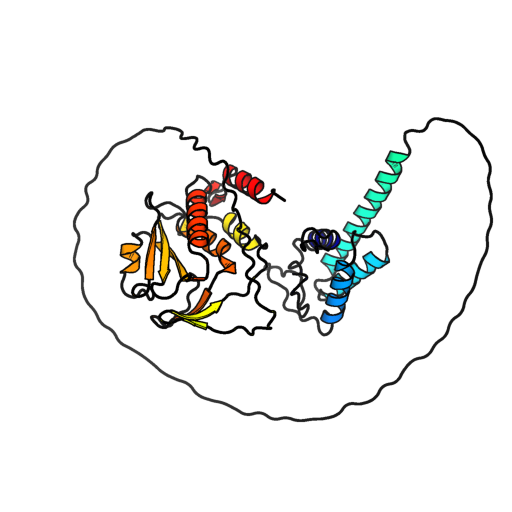 348 ARG A O 1
ATOM 2718 N N . GLU A 1 349 ? -5.263 -5.870 -15.500 1.00 92.44 349 GLU A N 1
ATOM 2719 C CA . GLU A 1 349 ? -6.575 -5.506 -14.981 1.00 92.44 349 GLU A CA 1
ATOM 2720 C C . GLU A 1 349 ? -6.460 -5.208 -13.482 1.00 92.44 349 GLU A C 1
ATOM 2722 O O . GLU A 1 349 ? -6.717 -4.089 -13.052 1.00 92.44 349 GLU A O 1
ATOM 2727 N N . VAL A 1 350 ? -5.880 -6.138 -12.712 1.00 90.94 350 VAL A N 1
ATOM 2728 C CA . VAL A 1 350 ? -5.625 -5.989 -11.266 1.00 90.94 350 VAL A CA 1
ATOM 2729 C C . VAL A 1 350 ? -4.853 -4.706 -10.932 1.00 90.94 350 VAL A C 1
ATOM 2731 O O . VAL A 1 350 ? -5.188 -4.026 -9.960 1.00 90.94 350 VAL A O 1
ATOM 2734 N N . VAL A 1 351 ? -3.828 -4.345 -11.715 1.00 95.00 351 VAL A N 1
ATOM 2735 C CA . VAL A 1 351 ? -3.054 -3.111 -11.481 1.00 95.00 351 VAL A CA 1
ATOM 2736 C C . VAL A 1 351 ? -3.868 -1.869 -11.836 1.00 95.00 351 VAL A C 1
ATOM 2738 O O . VAL A 1 351 ? -3.899 -0.925 -11.046 1.00 95.00 351 VAL A O 1
ATOM 2741 N N . LEU A 1 352 ? -4.521 -1.861 -13.001 1.00 96.00 352 LEU A N 1
ATOM 2742 C CA . LEU A 1 352 ? -5.294 -0.716 -13.480 1.00 96.00 352 LEU A CA 1
ATOM 2743 C C . LEU A 1 352 ? -6.515 -0.432 -12.603 1.00 96.00 352 LEU A C 1
ATOM 2745 O O . LEU A 1 352 ? -6.745 0.720 -12.242 1.00 96.00 352 LEU A O 1
ATOM 2749 N N . ASP A 1 353 ? -7.258 -1.463 -12.215 1.00 93.12 353 ASP A N 1
ATOM 2750 C CA . ASP A 1 353 ? -8.461 -1.321 -11.400 1.00 93.12 353 ASP A CA 1
ATOM 2751 C C . ASP A 1 353 ? -8.103 -0.898 -9.975 1.00 93.12 353 ASP A C 1
ATOM 2753 O O . ASP A 1 353 ? -8.708 0.037 -9.452 1.00 93.12 353 ASP A O 1
ATOM 2757 N N . THR A 1 354 ? -7.041 -1.465 -9.384 1.00 94.56 354 THR A N 1
ATOM 2758 C CA . THR A 1 354 ? -6.522 -0.993 -8.086 1.00 94.56 354 THR A CA 1
ATOM 2759 C C . THR A 1 354 ? -6.165 0.493 -8.137 1.00 94.56 354 THR A C 1
ATOM 2761 O O . THR A 1 354 ? -6.531 1.251 -7.241 1.00 94.56 354 THR A O 1
ATOM 2764 N N . VAL A 1 355 ? -5.461 0.926 -9.187 1.00 96.50 355 VAL A N 1
ATOM 2765 C CA . VAL A 1 355 ? -5.055 2.326 -9.357 1.00 96.50 355 VAL A CA 1
ATOM 2766 C C . VAL A 1 355 ? -6.277 3.242 -9.517 1.00 96.50 355 VAL A C 1
ATOM 2768 O O . VAL A 1 355 ? -6.393 4.212 -8.773 1.00 96.50 355 VAL A O 1
ATOM 2771 N N . LYS A 1 356 ? -7.248 2.891 -10.370 1.00 94.81 356 LYS A N 1
ATOM 2772 C CA . LYS A 1 356 ? -8.488 3.666 -10.582 1.00 94.81 356 LYS A CA 1
ATOM 2773 C C . LYS A 1 356 ? -9.408 3.723 -9.360 1.00 94.81 356 LYS A C 1
ATOM 2775 O O . LYS A 1 356 ? -10.049 4.743 -9.118 1.00 94.81 356 LYS A O 1
ATOM 2780 N N . ILE A 1 357 ? -9.526 2.636 -8.595 1.00 91.88 357 ILE A N 1
ATOM 2781 C CA . ILE A 1 357 ? -10.302 2.611 -7.342 1.00 91.88 357 ILE A CA 1
ATOM 2782 C C . ILE A 1 357 ? -9.675 3.574 -6.331 1.00 91.88 357 ILE A C 1
ATOM 2784 O O . ILE A 1 357 ? -10.377 4.378 -5.722 1.00 91.88 357 ILE A O 1
ATOM 2788 N N . VAL A 1 358 ? -8.349 3.537 -6.199 1.00 93.88 358 VAL A N 1
ATOM 2789 C CA . VAL A 1 358 ? -7.612 4.381 -5.258 1.00 93.88 358 VAL A CA 1
ATOM 2790 C C . VAL A 1 358 ? -7.569 5.853 -5.686 1.00 93.88 358 VAL A C 1
ATOM 2792 O O . VAL A 1 358 ? -7.671 6.720 -4.822 1.00 93.88 358 VAL A O 1
ATOM 2795 N N . GLU A 1 359 ? -7.452 6.158 -6.982 1.00 94.75 359 GLU A N 1
ATOM 2796 C CA . GLU A 1 359 ? -7.583 7.531 -7.499 1.00 94.75 359 GLU A CA 1
ATOM 2797 C C . GLU A 1 359 ? -8.947 8.117 -7.121 1.00 94.75 359 GLU A C 1
ATOM 2799 O O . GLU A 1 359 ? -8.988 9.118 -6.406 1.00 94.75 359 GLU A O 1
ATOM 2804 N N . ARG A 1 360 ? -10.047 7.429 -7.462 1.00 91.69 360 ARG A N 1
ATOM 2805 C CA . ARG A 1 360 ? -11.412 7.860 -7.110 1.00 91.69 360 ARG A CA 1
ATOM 2806 C C . ARG A 1 360 ? -11.607 8.022 -5.601 1.00 91.69 360 ARG A C 1
ATOM 2808 O O . ARG A 1 360 ? -12.182 9.013 -5.165 1.00 91.69 360 ARG A O 1
ATOM 2815 N N . PHE A 1 361 ? -11.091 7.094 -4.790 1.00 90.25 361 PHE A N 1
ATOM 2816 C CA . PHE A 1 361 ? -11.156 7.200 -3.328 1.00 90.25 361 PHE A CA 1
ATOM 2817 C C . PHE A 1 361 ? -10.460 8.461 -2.792 1.00 90.25 361 PHE A C 1
ATOM 2819 O O . PHE A 1 361 ? -10.982 9.094 -1.881 1.00 90.25 361 PHE A O 1
ATOM 2826 N N . VAL A 1 362 ? -9.301 8.840 -3.342 1.00 91.12 362 VAL A N 1
ATOM 2827 C CA . VAL A 1 362 ? -8.546 10.021 -2.884 1.00 91.12 362 VAL A CA 1
ATOM 2828 C C . VAL A 1 362 ? -9.081 11.333 -3.476 1.00 91.12 362 VAL A C 1
ATOM 2830 O O . VAL A 1 362 ? -8.926 12.368 -2.836 1.00 91.12 362 VAL A O 1
ATOM 2833 N N . GLN A 1 363 ? -9.707 11.299 -4.658 1.00 89.06 363 GLN A N 1
ATOM 2834 C CA . GLN A 1 363 ? -10.352 12.454 -5.305 1.00 89.06 363 GLN A CA 1
ATOM 2835 C C . GLN A 1 363 ? -11.681 12.862 -4.652 1.00 89.06 363 GLN A C 1
ATOM 2837 O O . GLN A 1 363 ? -12.050 14.034 -4.697 1.00 89.06 363 GLN A O 1
ATOM 2842 N N . LEU A 1 364 ? -12.395 11.923 -4.022 1.00 84.94 364 LEU A N 1
ATOM 2843 C CA . LEU A 1 364 ? -13.474 12.257 -3.088 1.00 84.94 364 LEU A CA 1
ATOM 2844 C C . LEU A 1 364 ? -12.937 13.159 -1.954 1.00 84.94 364 LEU A C 1
ATOM 2846 O O . LEU A 1 364 ? -11.735 13.150 -1.679 1.00 84.94 364 LEU A O 1
ATOM 2850 N N . PRO A 1 365 ? -13.801 13.859 -1.188 1.00 80.31 365 PRO A N 1
ATOM 2851 C CA . PRO A 1 365 ? -13.417 14.540 0.054 1.00 80.31 365 PRO A CA 1
ATOM 2852 C C . PRO A 1 365 ? -13.088 13.539 1.185 1.00 80.31 365 PRO A C 1
ATOM 2854 O O . PRO A 1 365 ? -13.530 13.675 2.326 1.00 80.31 365 PRO A O 1
ATOM 2857 N N . ALA A 1 366 ? -12.311 12.500 0.875 1.00 84.56 366 ALA A N 1
ATOM 2858 C CA . ALA A 1 366 ? -11.849 11.473 1.790 1.00 84.56 366 ALA A CA 1
ATOM 2859 C C . ALA A 1 366 ? -10.792 11.989 2.763 1.00 84.56 366 ALA A C 1
ATOM 2861 O O . ALA A 1 366 ? -10.606 11.385 3.813 1.00 84.56 366 ALA A O 1
ATOM 2862 N N . TYR A 1 367 ? -10.139 13.116 2.463 1.00 89.19 367 TYR A N 1
ATOM 2863 C CA . TYR A 1 367 ? -9.254 13.803 3.396 1.00 89.19 367 TYR A CA 1
ATOM 2864 C C . TYR A 1 367 ? -9.744 15.228 3.669 1.00 89.19 367 TYR A C 1
ATOM 2866 O O . TYR A 1 367 ? -9.937 16.013 2.746 1.00 89.19 367 TYR A O 1
ATOM 2874 N N . THR A 1 368 ? -9.927 15.571 4.945 1.00 89.69 368 THR A N 1
ATOM 2875 C CA . THR A 1 368 ? -10.454 16.869 5.409 1.00 89.69 368 THR A CA 1
ATOM 2876 C C . THR A 1 368 ? -9.554 17.475 6.483 1.00 89.69 368 THR A C 1
ATOM 2878 O O . THR A 1 368 ? -8.850 16.759 7.200 1.00 89.69 368 THR A O 1
ATOM 2881 N N . LEU A 1 369 ? -9.552 18.806 6.588 1.00 89.38 369 LEU A N 1
ATOM 2882 C CA . LEU A 1 369 ? -8.745 19.525 7.571 1.00 89.38 369 LEU A CA 1
ATOM 2883 C C . LEU A 1 369 ? -9.402 19.447 8.958 1.00 89.38 369 LEU A C 1
ATOM 2885 O O . LEU A 1 369 ? -10.428 20.072 9.200 1.00 89.38 369 LEU A O 1
ATOM 2889 N N . GLN A 1 370 ? -8.785 18.703 9.873 1.00 84.62 370 GLN A N 1
ATOM 2890 C CA . GLN A 1 370 ? -9.226 18.531 11.259 1.00 84.62 370 GLN A CA 1
ATOM 2891 C C . GLN A 1 370 ? -8.026 18.729 12.193 1.00 84.62 370 GLN A C 1
ATOM 2893 O O . GLN A 1 370 ? -6.960 18.153 11.965 1.00 84.62 370 GLN A O 1
ATOM 2898 N N . ASP A 1 371 ? -8.168 19.544 13.239 1.00 84.62 371 ASP A N 1
ATOM 2899 C CA . ASP A 1 371 ? -7.086 19.895 14.182 1.00 84.62 371 ASP A CA 1
ATOM 2900 C C . ASP A 1 371 ? -5.792 20.381 13.490 1.00 84.62 371 ASP A C 1
ATOM 2902 O O . ASP A 1 371 ? -4.673 20.035 13.879 1.00 84.62 371 ASP A O 1
ATOM 2906 N N . GLY A 1 372 ? -5.940 21.136 12.394 1.00 83.69 372 GLY A N 1
ATOM 2907 C CA . GLY A 1 372 ? -4.818 21.619 11.582 1.00 83.69 372 GLY A CA 1
ATOM 2908 C C . GLY A 1 372 ? -4.085 20.531 10.782 1.00 83.69 372 GLY A C 1
ATOM 2909 O O . GLY A 1 372 ? -2.964 20.760 10.327 1.00 83.69 372 GLY A O 1
ATOM 2910 N N . ARG A 1 373 ? -4.674 19.339 10.606 1.00 87.06 373 ARG A N 1
ATOM 2911 C CA . ARG A 1 373 ? -4.102 18.227 9.829 1.00 87.06 373 ARG A CA 1
ATOM 2912 C C . ARG A 1 373 ? -5.112 17.672 8.833 1.00 87.06 373 ARG A C 1
ATOM 2914 O O . ARG A 1 373 ? -6.287 17.543 9.147 1.00 87.06 373 ARG A O 1
ATOM 2921 N N . MET A 1 374 ? -4.646 17.278 7.652 1.00 88.19 374 MET A N 1
ATOM 2922 C CA . MET A 1 374 ? -5.475 16.551 6.687 1.00 88.19 374 MET A CA 1
ATOM 2923 C C . MET A 1 374 ? -5.635 15.097 7.150 1.00 88.19 374 MET A C 1
ATOM 2925 O O . MET A 1 374 ? -4.719 14.285 6.973 1.00 88.19 374 MET A O 1
ATOM 2929 N N . LYS A 1 375 ? -6.768 14.796 7.789 1.00 91.50 375 LYS A N 1
ATOM 2930 C CA . LYS A 1 375 ? -7.155 13.465 8.287 1.00 91.50 375 LYS A CA 1
ATOM 2931 C C . LYS A 1 375 ? -8.158 12.809 7.347 1.00 91.50 375 LYS A C 1
ATOM 2933 O O . LYS A 1 375 ? -8.734 13.500 6.513 1.00 91.50 375 LYS A O 1
ATOM 2938 N N . LEU A 1 376 ? -8.378 11.502 7.501 1.00 89.81 376 LEU A N 1
ATOM 2939 C CA . LEU A 1 376 ? -9.510 10.834 6.859 1.00 89.81 376 LEU A CA 1
ATOM 2940 C C . LEU A 1 376 ? -10.816 11.541 7.283 1.00 89.81 376 LEU A C 1
ATOM 2942 O O . LEU A 1 376 ? -10.948 11.945 8.440 1.00 89.81 376 LEU A O 1
ATOM 2946 N N . SER A 1 377 ? -11.737 11.776 6.352 1.00 88.62 377 SER A N 1
ATOM 2947 C CA . SER A 1 377 ? -13.037 12.375 6.666 1.00 88.62 377 SER A CA 1
ATOM 2948 C C . SER A 1 377 ? -13.980 11.335 7.277 1.00 88.62 377 SER A C 1
ATOM 2950 O O . SER A 1 377 ? -13.879 10.165 6.908 1.00 88.62 377 SER A O 1
ATOM 2952 N N . PRO A 1 378 ? -14.938 11.731 8.140 1.00 85.25 378 PRO A N 1
ATOM 2953 C CA . PRO A 1 378 ? -15.884 10.785 8.736 1.00 85.25 378 PRO A CA 1
ATOM 2954 C C . PRO A 1 378 ? -16.674 9.992 7.685 1.00 85.25 378 PRO A C 1
ATOM 2956 O O . PRO A 1 378 ? -16.915 8.806 7.856 1.00 85.25 378 PRO A O 1
ATOM 2959 N N . VAL A 1 379 ? -16.995 10.616 6.544 1.00 85.06 379 VAL A N 1
ATOM 2960 C CA . VAL A 1 379 ? -17.684 9.965 5.416 1.00 85.06 379 VAL A CA 1
ATOM 2961 C C . VAL A 1 379 ? -16.815 8.885 4.759 1.00 85.06 379 VAL A C 1
ATOM 2963 O O . VAL A 1 379 ? -17.321 7.836 4.365 1.00 85.06 379 VAL A O 1
ATOM 2966 N N . ALA A 1 380 ? -15.504 9.109 4.622 1.00 85.44 380 ALA A N 1
ATOM 2967 C CA . ALA A 1 380 ? -14.598 8.085 4.104 1.00 85.44 380 ALA A CA 1
ATOM 2968 C C . ALA A 1 380 ? -14.255 7.018 5.150 1.00 85.44 380 ALA A C 1
ATOM 2970 O O . ALA A 1 380 ? -14.052 5.867 4.778 1.00 85.44 380 ALA A O 1
ATOM 2971 N N . GLU A 1 381 ? -14.232 7.373 6.434 1.00 84.19 381 GLU A N 1
ATOM 2972 C CA . GLU A 1 381 ? -14.084 6.438 7.551 1.00 84.19 381 GLU A CA 1
ATOM 2973 C C . GLU A 1 381 ? -15.280 5.479 7.624 1.00 84.19 381 GLU A C 1
ATOM 2975 O O . GLU A 1 381 ? -15.080 4.272 7.555 1.00 84.19 381 GLU A O 1
ATOM 2980 N N . GLU A 1 382 ? -16.515 5.985 7.587 1.00 82.38 382 GLU A N 1
ATOM 2981 C CA . GLU A 1 382 ? -17.738 5.171 7.540 1.00 82.38 382 GLU A CA 1
ATOM 2982 C C . GLU A 1 382 ? -17.779 4.251 6.304 1.00 82.38 382 GLU A C 1
ATOM 2984 O O . GLU A 1 382 ? -18.145 3.077 6.396 1.00 82.38 382 GLU A O 1
ATOM 2989 N N . ARG A 1 383 ? -17.366 4.749 5.128 1.00 79.00 383 ARG A N 1
ATOM 2990 C CA . ARG A 1 383 ? -17.247 3.924 3.910 1.00 79.00 383 ARG A CA 1
ATOM 2991 C C . ARG A 1 383 ? -16.178 2.837 4.059 1.00 79.00 383 ARG A C 1
ATOM 2993 O O . ARG A 1 383 ? -16.402 1.713 3.616 1.00 79.00 383 ARG A O 1
ATOM 3000 N N . MET A 1 384 ? -15.044 3.144 4.688 1.00 76.50 384 MET A N 1
ATOM 3001 C CA . MET A 1 384 ? -13.990 2.168 4.985 1.00 76.50 384 MET A CA 1
ATOM 3002 C C . MET A 1 384 ? -14.457 1.106 5.982 1.00 76.50 384 MET A C 1
ATOM 3004 O O . MET A 1 384 ? -14.245 -0.078 5.733 1.00 76.50 384 MET A O 1
ATOM 3008 N N . GLU A 1 385 ? -15.134 1.500 7.061 1.00 73.00 385 GLU A N 1
ATOM 3009 C CA . GLU A 1 385 ? -15.728 0.573 8.027 1.00 73.00 385 GLU A CA 1
ATOM 3010 C C . GLU A 1 385 ? -16.746 -0.342 7.350 1.00 73.00 385 GLU A C 1
ATOM 3012 O O . GLU A 1 385 ? -16.648 -1.556 7.488 1.00 73.00 385 GLU A O 1
ATOM 3017 N N . LYS A 1 386 ? -17.662 0.200 6.537 1.00 67.81 386 LYS A N 1
ATOM 3018 C CA . LYS A 1 386 ? -18.614 -0.607 5.757 1.00 67.81 386 LYS A CA 1
ATOM 3019 C C . LYS A 1 386 ? -17.904 -1.610 4.844 1.00 67.81 386 LYS A C 1
ATOM 3021 O O . LYS A 1 386 ? -18.257 -2.782 4.869 1.00 67.81 386 LYS A O 1
ATOM 3026 N N . MET A 1 387 ? -16.871 -1.199 4.101 1.00 61.25 387 MET A N 1
ATOM 3027 C CA . MET A 1 387 ? -16.091 -2.111 3.248 1.00 61.25 387 MET A CA 1
ATOM 3028 C C . MET A 1 387 ? -15.307 -3.176 4.034 1.00 61.25 387 MET A C 1
ATOM 3030 O O . MET A 1 387 ? -15.114 -4.278 3.525 1.00 61.25 387 MET A O 1
ATOM 3034 N N . CYS A 1 388 ? -14.841 -2.873 5.248 1.00 55.66 388 CYS A N 1
ATOM 3035 C CA . CYS A 1 388 ? -14.084 -3.810 6.084 1.00 55.66 388 CYS A CA 1
ATOM 3036 C C . CYS A 1 388 ? -14.960 -4.698 6.984 1.00 55.66 388 CYS A C 1
ATOM 3038 O O . CYS A 1 388 ? -14.494 -5.755 7.401 1.00 55.66 388 CYS A O 1
ATOM 3040 N N . ASN A 1 389 ? -16.209 -4.309 7.249 1.00 42.97 389 ASN A N 1
ATOM 3041 C CA . ASN A 1 389 ? -17.159 -5.048 8.087 1.00 42.97 389 ASN A CA 1
ATOM 3042 C C . ASN A 1 389 ? -17.996 -6.084 7.310 1.00 42.97 389 ASN A C 1
ATOM 3044 O O . ASN A 1 389 ? -18.866 -6.726 7.894 1.00 42.97 389 ASN A O 1
ATOM 3048 N N . PHE A 1 390 ? -17.719 -6.300 6.019 1.00 34.69 390 PHE A N 1
ATOM 3049 C CA . PHE A 1 390 ? -18.144 -7.515 5.320 1.00 34.69 390 PHE A CA 1
ATOM 3050 C C . PHE A 1 390 ? -17.231 -8.683 5.734 1.00 34.69 390 PHE A C 1
ATOM 3052 O O . PHE A 1 390 ? -16.164 -8.901 5.155 1.00 34.69 390 PHE A O 1
ATOM 3059 N N . SER A 1 391 ? -17.633 -9.417 6.774 1.00 29.11 391 SER A N 1
ATOM 3060 C CA . SER A 1 391 ? -17.024 -10.677 7.236 1.00 29.11 391 SER A CA 1
ATOM 3061 C C . SER A 1 391 ? -18.096 -11.636 7.738 1.00 29.11 391 SER A C 1
ATOM 3063 O O . SER A 1 391 ? -18.942 -11.179 8.535 1.00 29.11 391 SER A O 1
#

Foldseek 3Di:
DDQDDQCPQALLVVVCVLCPQFFDRDPLVDRQLQAAGGADPVRDGGRHGQPPLRVLLNVLSVVSSPDNHQDLDVVSLVSQLSNLVRNHDPVRSVSSVVSSVVVNVVVVVVVVVVVPVVVPDDDDDDDDDDDDDDDYDDDDDDDDDDDDDDDDDDDDDDDDDDDDDDDDDDDDDDDDDDDDDDDDDDDDDDDDDPPPDPDDPAPPPDDDDDDDDDDDDDQDFDQDPLFGTKTQDPQDPLPPCPLLVVLLQDFQDPVLQDWWKWWKKDFQPDAQKIFIDIDRDWPVCVLPDPPDSRNPGIDTPDIDDVHIDRRNVSLSSNLLSNQSNQWMWAPQTPRRGHIDGRMGRHHPCSSVSSSVSSVVLRRPPQWDQDPNITGGDPVSVVVVCVNVPPD

Radius of gyration: 30.62 Å; chains: 1; bounding box: 85×82×74 Å

Sequence (391 aa):
MVTPTPCEHPIFKELAALQEGIDVFPNPEVSDYTSCRAYTKTATRCQLGLKGKAPRANALLSEFREMDKCPRTDIFYHQLKEFLTITHCGKHQEKPLARLDEWRKQREQAASSLSKDTSSTATGTDYFSSIASLSEAGSTATSILPLSIEQPTEHSPACQSIIDSLSSSSRSLRDAPSREQAPEITHCERVEELETSVEDLTLSTSHHTTASDGSCHDEAEVRITGIGLASLQRKGTLRDTSPVLKEIYKYLTGEEQKEGIVYVLEHVEIKGLFKVGCTRETAAKRHHQPGNCYGTNTKVIHETTDGPFVGAQKAKRLAQAILRHHKLQVIKCEQCGKGHKEWFWAQREVVLDTVKIVERFVQLPAYTLQDGRMKLSPVAEERMEKMCNFS

Secondary structure (DSSP, 8-state):
-PPPPTTTSHHHHHHHHHHTTTB----TTT---SB--BBPTTS-B---B-TT-HHHHHHHHHHHHT-SS---SHHHHHHHHHHHHHSS-TTTSHHHHHHHHHHHHHHHHHHHHHHHHTTSS----------------------------------------------------------------------------------------------------EEETTTEEEEE-----TT--HHHHHHHSSPPPTTTTSEEEEEEEEESSSTTEEEEEEESS-HHHHHTSTT-TTSSSEEEEEE-TT--EETHHHHHHHHHHHGGGGEEEEEEETTTSS-EEEEEES-HHHHHHHHHHHHHHHHSTTEEEETTEEEEPHHHHHHHHHHH---